Protein AF-A0A519V6N1-F1 (afdb_monomer_lite)

pLDDT: mean 76.92, std 18.93, range [25.02, 97.69]

Sequence (566 aa):
SEAVFWQQCLRSLRSLARDYATNNPNGKTATDFVAADSNPRDAQMADNLLWYLRQHPTEKVVCWGALPHFANRVETLGSDELRAYRPMGRAVKAALGPNQVYIMGTLAGGGTHGLVGTGWPGVPTPAPGTLEANLLALNAPYAFVSLKHDAPGLQLTTYAFDYQPLAGPWSEVVDGFLFLRSVEPPHLLAADSAAAVAAVAKGDSAAPAALAGLRPGSLNPAPGRGTATMRRSVAVADVSGVRTVRGVVLDQRRRQPVPYASVQLAGQGRGTVADAQGRFSLALPGPTDLQISSLGYEVATVQSPRGSEELTVLLTPASYALEEVRVASTRPLSAAEVLQRVVKRIPQNYEQQDYAAEVYTYRRLSSFDTLRLETETVGRLRVPAGYRHFTQGFMGLEDGVSFQPEQRHVLTEQGGVVSWLSVPALYTGTQGSALSAADPVRTSPLFGRRAGRRFVLKLDSVRRQGADTLYVLSFAARHGDHRSTGTYLMSGYQGRLLVRARDYAVLRYEALWQADTAATNATARKNSGRSNAVAHIYPHVFTADLTTHVVDYTKAANGRYYVRRS

Radius of gyration: 29.93 Å; chains: 1; bounding box: 66×64×79 Å

Structure (mmCIF, N/CA/C/O backbone):
data_AF-A0A519V6N1-F1
#
_entry.id   AF-A0A519V6N1-F1
#
loop_
_atom_site.group_PDB
_atom_site.id
_atom_site.type_symbol
_atom_site.label_atom_id
_atom_site.label_alt_id
_atom_site.label_comp_id
_atom_site.label_asym_id
_atom_site.label_entity_id
_atom_site.label_seq_id
_atom_site.pdbx_PDB_ins_code
_atom_site.Cartn_x
_atom_site.Cartn_y
_atom_site.Cartn_z
_atom_site.occupancy
_atom_site.B_iso_or_equiv
_atom_site.auth_seq_id
_atom_site.auth_comp_id
_atom_site.auth_asym_id
_atom_site.auth_atom_id
_atom_site.pdbx_PDB_model_num
ATOM 1 N N . SER A 1 1 ? 6.645 -24.021 -15.129 1.00 74.81 1 SER A N 1
ATOM 2 C CA . SER A 1 1 ? 7.442 -24.789 -14.146 1.00 74.81 1 SER A CA 1
ATOM 3 C C . SER A 1 1 ? 8.753 -24.063 -13.891 1.00 74.81 1 SER A C 1
ATOM 5 O O . SER A 1 1 ? 9.180 -23.291 -14.743 1.00 74.81 1 SER A O 1
ATOM 7 N N . GLU A 1 2 ? 9.402 -24.308 -12.753 1.00 80.69 2 GLU A N 1
ATOM 8 C CA . GLU A 1 2 ? 10.694 -23.695 -12.398 1.00 80.69 2 GLU A CA 1
ATOM 9 C C . GLU A 1 2 ? 11.781 -23.928 -13.469 1.00 80.69 2 GLU A C 1
ATOM 11 O O . GLU A 1 2 ? 12.545 -23.027 -13.803 1.00 80.69 2 GLU A O 1
ATOM 16 N N . ALA A 1 3 ? 11.778 -25.100 -14.110 1.00 85.44 3 ALA A N 1
ATOM 17 C CA . ALA A 1 3 ? 12.698 -25.418 -15.201 1.00 85.44 3 ALA A CA 1
ATOM 18 C C . ALA A 1 3 ? 12.587 -24.454 -16.401 1.00 85.44 3 ALA A C 1
ATOM 20 O O . ALA A 1 3 ? 13.602 -24.075 -16.981 1.00 85.44 3 ALA A O 1
ATOM 21 N N . VAL A 1 4 ? 11.373 -24.027 -16.771 1.00 85.88 4 VAL A N 1
ATOM 22 C CA . VAL A 1 4 ? 11.153 -23.118 -17.915 1.00 85.88 4 VAL A CA 1
ATOM 23 C C . VAL A 1 4 ? 11.649 -21.703 -17.602 1.00 85.88 4 VAL A C 1
ATOM 25 O O . VAL A 1 4 ? 12.178 -21.034 -18.489 1.00 85.88 4 VAL A O 1
ATOM 28 N N . PHE A 1 5 ? 11.543 -21.271 -16.342 1.00 89.50 5 PHE A N 1
ATOM 29 C CA . PHE A 1 5 ? 12.127 -20.012 -15.874 1.00 89.50 5 PHE A CA 1
ATOM 30 C C . PHE A 1 5 ? 13.656 -20.036 -15.995 1.00 89.50 5 PHE A C 1
ATOM 32 O O . PHE A 1 5 ? 14.234 -19.181 -16.667 1.00 89.50 5 PHE A O 1
ATOM 39 N N . TRP A 1 6 ? 14.312 -21.072 -15.461 1.00 93.44 6 TRP A N 1
ATOM 40 C CA . TRP A 1 6 ? 15.770 -21.200 -15.556 1.00 93.44 6 TRP A CA 1
ATOM 41 C C . TRP A 1 6 ? 16.272 -21.328 -16.999 1.00 93.44 6 TRP A C 1
ATOM 43 O O . TRP A 1 6 ? 17.315 -20.770 -17.342 1.00 93.44 6 TRP A O 1
ATOM 53 N N . GLN A 1 7 ? 15.517 -21.990 -17.880 1.00 93.12 7 GLN A N 1
ATOM 54 C CA . GLN A 1 7 ? 15.829 -22.016 -19.311 1.00 93.12 7 GLN A CA 1
ATOM 55 C C . GLN A 1 7 ? 15.815 -20.615 -19.934 1.00 93.12 7 GLN A C 1
ATOM 57 O O . GLN A 1 7 ? 16.701 -20.303 -20.733 1.00 93.12 7 GLN A O 1
ATOM 62 N N . GLN A 1 8 ? 14.854 -19.760 -19.571 1.00 94.19 8 GLN A N 1
ATOM 63 C CA . GLN A 1 8 ? 14.824 -18.378 -20.050 1.00 94.19 8 GLN A CA 1
ATOM 64 C C . GLN A 1 8 ? 15.993 -17.556 -19.489 1.00 94.19 8 GLN A C 1
ATOM 66 O O . GLN A 1 8 ? 16.627 -16.815 -20.242 1.00 94.19 8 GLN A O 1
ATOM 71 N N . CYS A 1 9 ? 16.358 -17.744 -18.217 1.00 92.88 9 CYS A N 1
ATOM 72 C CA . CYS A 1 9 ? 17.545 -17.109 -17.636 1.00 92.88 9 CYS A CA 1
ATOM 73 C C . CYS A 1 9 ? 18.825 -17.490 -18.396 1.00 92.88 9 CYS A C 1
ATOM 75 O O . CYS A 1 9 ? 19.610 -16.616 -18.762 1.00 92.88 9 CYS A O 1
ATOM 77 N N . LEU A 1 10 ? 19.017 -18.776 -18.709 1.00 95.75 10 LEU A N 1
ATOM 78 C CA . LEU A 1 10 ? 20.173 -19.242 -19.482 1.00 95.75 10 LEU A CA 1
ATOM 79 C C . LEU A 1 10 ? 20.182 -18.687 -20.914 1.00 95.75 10 LEU A C 1
ATOM 81 O O . LEU A 1 10 ? 21.242 -18.335 -21.433 1.00 95.75 10 LEU A O 1
ATOM 85 N N . ARG A 1 11 ? 19.013 -18.561 -21.558 1.00 94.12 11 ARG A N 1
ATOM 86 C CA . ARG A 1 11 ? 18.893 -17.911 -22.876 1.00 94.12 11 ARG A CA 1
ATOM 87 C C . ARG A 1 11 ? 19.285 -16.438 -22.817 1.00 94.12 11 ARG A C 1
ATOM 89 O O . ARG A 1 11 ? 20.044 -15.999 -23.681 1.00 94.12 11 ARG A O 1
ATOM 96 N N . SER A 1 12 ? 18.829 -15.721 -21.791 1.00 93.00 12 SER A N 1
ATOM 97 C CA . SER A 1 12 ? 19.227 -14.336 -21.535 1.00 93.00 12 SER A CA 1
ATOM 98 C C . SER A 1 12 ? 20.738 -14.226 -21.354 1.00 93.00 12 SER A C 1
ATOM 100 O O . SER A 1 12 ? 21.385 -13.527 -22.130 1.00 93.00 12 SER A O 1
ATOM 102 N N . LEU A 1 13 ? 21.332 -14.982 -20.427 1.00 94.12 13 LEU A N 1
ATOM 103 C CA . LEU A 1 13 ? 22.782 -14.962 -20.191 1.00 94.12 13 LEU A CA 1
ATOM 104 C C . LEU A 1 13 ? 23.584 -15.258 -21.464 1.00 94.12 13 LEU A C 1
ATOM 106 O O . LEU A 1 13 ? 24.566 -14.578 -21.752 1.00 94.12 13 LEU A O 1
ATOM 110 N N . ARG A 1 14 ? 23.129 -16.215 -22.279 1.00 94.38 14 ARG A N 1
ATOM 111 C CA . ARG A 1 14 ? 23.746 -16.509 -23.578 1.00 94.38 14 ARG A CA 1
ATOM 112 C C . ARG A 1 14 ? 23.656 -15.332 -24.553 1.00 94.38 14 ARG A C 1
ATOM 114 O O . ARG A 1 14 ? 24.607 -15.103 -25.293 1.00 94.38 14 ARG A O 1
ATOM 121 N N . SER A 1 15 ? 22.533 -14.613 -24.593 1.00 91.88 15 SER A N 1
ATOM 122 C CA . SER A 1 15 ? 22.380 -13.415 -25.432 1.00 91.88 15 SER A CA 1
ATOM 123 C C . SER A 1 15 ? 23.364 -12.322 -25.021 1.00 91.88 15 SER A C 1
ATOM 125 O O . SER A 1 15 ? 24.039 -11.763 -25.878 1.00 91.88 15 SER A O 1
ATOM 127 N N . LEU A 1 16 ? 23.504 -12.086 -23.713 1.00 91.31 16 LEU A N 1
ATOM 128 C CA . LEU A 1 16 ? 24.460 -11.122 -23.172 1.00 91.31 16 LEU A CA 1
ATOM 129 C C . LEU A 1 16 ? 25.906 -11.516 -23.509 1.00 91.31 16 LEU A C 1
ATOM 131 O O . LEU A 1 16 ? 26.671 -10.700 -24.004 1.00 91.31 16 LEU A O 1
ATOM 135 N N . ALA A 1 17 ? 26.270 -12.786 -23.317 1.00 93.25 17 ALA A N 1
ATOM 136 C CA . ALA A 1 17 ? 27.608 -13.272 -23.650 1.00 93.25 17 ALA A CA 1
ATOM 137 C C . ALA A 1 17 ? 27.938 -13.116 -25.146 1.00 93.25 17 ALA A C 1
ATOM 139 O O . ALA A 1 17 ? 29.059 -12.759 -25.498 1.00 93.25 17 ALA A O 1
ATOM 140 N N . ARG A 1 18 ? 26.963 -13.356 -26.036 1.00 93.81 18 ARG A N 1
ATOM 141 C CA . ARG A 1 18 ? 27.130 -13.155 -27.486 1.00 93.81 18 ARG A CA 1
ATOM 142 C C . ARG A 1 18 ? 27.333 -11.692 -27.848 1.00 93.81 18 ARG A C 1
ATOM 144 O O . ARG A 1 18 ? 28.171 -11.409 -28.698 1.00 93.81 18 ARG A O 1
ATOM 151 N N . ASP A 1 19 ? 26.584 -10.797 -27.216 1.00 92.69 19 ASP A N 1
ATOM 152 C CA . ASP A 1 19 ? 26.745 -9.358 -27.402 1.00 92.69 19 ASP A CA 1
ATOM 153 C C . ASP A 1 19 ? 28.154 -8.908 -26.998 1.00 92.69 19 ASP A C 1
ATOM 155 O O . ASP A 1 19 ? 28.871 -8.304 -27.791 1.00 92.69 19 ASP A O 1
ATOM 159 N N . TYR A 1 20 ? 28.623 -9.341 -25.826 1.00 91.62 20 TYR A N 1
ATOM 160 C CA . TYR A 1 20 ? 29.985 -9.065 -25.369 1.00 91.62 20 TYR A CA 1
ATOM 161 C C . TYR A 1 20 ? 31.064 -9.635 -26.292 1.00 91.62 20 TYR A C 1
ATOM 163 O O . TYR A 1 20 ? 32.064 -8.969 -26.544 1.00 91.62 20 TYR A O 1
ATOM 171 N N . ALA A 1 21 ? 30.856 -10.837 -26.829 1.00 92.31 21 ALA A N 1
ATOM 172 C CA . ALA A 1 21 ? 31.798 -11.460 -27.753 1.00 92.31 21 ALA A CA 1
ATOM 173 C C . ALA A 1 21 ? 31.825 -10.795 -29.141 1.00 92.31 21 ALA A C 1
ATOM 175 O O . ALA A 1 21 ? 32.868 -10.787 -29.785 1.00 92.31 21 ALA A O 1
ATOM 176 N N . THR A 1 22 ? 30.689 -10.273 -29.614 1.00 90.69 22 THR A N 1
ATOM 177 C CA . THR A 1 22 ? 30.544 -9.779 -30.996 1.00 90.69 22 THR A CA 1
ATOM 178 C C . THR A 1 22 ? 30.730 -8.269 -31.088 1.00 90.69 22 THR A C 1
ATOM 180 O O . THR A 1 22 ? 31.428 -7.786 -31.972 1.00 90.69 22 THR A O 1
ATOM 183 N N . ASN A 1 23 ? 30.107 -7.528 -30.172 1.00 88.19 23 ASN A N 1
ATOM 184 C CA . ASN A 1 23 ? 30.013 -6.070 -30.222 1.00 88.19 23 ASN A CA 1
ATOM 185 C C . ASN A 1 23 ? 30.902 -5.382 -29.180 1.00 88.19 23 ASN A C 1
ATOM 187 O O . ASN A 1 23 ? 31.115 -4.176 -29.282 1.00 88.19 23 ASN A O 1
ATOM 191 N N . ASN A 1 24 ? 31.407 -6.136 -28.193 1.00 88.31 24 ASN A N 1
ATOM 192 C CA . ASN A 1 24 ? 32.269 -5.664 -27.106 1.00 88.31 24 ASN A CA 1
ATOM 193 C C . ASN A 1 24 ? 31.859 -4.273 -26.568 1.00 88.31 24 ASN A C 1
ATOM 195 O O . ASN A 1 24 ? 32.640 -3.321 -26.652 1.00 88.31 24 ASN A O 1
ATOM 199 N N . PRO A 1 25 ? 30.640 -4.124 -26.016 1.00 82.56 25 PRO A N 1
ATOM 200 C CA . PRO A 1 25 ? 30.122 -2.819 -25.610 1.00 82.56 25 PRO A CA 1
ATOM 201 C C . PRO A 1 25 ? 30.977 -2.166 -24.512 1.00 82.56 25 PRO A C 1
ATOM 203 O O . PRO A 1 25 ? 31.091 -0.947 -24.472 1.00 82.56 25 PRO A O 1
ATOM 206 N N . ASN A 1 26 ? 31.656 -2.959 -23.673 1.00 82.88 26 ASN A N 1
ATOM 207 C CA . ASN A 1 26 ? 32.587 -2.455 -22.655 1.00 82.88 26 ASN A CA 1
ATOM 208 C C . ASN A 1 26 ? 33.858 -1.813 -23.236 1.00 82.88 26 ASN A C 1
ATOM 210 O O . ASN A 1 26 ? 34.564 -1.114 -22.514 1.00 82.88 26 ASN A O 1
ATOM 214 N N . GLY A 1 27 ? 34.180 -2.078 -24.503 1.00 86.50 27 GLY A N 1
ATOM 215 C CA . GLY A 1 27 ? 35.296 -1.441 -25.195 1.00 86.50 27 GLY A CA 1
ATOM 216 C C . GLY A 1 27 ? 34.967 -0.053 -25.745 1.00 86.50 27 GLY A C 1
ATOM 217 O O . GLY A 1 27 ? 35.866 0.606 -26.257 1.00 86.50 27 GLY A O 1
ATOM 218 N N . LYS A 1 28 ? 33.703 0.384 -25.670 1.00 89.06 28 LYS A N 1
ATOM 219 C CA . LYS A 1 28 ? 33.242 1.657 -26.231 1.00 89.06 28 LYS A CA 1
ATOM 220 C C . LYS A 1 28 ? 33.236 2.754 -25.177 1.00 89.06 28 LYS A C 1
ATOM 222 O O . LYS A 1 28 ? 32.829 2.541 -24.036 1.00 89.06 28 LYS A O 1
ATOM 227 N N . THR A 1 29 ? 33.666 3.944 -25.575 1.00 86.44 29 THR A N 1
ATOM 228 C CA . THR A 1 29 ? 33.546 5.146 -24.745 1.00 86.44 29 THR A CA 1
ATOM 229 C C . THR A 1 29 ? 32.171 5.793 -24.928 1.00 86.44 29 THR A C 1
ATOM 231 O O . THR A 1 29 ? 31.422 5.438 -25.838 1.00 86.44 29 THR A O 1
ATOM 234 N N . ALA A 1 30 ? 31.841 6.788 -24.099 1.00 77.56 30 ALA A N 1
ATOM 235 C CA . ALA A 1 30 ? 30.612 7.566 -24.263 1.00 77.56 30 ALA A CA 1
ATOM 236 C C . ALA A 1 30 ? 30.520 8.283 -25.626 1.00 77.56 30 ALA A C 1
ATOM 238 O O . ALA A 1 30 ? 29.416 8.558 -26.077 1.00 77.56 30 ALA A O 1
ATOM 239 N N . THR A 1 31 ? 31.651 8.579 -26.278 1.00 82.06 31 THR A N 1
ATOM 240 C CA . THR A 1 31 ? 31.679 9.213 -27.607 1.00 82.06 31 THR A CA 1
ATOM 241 C C . THR A 1 31 ? 31.523 8.217 -28.752 1.00 82.06 31 THR A C 1
ATOM 243 O O . THR A 1 31 ? 31.041 8.596 -29.813 1.00 82.06 31 THR A O 1
ATOM 246 N N . ASP A 1 32 ? 31.919 6.958 -28.546 1.00 86.62 32 ASP A N 1
ATOM 247 C CA . ASP A 1 32 ? 31.851 5.909 -29.576 1.00 86.62 32 ASP A CA 1
ATOM 248 C C . ASP A 1 32 ? 30.549 5.103 -29.512 1.00 86.62 32 ASP A C 1
ATOM 250 O O . ASP A 1 32 ? 30.224 4.350 -30.433 1.00 86.62 32 ASP A O 1
ATOM 254 N N . PHE A 1 33 ? 29.834 5.205 -28.391 1.00 86.31 33 PHE A N 1
ATOM 255 C CA . PHE A 1 33 ? 28.577 4.511 -28.172 1.00 86.31 33 PHE A CA 1
ATOM 256 C C . PHE A 1 33 ? 27.465 5.156 -28.999 1.00 86.31 33 PHE A C 1
ATOM 258 O O . PHE A 1 33 ? 27.206 6.351 -28.877 1.00 86.31 33 PHE A O 1
ATOM 265 N N . VAL A 1 34 ? 26.771 4.350 -29.800 1.00 89.75 34 VAL A N 1
ATOM 266 C CA . VAL A 1 34 ? 25.618 4.792 -30.599 1.00 89.75 34 VAL A CA 1
ATOM 267 C C . VAL A 1 34 ? 24.358 4.044 -30.184 1.00 89.75 34 VAL A C 1
ATOM 269 O O . VAL A 1 34 ? 24.432 2.908 -29.713 1.00 89.75 34 VAL A O 1
ATOM 272 N N . ALA A 1 35 ? 23.175 4.619 -30.418 1.00 89.00 35 ALA A N 1
ATOM 273 C CA . ALA A 1 35 ? 21.903 3.979 -30.059 1.00 89.00 35 ALA A CA 1
ATOM 274 C C . ALA A 1 35 ? 21.783 2.504 -30.514 1.00 89.00 35 ALA A C 1
ATOM 276 O O . ALA A 1 35 ? 21.301 1.657 -29.760 1.00 89.00 35 ALA A O 1
ATOM 277 N N . ALA A 1 36 ? 22.276 2.157 -31.710 1.00 91.81 36 ALA A N 1
ATOM 278 C CA . ALA A 1 36 ? 22.230 0.791 -32.245 1.00 91.81 36 ALA A CA 1
ATOM 279 C C . ALA A 1 36 ? 23.011 -0.248 -31.414 1.00 91.81 36 ALA A C 1
ATOM 281 O O . ALA A 1 36 ? 22.672 -1.433 -31.457 1.00 91.81 36 ALA A O 1
ATOM 282 N N . ASP A 1 37 ? 23.985 0.176 -30.605 1.00 91.12 37 ASP A N 1
ATOM 283 C CA . ASP A 1 37 ? 24.706 -0.704 -29.677 1.00 91.12 37 ASP A CA 1
ATOM 284 C C . ASP A 1 37 ? 23.797 -1.255 -28.575 1.00 91.12 37 ASP A C 1
ATOM 286 O O . ASP A 1 37 ? 24.079 -2.290 -27.977 1.00 91.12 37 ASP A O 1
ATOM 290 N N . SER A 1 38 ? 22.653 -0.608 -28.344 1.00 91.69 38 SER A N 1
ATOM 291 C CA . SER A 1 38 ? 21.633 -1.075 -27.406 1.00 91.69 38 SER A CA 1
ATOM 292 C C . SER A 1 38 ? 20.735 -2.179 -27.974 1.00 91.69 38 SER A C 1
ATOM 294 O O . SER A 1 38 ? 20.004 -2.809 -27.209 1.00 91.69 38 SER A O 1
ATOM 296 N N . ASN A 1 39 ? 20.774 -2.450 -29.285 1.00 95.12 39 ASN A N 1
ATOM 297 C CA . ASN A 1 39 ? 19.867 -3.403 -29.940 1.00 95.12 39 ASN A CA 1
ATOM 298 C C . ASN A 1 39 ? 19.877 -4.808 -29.305 1.00 95.12 39 ASN A C 1
ATOM 300 O O . ASN A 1 39 ? 18.796 -5.366 -29.107 1.00 95.1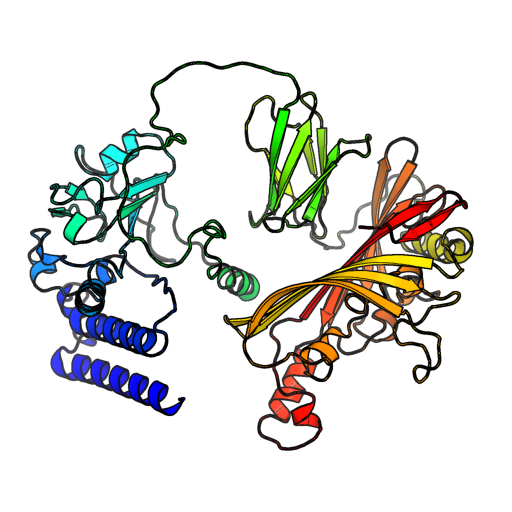2 39 ASN A O 1
ATOM 304 N N . PRO A 1 40 ? 21.034 -5.411 -28.958 1.00 93.62 40 PRO A N 1
ATOM 305 C CA . PRO A 1 40 ? 21.059 -6.745 -28.354 1.00 93.62 40 PRO A CA 1
ATOM 306 C C . PRO A 1 40 ? 20.407 -6.777 -26.967 1.00 93.62 40 PRO A C 1
ATOM 308 O O . PRO A 1 40 ? 19.672 -7.718 -26.655 1.00 93.62 40 PRO A O 1
ATOM 311 N N . ARG A 1 41 ? 20.614 -5.727 -26.161 1.00 93.75 41 ARG A N 1
ATOM 312 C CA . ARG A 1 41 ? 19.949 -5.548 -24.862 1.00 93.75 41 ARG A CA 1
ATOM 313 C C . ARG A 1 41 ? 18.441 -5.411 -25.043 1.00 93.75 41 ARG A C 1
ATOM 315 O O . ARG A 1 41 ? 17.681 -6.123 -24.395 1.00 93.75 41 ARG A O 1
ATOM 322 N N . ASP A 1 42 ? 18.003 -4.532 -25.932 1.00 96.62 42 ASP A N 1
ATOM 323 C CA . ASP A 1 42 ? 16.585 -4.268 -26.169 1.00 96.62 42 ASP A CA 1
ATOM 324 C C . ASP A 1 42 ? 15.850 -5.494 -26.736 1.00 96.62 42 ASP A C 1
ATOM 326 O O . ASP A 1 42 ? 14.743 -5.820 -26.300 1.00 96.62 42 ASP A O 1
ATOM 330 N N . ALA A 1 43 ? 16.498 -6.261 -27.615 1.00 96.19 43 ALA A N 1
ATOM 331 C CA . ALA A 1 43 ? 15.983 -7.545 -28.082 1.00 96.19 43 ALA A CA 1
ATOM 332 C C . ALA A 1 43 ? 15.835 -8.564 -26.938 1.00 96.19 43 ALA A C 1
ATOM 334 O O . ALA A 1 43 ? 14.826 -9.267 -26.863 1.00 96.19 43 ALA A O 1
ATOM 335 N N . GLN A 1 44 ? 16.806 -8.628 -26.022 1.00 96.06 44 GLN A N 1
ATOM 336 C CA . GLN A 1 44 ? 16.739 -9.499 -24.847 1.00 96.06 44 GLN A CA 1
ATOM 337 C C . GLN A 1 44 ? 15.614 -9.078 -23.883 1.00 96.06 44 GLN A C 1
ATOM 339 O O . GLN A 1 44 ? 14.883 -9.939 -23.389 1.00 96.06 44 GLN A O 1
ATOM 344 N N . MET A 1 45 ? 15.428 -7.774 -23.640 1.00 96.62 45 MET A N 1
ATOM 345 C CA . MET A 1 45 ? 14.311 -7.263 -22.831 1.00 96.62 45 MET A CA 1
ATOM 346 C C . MET A 1 45 ? 12.955 -7.623 -23.450 1.00 96.62 45 MET A C 1
ATOM 348 O O . MET A 1 45 ? 12.060 -8.089 -22.742 1.00 96.62 45 MET A O 1
ATOM 352 N N . ALA A 1 46 ? 12.814 -7.465 -24.772 1.00 97.25 46 ALA A N 1
ATOM 353 C CA . ALA A 1 46 ? 11.613 -7.870 -25.498 1.00 97.25 46 ALA A CA 1
ATOM 354 C C . ALA A 1 46 ? 11.352 -9.379 -25.383 1.00 97.25 46 ALA A C 1
ATOM 356 O O . ALA A 1 46 ? 10.226 -9.777 -25.091 1.00 97.25 46 ALA A O 1
ATOM 357 N N . ASP A 1 47 ? 12.372 -10.225 -25.571 1.00 97.00 47 ASP A N 1
ATOM 358 C CA . ASP A 1 47 ? 12.211 -11.680 -25.466 1.00 97.00 47 ASP A CA 1
ATOM 359 C C . ASP A 1 47 ? 11.789 -12.110 -24.056 1.00 97.00 47 ASP A C 1
ATOM 361 O O . ASP A 1 47 ? 10.899 -12.947 -23.912 1.00 97.00 47 ASP A O 1
ATOM 365 N N . ASN A 1 48 ? 12.350 -11.490 -23.015 1.00 96.44 48 ASN A N 1
ATOM 366 C CA . ASN A 1 48 ? 11.966 -11.760 -21.629 1.00 96.44 48 ASN A CA 1
ATOM 367 C C . ASN A 1 48 ? 10.514 -11.366 -21.338 1.00 96.44 48 ASN A C 1
ATOM 369 O O . ASN A 1 48 ? 9.776 -12.156 -20.746 1.00 96.44 48 ASN A O 1
ATOM 373 N N . LEU A 1 49 ? 10.077 -10.190 -21.800 1.00 95.81 49 LEU A N 1
ATOM 374 C CA . LEU A 1 49 ? 8.686 -9.760 -21.656 1.00 95.81 49 LEU A CA 1
ATOM 375 C C . LEU A 1 49 ? 7.731 -10.688 -22.416 1.00 95.81 49 LEU A C 1
ATOM 377 O O . LEU A 1 49 ? 6.727 -11.138 -21.869 1.00 95.81 49 LEU A O 1
ATOM 381 N N . LEU A 1 50 ? 8.044 -11.017 -23.669 1.00 95.69 50 LEU A N 1
ATOM 382 C CA . LEU A 1 50 ? 7.212 -11.905 -24.479 1.00 95.69 50 LEU A CA 1
ATOM 383 C C . LEU A 1 50 ? 7.192 -13.331 -23.920 1.00 95.69 50 LEU A C 1
ATOM 385 O O . LEU A 1 50 ? 6.165 -14.002 -23.991 1.00 95.69 50 LEU A O 1
ATOM 389 N N . TRP A 1 51 ? 8.301 -13.807 -23.348 1.00 95.06 51 TRP A N 1
ATOM 390 C CA . TRP A 1 51 ? 8.341 -15.079 -22.633 1.00 95.06 51 TRP A CA 1
ATOM 391 C C . TRP A 1 51 ? 7.381 -15.075 -21.450 1.00 95.06 51 TRP A C 1
ATOM 393 O O . TRP A 1 51 ? 6.589 -16.011 -21.338 1.00 95.06 51 TRP A O 1
ATOM 403 N N . TYR A 1 52 ? 7.399 -14.017 -20.638 1.00 93.81 52 TYR A N 1
ATOM 404 C CA . TYR A 1 52 ? 6.476 -13.861 -19.519 1.00 93.81 52 TYR A CA 1
ATOM 405 C C . TYR A 1 52 ? 5.021 -13.861 -20.004 1.00 93.81 52 TYR A C 1
ATOM 407 O O . TYR A 1 52 ? 4.228 -14.698 -19.584 1.00 93.81 52 TYR A O 1
ATOM 415 N N . LEU A 1 53 ? 4.684 -13.023 -20.985 1.00 91.94 53 LEU A N 1
ATOM 416 C CA . LEU A 1 53 ? 3.320 -12.922 -21.518 1.00 91.94 53 LEU A CA 1
ATOM 417 C C . LEU A 1 53 ? 2.804 -14.240 -22.118 1.00 91.94 53 LEU A C 1
ATOM 419 O O . LEU A 1 53 ? 1.621 -14.546 -21.996 1.00 91.94 53 LEU A O 1
ATOM 423 N N . ARG A 1 54 ? 3.676 -15.070 -22.710 1.00 92.06 54 ARG A N 1
ATOM 424 C CA . ARG A 1 54 ? 3.299 -16.420 -23.176 1.00 92.06 54 ARG A CA 1
ATOM 425 C C . ARG A 1 54 ? 2.889 -17.355 -22.035 1.00 92.06 54 ARG A C 1
ATOM 427 O O . ARG A 1 54 ? 2.083 -18.250 -22.263 1.00 92.06 54 ARG A O 1
ATOM 434 N N . GLN A 1 55 ? 3.458 -17.186 -20.841 1.00 86.88 55 GLN A N 1
ATOM 435 C CA . GLN A 1 55 ? 3.068 -17.949 -19.648 1.00 86.88 55 GLN A CA 1
ATOM 436 C C . GLN A 1 55 ? 1.831 -17.349 -18.957 1.00 86.88 55 GLN A C 1
ATOM 438 O O . GLN A 1 55 ? 1.129 -18.064 -18.247 1.00 86.88 55 GLN A O 1
ATOM 443 N N . HIS A 1 56 ? 1.555 -16.064 -19.200 1.00 86.56 56 HIS A N 1
ATOM 444 C CA . HIS A 1 56 ? 0.528 -15.266 -18.529 1.00 86.56 56 HIS A CA 1
ATOM 445 C C . HIS A 1 56 ? -0.437 -14.589 -19.534 1.00 86.56 56 HIS A C 1
ATOM 447 O O . HIS A 1 56 ? -0.566 -13.364 -19.546 1.00 86.56 56 HIS A O 1
ATOM 453 N N . PRO A 1 57 ? -1.145 -15.351 -20.397 1.00 83.69 57 PRO A N 1
ATOM 454 C CA . PRO A 1 57 ? -1.857 -14.802 -21.561 1.00 83.69 57 PRO A CA 1
ATOM 455 C C . PRO A 1 57 ? -3.071 -13.921 -21.226 1.00 83.69 57 PRO A C 1
ATOM 457 O O . PRO A 1 57 ? -3.583 -13.226 -22.100 1.00 83.69 57 PRO A O 1
ATOM 460 N N . THR A 1 58 ? -3.563 -13.963 -19.987 1.00 84.00 58 THR A N 1
ATOM 461 C CA . THR A 1 58 ? -4.714 -13.168 -19.527 1.00 84.00 58 THR A CA 1
ATOM 462 C C . THR A 1 58 ? -4.313 -11.930 -18.730 1.00 84.00 58 THR A C 1
ATOM 464 O O . THR A 1 58 ? -5.179 -11.140 -18.355 1.00 84.00 58 THR A O 1
ATOM 467 N N . GLU A 1 59 ? -3.027 -11.772 -18.416 1.00 86.88 59 GLU A N 1
ATOM 468 C CA . GLU A 1 59 ? -2.551 -10.679 -17.574 1.00 86.88 59 GLU A CA 1
ATOM 469 C C . GLU A 1 59 ? -2.347 -9.396 -18.381 1.00 86.88 59 GLU A C 1
ATOM 471 O O . GLU A 1 59 ? -1.941 -9.407 -19.543 1.00 86.88 59 GLU A O 1
ATOM 476 N N . LYS A 1 60 ? -2.620 -8.258 -17.736 1.00 89.00 60 LYS A N 1
ATOM 477 C CA . LYS A 1 60 ? -2.254 -6.938 -18.249 1.00 89.00 60 LYS A CA 1
ATOM 478 C C . LYS A 1 60 ? -0.974 -6.502 -17.557 1.00 89.00 60 LYS A C 1
ATOM 480 O O . LYS A 1 60 ? -0.943 -6.419 -16.334 1.00 89.00 60 LYS A O 1
ATOM 485 N N . VAL A 1 61 ? 0.054 -6.201 -18.342 1.00 90.12 61 VAL A N 1
ATOM 486 C CA . VAL A 1 61 ? 1.387 -5.863 -17.832 1.00 90.12 61 VAL A CA 1
ATOM 487 C C . VAL A 1 61 ? 1.702 -4.403 -18.129 1.00 90.12 61 VAL A C 1
ATOM 489 O O . VAL A 1 61 ? 1.578 -3.958 -19.270 1.00 90.12 61 VAL A O 1
ATOM 492 N N . VAL A 1 62 ? 2.144 -3.670 -17.107 1.00 94.50 62 VAL A N 1
ATOM 493 C CA . VAL A 1 62 ? 2.718 -2.327 -17.254 1.00 94.50 62 VAL A CA 1
ATOM 494 C C . VAL A 1 62 ? 4.234 -2.457 -17.208 1.00 94.50 62 VAL A C 1
ATOM 496 O O . VAL A 1 62 ? 4.792 -2.930 -16.222 1.00 94.50 62 VAL A O 1
ATOM 499 N N . CYS A 1 63 ? 4.903 -2.046 -18.284 1.00 92.19 63 CYS A N 1
ATOM 500 C CA . CYS A 1 63 ? 6.360 -2.008 -18.338 1.00 92.19 63 CYS A CA 1
ATOM 501 C C . CYS A 1 63 ? 6.836 -0.582 -18.061 1.00 92.19 63 CYS A C 1
ATOM 503 O O . CYS A 1 63 ? 6.399 0.352 -18.731 1.00 92.19 63 CYS A O 1
ATOM 505 N N . TRP A 1 64 ? 7.727 -0.423 -17.083 1.00 93.50 64 TRP A N 1
ATOM 506 C CA . TRP A 1 64 ? 8.258 0.875 -16.672 1.00 93.50 64 TRP A CA 1
ATOM 507 C C . TRP A 1 64 ? 9.735 1.005 -17.038 1.00 93.50 64 TRP A C 1
ATOM 509 O O . TRP A 1 64 ? 10.533 0.116 -16.747 1.00 93.50 64 TRP A O 1
ATOM 519 N N . GLY A 1 65 ? 10.119 2.138 -17.623 1.00 90.50 65 GLY A N 1
ATOM 520 C CA . GLY A 1 65 ? 11.509 2.445 -17.958 1.00 90.50 65 GLY A CA 1
ATOM 521 C C . GLY A 1 65 ? 11.618 3.599 -18.949 1.00 90.50 65 GLY A C 1
ATOM 522 O O . GLY A 1 65 ? 10.632 4.275 -19.239 1.00 90.50 65 GLY A O 1
ATOM 523 N N . ALA A 1 66 ? 12.830 3.843 -19.450 1.00 90.81 66 ALA A N 1
ATOM 524 C CA . ALA A 1 66 ? 13.087 4.976 -20.330 1.00 90.81 66 ALA A CA 1
ATOM 525 C C . ALA A 1 66 ? 12.373 4.817 -21.681 1.00 90.81 66 ALA A C 1
ATOM 527 O O . ALA A 1 66 ? 12.386 3.743 -22.291 1.00 90.81 66 ALA A O 1
ATOM 528 N N . LEU A 1 67 ? 11.779 5.913 -22.161 1.00 94.62 67 LEU A N 1
ATOM 529 C CA . LEU A 1 67 ? 11.003 5.937 -23.398 1.00 94.62 67 LEU A CA 1
ATOM 530 C C . LEU A 1 67 ? 11.762 5.371 -24.618 1.00 94.62 67 LEU A C 1
ATOM 532 O O . LEU A 1 67 ? 11.144 4.604 -25.361 1.00 94.62 67 LEU A O 1
ATOM 536 N N . PRO A 1 68 ? 13.066 5.656 -24.833 1.00 93.75 68 PRO A N 1
ATOM 537 C CA . PRO A 1 68 ? 13.783 5.128 -25.990 1.00 93.75 68 PRO A CA 1
ATOM 538 C C . PRO A 1 68 ? 13.765 3.603 -26.112 1.00 93.75 68 PRO A C 1
ATOM 540 O O . PRO A 1 68 ? 13.903 3.115 -27.225 1.00 93.75 68 PRO A O 1
ATOM 543 N N . HIS A 1 69 ? 13.568 2.844 -25.029 1.00 96.50 69 HIS A N 1
ATOM 544 C CA . HIS A 1 69 ? 13.418 1.385 -25.089 1.00 96.50 69 HIS A CA 1
ATOM 545 C C . HIS A 1 69 ? 12.026 0.953 -25.553 1.00 96.50 69 HIS A C 1
ATOM 547 O O . HIS A 1 69 ? 11.863 0.030 -26.350 1.00 96.50 69 HIS A O 1
ATOM 553 N N . PHE A 1 70 ? 10.988 1.617 -25.048 1.00 97.25 70 PHE A N 1
ATOM 554 C CA . PHE A 1 70 ? 9.601 1.258 -25.340 1.00 97.25 70 PHE A CA 1
ATOM 555 C C . PHE A 1 70 ? 9.085 1.836 -26.649 1.00 97.25 70 PHE A C 1
ATOM 557 O O . PHE A 1 70 ? 8.004 1.451 -27.085 1.00 97.25 70 PHE A O 1
ATOM 564 N N . ALA A 1 71 ? 9.833 2.735 -27.281 1.00 96.94 71 ALA A N 1
ATOM 565 C CA . ALA A 1 71 ? 9.484 3.300 -28.570 1.00 96.94 71 ALA A CA 1
ATOM 566 C C . ALA A 1 71 ? 9.309 2.223 -29.659 1.00 96.94 71 ALA A C 1
ATOM 568 O O . ALA A 1 71 ? 9.884 1.136 -29.612 1.00 96.94 71 ALA A O 1
ATOM 569 N N . ASN A 1 72 ? 8.490 2.527 -30.662 1.00 96.88 72 ASN A N 1
ATOM 570 C CA . ASN A 1 72 ? 8.225 1.626 -31.779 1.00 96.88 72 ASN A CA 1
ATOM 571 C C . ASN A 1 72 ? 9.126 1.937 -32.985 1.00 96.88 72 ASN A C 1
ATOM 573 O O . ASN A 1 72 ? 10.260 1.459 -33.058 1.00 96.88 72 ASN A O 1
ATOM 577 N N . ARG A 1 73 ? 8.648 2.724 -33.955 1.00 96.25 73 ARG A N 1
ATOM 578 C CA . ARG A 1 73 ? 9.378 2.984 -35.204 1.00 96.25 73 ARG A CA 1
ATOM 579 C C . ARG A 1 73 ? 10.221 4.252 -35.127 1.00 96.25 73 ARG A C 1
ATOM 581 O O . ARG A 1 73 ? 9.918 5.240 -35.774 1.00 96.25 73 ARG A O 1
ATOM 588 N N . VAL A 1 74 ? 11.288 4.231 -34.335 1.00 96.50 74 VAL A N 1
ATOM 589 C CA . VAL A 1 74 ? 12.192 5.391 -34.178 1.00 96.50 74 VAL A CA 1
ATOM 590 C C . VAL A 1 74 ? 12.898 5.801 -35.475 1.00 96.50 74 VAL A C 1
ATOM 592 O O . VAL A 1 74 ? 13.287 6.956 -35.619 1.00 96.50 74 VAL A O 1
ATOM 595 N N . GLU A 1 75 ? 13.011 4.898 -36.455 1.00 94.88 75 GLU A N 1
ATOM 596 C CA . GLU A 1 75 ? 13.623 5.194 -37.752 1.00 94.88 75 GLU A CA 1
ATOM 597 C C . GLU A 1 75 ? 12.843 6.229 -38.583 1.00 94.88 75 GLU A C 1
ATOM 599 O O . GLU A 1 75 ? 13.370 6.743 -39.568 1.00 94.88 75 GLU A O 1
ATOM 604 N N . THR A 1 76 ? 11.600 6.547 -38.202 1.00 93.31 76 THR A N 1
ATOM 605 C CA . THR A 1 76 ? 10.771 7.551 -38.885 1.00 93.31 76 THR A CA 1
ATOM 606 C C . THR A 1 76 ? 11.090 8.985 -38.462 1.00 93.31 76 THR A C 1
ATOM 608 O O . THR A 1 76 ? 10.559 9.914 -39.061 1.00 93.31 76 THR A O 1
ATOM 611 N N . LEU A 1 77 ? 11.939 9.188 -37.448 1.00 91.44 77 LEU A N 1
ATOM 612 C CA . LEU A 1 77 ? 12.271 10.507 -36.888 1.00 91.44 77 LEU A CA 1
ATOM 613 C C . LEU A 1 77 ? 13.423 11.227 -37.613 1.00 91.44 77 LEU A C 1
ATOM 615 O O . LEU A 1 77 ? 13.977 12.191 -37.094 1.00 91.44 77 LEU A O 1
ATOM 619 N N . GLY A 1 78 ? 13.848 10.734 -38.780 1.00 81.31 78 GLY A N 1
ATOM 620 C CA . GLY A 1 78 ? 14.839 11.408 -39.630 1.00 81.31 78 GLY A CA 1
ATOM 621 C C . GLY A 1 78 ? 16.270 11.496 -39.074 1.00 81.31 78 GLY A C 1
ATOM 622 O O . GLY A 1 78 ? 17.136 12.018 -39.765 1.00 81.31 78 GLY A O 1
ATOM 623 N N . SER A 1 79 ? 16.543 10.968 -37.876 1.00 88.00 79 SER A N 1
ATOM 624 C CA . SER A 1 79 ? 17.884 10.914 -37.278 1.00 88.00 79 SER A CA 1
ATOM 625 C C . SER A 1 79 ? 18.704 9.745 -37.836 1.00 88.00 79 SER A C 1
ATOM 627 O O . SER A 1 79 ? 18.236 8.601 -37.864 1.00 88.00 79 SER A O 1
ATOM 629 N N . ASP A 1 80 ? 19.946 10.020 -38.250 1.00 87.12 80 ASP A N 1
ATOM 630 C CA . ASP A 1 80 ? 20.883 8.991 -38.718 1.00 87.12 80 ASP A CA 1
ATOM 631 C C . ASP A 1 80 ? 21.222 7.983 -37.612 1.00 87.12 80 ASP A C 1
ATOM 633 O O . ASP A 1 80 ? 21.276 6.780 -37.874 1.00 87.12 80 ASP A O 1
ATOM 637 N N . GLU A 1 81 ? 21.356 8.447 -36.367 1.00 87.88 81 GLU A N 1
ATOM 638 C CA . GLU A 1 81 ? 21.621 7.586 -35.212 1.00 87.88 81 GLU A CA 1
ATOM 639 C C . GLU A 1 81 ? 20.461 6.607 -34.958 1.00 87.88 81 GLU A C 1
ATOM 641 O O . GLU A 1 81 ? 20.663 5.407 -34.748 1.00 87.88 81 GLU A O 1
ATOM 646 N N . LEU A 1 82 ? 19.218 7.093 -35.047 1.00 92.81 82 LEU A N 1
ATOM 647 C CA . LEU A 1 82 ? 18.029 6.279 -34.782 1.00 92.81 82 LEU A CA 1
ATOM 648 C C . LEU A 1 82 ? 17.688 5.318 -35.928 1.00 92.81 82 LEU A C 1
ATOM 650 O O . LEU A 1 82 ? 16.965 4.342 -35.719 1.00 92.81 82 LEU A O 1
ATOM 654 N N . ARG A 1 83 ? 18.229 5.530 -37.135 1.00 93.81 83 ARG A N 1
ATOM 655 C CA . ARG A 1 83 ? 17.934 4.701 -38.317 1.00 93.81 83 ARG A CA 1
ATOM 656 C C . ARG A 1 83 ? 18.283 3.225 -38.103 1.00 93.81 83 ARG A C 1
ATOM 658 O O . ARG A 1 83 ? 17.554 2.343 -38.575 1.00 93.81 83 ARG A O 1
ATOM 665 N N . ALA A 1 84 ? 19.370 2.944 -37.386 1.00 94.00 84 ALA A N 1
ATOM 666 C CA . ALA A 1 84 ? 19.827 1.588 -37.073 1.00 94.00 84 ALA A CA 1
ATOM 667 C C . ALA A 1 84 ? 19.346 1.073 -35.701 1.00 94.00 84 ALA A C 1
ATOM 669 O O . ALA A 1 84 ? 19.487 -0.117 -35.409 1.00 94.00 84 ALA A O 1
ATOM 670 N N . TYR A 1 85 ? 18.743 1.931 -34.876 1.00 96.00 85 TYR A N 1
ATOM 671 C CA . TYR A 1 85 ? 18.258 1.557 -33.551 1.00 96.00 85 TYR A CA 1
ATOM 672 C C . TYR A 1 85 ? 16.937 0.772 -33.628 1.00 96.00 85 TYR A C 1
ATOM 674 O O . TYR A 1 85 ? 16.052 1.049 -34.443 1.00 96.00 85 TYR A O 1
ATOM 682 N N . ARG A 1 86 ? 16.817 -0.276 -32.814 1.00 97.00 86 ARG A N 1
ATOM 683 C CA . ARG A 1 86 ? 15.691 -1.215 -32.762 1.00 97.00 86 ARG A CA 1
ATOM 684 C C . ARG A 1 86 ? 15.278 -1.406 -31.297 1.00 97.00 86 ARG 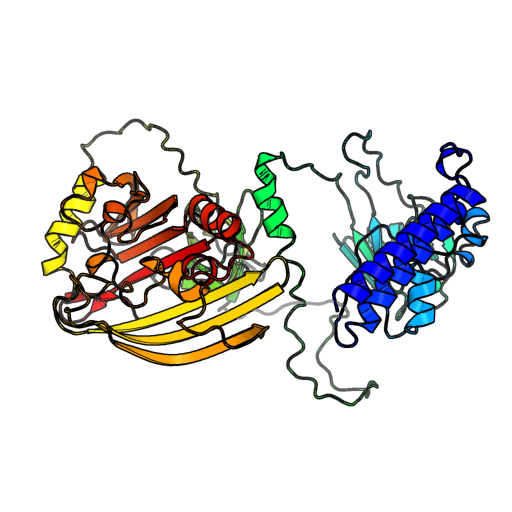A C 1
ATOM 686 O O . ARG A 1 86 ? 15.733 -2.358 -30.664 1.00 97.00 86 ARG A O 1
ATOM 693 N N . PRO A 1 87 ? 14.416 -0.524 -30.766 1.00 97.44 87 PRO A N 1
ATOM 694 C CA . PRO A 1 87 ? 13.969 -0.612 -29.382 1.00 97.44 87 PRO A CA 1
ATOM 695 C C . PRO A 1 87 ? 13.143 -1.866 -29.086 1.00 97.44 87 PRO A C 1
ATOM 697 O O . PRO A 1 87 ? 12.503 -2.431 -29.984 1.00 97.44 87 PRO A O 1
ATOM 700 N N . MET A 1 88 ? 13.053 -2.248 -27.808 1.00 97.69 88 MET A N 1
ATOM 701 C CA . MET A 1 88 ? 12.231 -3.387 -27.382 1.00 97.69 88 MET A CA 1
ATOM 702 C C . MET A 1 88 ? 10.749 -3.221 -27.755 1.00 97.69 88 MET A C 1
ATOM 704 O O . MET A 1 88 ? 10.100 -4.188 -28.164 1.00 97.69 88 MET A O 1
ATOM 708 N N . GLY A 1 89 ? 10.213 -1.997 -27.678 1.00 96.88 89 GLY A N 1
ATOM 709 C CA . GLY A 1 89 ? 8.810 -1.700 -27.971 1.00 96.88 89 GLY A CA 1
ATOM 710 C C . GLY A 1 89 ? 8.395 -2.088 -29.387 1.00 96.88 89 GLY A C 1
ATOM 711 O O . GLY A 1 89 ? 7.296 -2.611 -29.589 1.00 96.88 89 GLY A O 1
ATOM 712 N N . ARG A 1 90 ? 9.310 -1.940 -30.352 1.00 97.06 90 ARG A N 1
ATOM 713 C CA . ARG A 1 90 ? 9.135 -2.400 -31.734 1.00 97.06 90 ARG A CA 1
ATOM 714 C C . ARG A 1 90 ? 8.898 -3.905 -31.811 1.00 97.06 90 ARG A C 1
ATOM 716 O O . ARG A 1 90 ? 7.940 -4.348 -32.441 1.00 97.06 90 ARG A O 1
ATOM 723 N N . ALA A 1 91 ? 9.775 -4.693 -31.189 1.00 97.12 91 ALA A N 1
ATOM 724 C CA . ALA A 1 91 ? 9.696 -6.152 -31.221 1.00 97.12 91 ALA A CA 1
ATOM 725 C C . ALA A 1 91 ? 8.429 -6.657 -30.514 1.00 97.12 91 ALA A C 1
ATOM 727 O O . ALA A 1 91 ? 7.752 -7.555 -31.012 1.00 97.12 91 ALA A O 1
ATOM 728 N N . VAL A 1 92 ? 8.065 -6.026 -29.395 1.00 97.62 92 VAL A N 1
ATOM 729 C CA . VAL A 1 92 ? 6.858 -6.357 -28.628 1.00 97.62 92 VAL A CA 1
ATOM 730 C C . VAL A 1 92 ? 5.589 -6.031 -29.422 1.00 97.62 92 VAL A C 1
ATOM 732 O O . VAL A 1 92 ? 4.709 -6.885 -29.538 1.00 97.62 92 VAL A O 1
ATOM 735 N N . LYS A 1 93 ? 5.501 -4.844 -30.043 1.00 95.56 93 LYS A N 1
ATOM 736 C CA . LYS A 1 93 ? 4.370 -4.480 -30.917 1.00 95.56 93 LYS A CA 1
ATOM 737 C C . LYS A 1 93 ? 4.260 -5.376 -32.143 1.00 95.56 93 LYS A C 1
ATOM 739 O O . LYS A 1 93 ? 3.147 -5.736 -32.518 1.00 95.56 93 LYS A O 1
ATOM 744 N N . ALA A 1 94 ? 5.383 -5.754 -32.749 1.00 96.81 94 ALA A N 1
ATOM 745 C CA . ALA A 1 94 ? 5.388 -6.685 -33.873 1.00 96.81 94 ALA A CA 1
ATOM 746 C C . ALA A 1 94 ? 4.873 -8.077 -33.467 1.00 96.81 94 ALA A C 1
ATOM 748 O O . ALA A 1 94 ? 4.121 -8.688 -34.219 1.00 96.81 94 ALA A O 1
ATOM 749 N N . ALA A 1 95 ? 5.238 -8.559 -32.275 1.00 96.12 95 ALA A N 1
ATOM 750 C CA . ALA A 1 95 ? 4.844 -9.880 -31.791 1.00 96.12 95 ALA A CA 1
ATOM 751 C C . ALA A 1 95 ? 3.383 -9.958 -31.310 1.00 96.12 95 ALA A C 1
ATOM 753 O O . ALA A 1 95 ? 2.734 -10.981 -31.514 1.00 96.12 95 ALA A O 1
ATOM 754 N N . LEU A 1 96 ? 2.868 -8.909 -30.659 1.00 92.75 96 LEU A N 1
ATOM 755 C CA . LEU A 1 96 ? 1.530 -8.909 -30.041 1.00 92.75 96 LEU A CA 1
ATOM 756 C C . LEU A 1 96 ? 0.461 -8.199 -30.885 1.00 92.75 96 LEU A C 1
ATOM 758 O O . LEU A 1 96 ? -0.735 -8.396 -30.678 1.00 92.75 96 LEU A O 1
ATOM 762 N N . GLY A 1 97 ? 0.881 -7.370 -31.838 1.00 88.75 97 GLY A N 1
ATOM 763 C CA . GLY A 1 97 ? 0.011 -6.543 -32.663 1.00 88.75 97 GLY A CA 1
ATOM 764 C C . GLY A 1 97 ? -0.290 -5.161 -32.056 1.00 88.75 97 GLY A C 1
ATOM 765 O O . GLY A 1 97 ? -0.260 -4.964 -30.837 1.00 88.75 97 GLY A O 1
ATOM 766 N N . PRO A 1 98 ? -0.646 -4.172 -32.899 1.00 78.56 98 PRO A N 1
ATOM 767 C CA . PRO A 1 98 ? -0.741 -2.755 -32.519 1.00 78.56 98 PRO A CA 1
ATOM 768 C C . PRO A 1 98 ? -1.901 -2.414 -31.568 1.00 78.56 98 PRO A C 1
ATOM 770 O O . PRO A 1 98 ? -1.977 -1.293 -31.062 1.00 78.56 98 PRO A O 1
ATOM 773 N N . ASN A 1 99 ? -2.821 -3.354 -31.336 1.00 83.38 99 ASN A N 1
ATOM 774 C CA . ASN A 1 99 ? -3.981 -3.173 -30.459 1.00 83.38 99 ASN A CA 1
ATOM 775 C C . ASN A 1 99 ? -3.823 -3.846 -29.091 1.00 83.38 99 ASN A C 1
ATOM 777 O O . ASN A 1 99 ? -4.640 -3.596 -28.212 1.00 83.38 99 ASN A O 1
ATOM 781 N N . GLN A 1 100 ? -2.781 -4.661 -28.905 1.00 88.38 100 GLN A N 1
ATOM 782 C CA . GLN A 1 100 ? -2.478 -5.320 -27.629 1.00 88.38 100 GLN A CA 1
ATOM 783 C C . GLN A 1 100 ? -1.439 -4.553 -26.802 1.00 88.38 100 GLN A C 1
ATOM 785 O O . GLN A 1 100 ? -1.231 -4.855 -25.632 1.00 88.38 100 GLN A O 1
ATOM 790 N N . VAL A 1 101 ? -0.784 -3.555 -27.402 1.00 93.44 101 VAL A N 1
ATOM 791 C CA . VAL A 1 101 ? 0.315 -2.807 -26.787 1.00 93.44 101 VAL A CA 1
ATOM 792 C C . VAL A 1 101 ? 0.051 -1.315 -26.930 1.00 93.44 101 VAL A C 1
ATOM 794 O O . VAL A 1 101 ? -0.176 -0.834 -28.041 1.00 93.44 101 VAL A O 1
ATOM 797 N N . TYR A 1 102 ? 0.121 -0.597 -25.809 1.00 93.88 102 TYR A N 1
ATOM 798 C CA . TYR A 1 102 ? 0.051 0.860 -25.754 1.00 93.88 102 TYR A CA 1
ATOM 799 C C . TYR A 1 102 ? 1.373 1.417 -25.209 1.00 93.88 102 TYR A C 1
ATOM 801 O O . TYR A 1 102 ? 1.779 1.068 -24.103 1.00 93.88 102 TYR A O 1
ATOM 809 N N . ILE A 1 103 ? 2.040 2.274 -25.977 1.00 96.88 103 ILE A N 1
ATOM 810 C CA . ILE A 1 103 ? 3.298 2.940 -25.626 1.00 96.88 103 ILE A CA 1
ATOM 811 C C . ILE A 1 103 ? 2.978 4.372 -25.211 1.00 96.88 103 ILE A C 1
ATOM 813 O O . ILE A 1 103 ? 2.493 5.168 -26.018 1.00 96.88 103 ILE A O 1
ATOM 817 N N . MET A 1 104 ? 3.285 4.703 -23.961 1.00 95.75 104 MET A N 1
ATOM 818 C CA . MET A 1 104 ? 3.118 6.044 -23.412 1.00 95.75 104 MET A CA 1
ATOM 819 C C . MET A 1 104 ? 4.486 6.651 -23.114 1.00 95.75 104 MET A C 1
ATOM 821 O O . MET A 1 104 ? 5.267 6.067 -22.366 1.00 95.75 104 MET A O 1
ATOM 825 N N . GLY A 1 105 ? 4.772 7.809 -23.704 1.00 94.81 105 GLY A N 1
ATOM 826 C CA . GLY A 1 105 ? 5.949 8.609 -23.375 1.00 94.81 105 GLY A CA 1
ATOM 827 C C . GLY A 1 105 ? 5.639 9.702 -22.361 1.00 94.81 105 GLY A C 1
ATOM 828 O O . GLY A 1 105 ? 4.476 10.026 -22.112 1.00 94.81 105 GLY A O 1
ATOM 829 N N . THR A 1 106 ? 6.682 10.319 -21.821 1.00 95.19 106 THR A N 1
ATOM 830 C CA . THR A 1 106 ? 6.575 11.511 -20.977 1.00 95.19 106 THR A CA 1
ATOM 831 C C . THR A 1 106 ? 7.266 12.694 -21.640 1.00 95.19 106 THR A C 1
ATOM 833 O O . THR A 1 106 ? 8.279 12.526 -22.313 1.00 95.19 106 THR A O 1
ATOM 836 N N . LEU A 1 107 ? 6.705 13.887 -21.451 1.00 95.56 107 LEU A N 1
ATOM 837 C CA . LEU A 1 107 ? 7.270 15.158 -21.905 1.00 95.56 107 LEU A CA 1
ATOM 838 C C . LEU A 1 107 ? 7.376 16.113 -20.717 1.00 95.56 107 LEU A C 1
ATOM 840 O O . LEU A 1 107 ? 6.513 16.092 -19.836 1.00 95.56 107 LEU A O 1
ATOM 844 N N . ALA A 1 108 ? 8.384 16.980 -20.719 1.00 95.19 108 ALA A N 1
ATOM 845 C CA . ALA A 1 108 ? 8.540 18.022 -19.711 1.00 95.19 108 ALA A CA 1
ATOM 846 C C . ALA A 1 108 ? 8.599 19.405 -20.366 1.00 95.19 108 ALA A C 1
ATOM 848 O O . ALA A 1 108 ? 9.293 19.598 -21.359 1.00 95.19 108 ALA A O 1
ATOM 849 N N . GLY A 1 109 ? 7.868 20.367 -19.803 1.00 92.50 109 GLY A N 1
ATOM 850 C CA . GLY A 1 109 ? 7.863 21.756 -20.270 1.00 92.50 109 GLY A CA 1
ATOM 851 C C . GLY A 1 109 ? 8.902 22.661 -19.600 1.00 92.50 109 GLY A C 1
ATOM 852 O O . GLY A 1 109 ? 9.141 23.767 -20.075 1.00 92.50 109 GLY A O 1
ATOM 853 N N . GLY A 1 110 ? 9.507 22.224 -18.495 1.00 94.00 110 GLY A N 1
ATOM 854 C CA . GLY A 1 110 ? 10.440 23.024 -17.705 1.00 94.00 110 GLY A CA 1
ATOM 855 C C . GLY A 1 110 ? 10.896 22.302 -16.436 1.00 94.00 110 GLY A C 1
ATOM 856 O O . GLY A 1 110 ? 10.547 21.142 -16.211 1.00 94.00 110 GLY A O 1
ATOM 857 N N . GLY A 1 111 ? 11.661 22.998 -15.595 1.00 94.06 111 GLY A N 1
ATOM 858 C CA . GLY A 1 111 ? 12.225 22.449 -14.359 1.00 94.06 111 GLY A CA 1
ATOM 859 C C . GLY A 1 111 ? 13.637 21.898 -14.552 1.00 94.06 111 GLY A C 1
ATOM 860 O O . GLY A 1 111 ? 14.371 22.379 -15.415 1.00 94.06 111 GLY A O 1
ATOM 861 N N . THR A 1 112 ? 14.036 20.913 -13.750 1.00 92.12 112 THR A N 1
ATOM 862 C CA . THR A 1 112 ? 15.382 20.314 -13.788 1.00 92.12 112 THR A CA 1
ATOM 863 C C . THR A 1 112 ? 15.312 18.793 -13.841 1.00 92.12 112 THR A C 1
ATOM 865 O O . THR A 1 112 ? 14.431 18.168 -13.251 1.00 92.12 112 THR A O 1
ATOM 868 N N . HIS A 1 113 ? 16.244 18.186 -14.574 1.00 88.00 113 HIS A N 1
ATOM 869 C CA . HIS A 1 113 ? 16.294 16.745 -14.803 1.00 88.00 113 HIS A CA 1
ATOM 870 C C . HIS A 1 113 ? 17.686 16.187 -14.504 1.00 88.00 113 HIS A C 1
ATOM 872 O O . HIS A 1 113 ? 18.678 16.910 -14.490 1.00 88.00 113 HIS A O 1
ATOM 878 N N . GLY A 1 114 ? 17.784 14.878 -14.287 1.00 82.25 114 GLY A N 1
ATOM 879 C CA . GLY A 1 114 ? 19.067 14.211 -14.095 1.00 82.25 114 GLY A CA 1
ATOM 880 C C . GLY A 1 114 ? 18.983 13.023 -13.153 1.00 82.25 114 GLY A C 1
ATOM 881 O O . GLY A 1 114 ? 17.966 12.788 -12.502 1.00 82.25 114 GLY A O 1
ATOM 882 N N . LEU A 1 115 ? 20.075 12.267 -13.094 1.00 77.88 115 LEU A N 1
ATOM 883 C CA . LEU A 1 115 ? 20.252 11.224 -12.095 1.00 77.88 115 LEU A CA 1
ATOM 884 C C . LEU A 1 115 ? 20.668 11.847 -10.763 1.00 77.88 115 LEU A C 1
ATOM 886 O O . LEU A 1 115 ? 21.106 12.998 -10.674 1.00 77.88 115 LEU A O 1
ATOM 890 N N . VAL A 1 116 ? 20.547 11.071 -9.695 1.00 74.75 116 VAL A N 1
ATOM 891 C CA . VAL A 1 116 ? 20.996 11.543 -8.391 1.00 74.75 116 VAL A CA 1
ATOM 892 C C . VAL A 1 116 ? 22.514 11.701 -8.410 1.00 74.75 116 VAL A C 1
ATOM 894 O O . VAL A 1 116 ? 23.227 10.795 -8.833 1.00 74.75 116 VAL A O 1
ATOM 897 N N . GLY A 1 117 ? 22.999 12.854 -7.950 1.00 69.56 117 GLY A N 1
ATOM 898 C CA . GLY A 1 117 ? 24.424 13.179 -7.948 1.00 69.56 117 GLY A CA 1
ATOM 899 C C . GLY A 1 117 ? 24.940 13.791 -9.252 1.00 69.56 117 GLY A C 1
ATOM 900 O O . GLY A 1 117 ? 26.139 14.034 -9.353 1.00 69.56 117 GLY A O 1
ATOM 901 N N . THR A 1 118 ? 24.077 14.073 -10.236 1.00 73.50 118 THR A N 1
ATOM 902 C CA . THR A 1 118 ? 24.449 14.896 -11.400 1.00 73.50 118 THR A CA 1
ATOM 903 C C . THR A 1 118 ? 24.164 16.376 -11.135 1.00 73.50 118 THR A C 1
ATOM 905 O O . THR A 1 118 ? 23.435 16.720 -10.210 1.00 73.50 118 THR A O 1
ATOM 908 N N . GLY A 1 119 ? 24.712 17.275 -11.957 1.00 75.69 119 GLY A N 1
ATOM 909 C CA . GLY A 1 119 ? 24.514 18.729 -11.833 1.00 75.69 119 GLY A CA 1
ATOM 910 C C . GLY A 1 119 ? 23.107 19.247 -12.170 1.00 75.69 119 GLY A C 1
ATOM 911 O O . GLY A 1 119 ? 22.966 20.439 -12.411 1.00 75.69 119 GLY A O 1
ATOM 912 N N . TRP A 1 120 ? 22.104 18.364 -12.231 1.00 84.31 120 TRP A N 1
ATOM 913 C CA . TRP A 1 120 ? 20.684 18.647 -12.490 1.00 84.31 120 TRP A CA 1
ATOM 914 C C . TRP A 1 120 ? 20.431 19.740 -13.541 1.00 84.31 120 TRP A C 1
ATOM 916 O O . TRP A 1 120 ? 19.904 20.805 -13.207 1.00 84.31 120 TRP A O 1
ATOM 926 N N . PRO A 1 121 ? 20.824 19.503 -14.808 1.00 88.56 121 PRO A N 1
ATOM 927 C CA . PRO A 1 121 ? 20.566 20.450 -15.885 1.00 88.56 121 PRO A CA 1
ATOM 928 C C . PRO A 1 121 ? 19.082 20.828 -15.977 1.00 88.56 121 PRO A C 1
ATOM 930 O O . PRO A 1 121 ? 18.180 20.033 -15.694 1.00 88.56 121 PRO A O 1
ATOM 933 N N . GLY A 1 122 ? 18.836 22.075 -16.377 1.00 93.00 122 GLY A N 1
ATOM 934 C CA . GLY A 1 122 ? 17.491 22.556 -16.668 1.00 93.00 122 GLY A CA 1
ATOM 935 C C . GLY A 1 122 ? 16.910 21.857 -17.891 1.00 93.00 122 GLY A C 1
ATOM 936 O O . GLY A 1 122 ? 17.624 21.604 -18.860 1.00 93.00 122 GLY A O 1
ATOM 937 N N . VAL A 1 123 ? 15.607 21.581 -17.858 1.00 94.25 123 VAL A N 1
ATOM 938 C CA . VAL A 1 123 ? 14.866 21.186 -19.059 1.00 94.25 123 VAL A CA 1
ATOM 939 C C . VAL A 1 123 ? 14.964 22.336 -20.069 1.00 94.25 123 VAL A C 1
ATOM 941 O O . VAL A 1 123 ? 14.616 23.467 -19.712 1.00 94.25 123 VAL A O 1
ATOM 944 N N . PRO A 1 124 ? 15.444 22.092 -21.302 1.00 92.62 124 PRO A N 1
ATOM 945 C CA . PRO A 1 124 ? 15.575 23.141 -22.304 1.00 92.62 124 PRO A CA 1
ATOM 946 C C . PRO A 1 124 ? 14.236 23.812 -22.603 1.00 92.62 124 PRO A C 1
ATOM 948 O O . PRO A 1 124 ? 13.209 23.143 -22.709 1.00 92.62 124 PRO A O 1
ATOM 951 N N . THR A 1 125 ? 14.251 25.133 -22.786 1.00 93.38 125 THR A N 1
ATOM 952 C CA . THR A 1 125 ? 13.063 25.877 -23.218 1.00 93.38 125 THR A CA 1
ATOM 953 C C . THR A 1 125 ? 12.617 25.372 -24.595 1.00 93.38 125 THR A C 1
ATOM 955 O O . THR A 1 125 ? 13.393 25.493 -25.549 1.00 93.38 125 THR A O 1
ATOM 958 N N . PRO A 1 126 ? 11.389 24.840 -24.743 1.00 91.06 126 PRO A N 1
ATOM 959 C CA . PRO A 1 126 ? 10.931 24.321 -26.026 1.00 91.06 126 PRO A CA 1
ATOM 960 C C . PRO A 1 126 ? 10.829 25.426 -27.080 1.00 91.06 126 PRO A C 1
ATOM 962 O O . PRO A 1 126 ? 10.264 26.492 -26.824 1.00 91.06 126 PRO A O 1
ATOM 965 N N . ALA A 1 127 ? 11.348 25.172 -28.284 1.00 88.12 127 ALA A N 1
ATOM 966 C CA . ALA A 1 127 ? 11.243 26.125 -29.385 1.00 88.12 127 ALA A CA 1
ATOM 967 C C . ALA A 1 127 ? 9.770 26.340 -29.808 1.00 88.12 127 ALA A C 1
ATOM 969 O O . ALA A 1 127 ? 8.971 25.397 -29.747 1.00 88.12 127 ALA A O 1
ATOM 970 N N . PRO A 1 128 ? 9.379 27.543 -30.273 1.00 90.06 128 PRO A N 1
ATOM 971 C CA . PRO A 1 128 ? 8.036 27.786 -30.796 1.00 90.06 128 PRO A CA 1
ATOM 972 C C . PRO A 1 128 ? 7.640 26.781 -31.887 1.00 90.06 128 PRO A C 1
ATOM 974 O O . PRO A 1 128 ? 8.455 26.412 -32.729 1.00 90.06 128 PRO A O 1
ATOM 977 N N . GLY A 1 129 ? 6.380 26.341 -31.875 1.00 80.81 129 GLY A N 1
ATOM 978 C CA . GLY A 1 129 ? 5.856 25.360 -32.834 1.00 80.81 129 GLY A CA 1
ATOM 979 C C . GLY A 1 129 ? 6.128 23.893 -32.479 1.00 80.81 129 GLY A C 1
ATOM 980 O O . GLY A 1 129 ? 5.590 23.007 -33.139 1.00 80.81 129 GLY A O 1
ATOM 981 N N . THR A 1 130 ? 6.901 23.618 -31.425 1.00 90.94 130 THR A N 1
ATOM 982 C CA . THR A 1 130 ? 7.068 22.258 -30.883 1.00 90.94 130 THR A CA 1
ATOM 983 C C . THR A 1 130 ? 5.877 21.847 -30.017 1.00 90.94 130 THR A C 1
ATOM 985 O O . THR A 1 130 ? 5.105 22.690 -29.546 1.00 90.94 130 THR A O 1
ATOM 988 N N . LEU A 1 131 ? 5.698 20.539 -29.814 1.00 91.31 131 LEU A N 1
ATOM 989 C CA . LEU A 1 131 ? 4.567 20.014 -29.048 1.00 91.31 131 LEU A CA 1
ATOM 990 C C . LEU A 1 131 ? 4.565 20.554 -27.609 1.00 91.31 131 LEU A C 1
ATOM 992 O O . LEU A 1 131 ? 3.536 21.019 -27.127 1.00 91.31 131 LEU A O 1
ATOM 996 N N . GLU A 1 132 ? 5.713 20.560 -26.943 1.00 94.00 132 GLU A N 1
ATOM 997 C CA . GLU A 1 132 ? 5.878 21.045 -25.575 1.00 94.00 132 GLU A CA 1
ATOM 998 C C . GLU A 1 132 ? 5.605 22.549 -25.463 1.00 94.00 132 GLU A C 1
ATOM 1000 O O . GLU A 1 132 ? 4.943 22.968 -24.513 1.00 94.00 132 GLU A O 1
ATOM 1005 N N . ALA A 1 133 ? 6.018 23.359 -26.448 1.00 90.38 133 ALA A N 1
ATOM 1006 C CA . ALA A 1 133 ? 5.688 24.787 -26.489 1.00 90.38 133 ALA A CA 1
ATOM 1007 C C . ALA A 1 133 ? 4.168 25.017 -26.576 1.00 90.38 133 ALA A C 1
ATOM 1009 O O . ALA A 1 133 ? 3.615 25.849 -25.851 1.00 90.38 133 ALA A O 1
ATOM 1010 N N . ASN A 1 134 ? 3.477 24.238 -27.412 1.00 89.69 134 ASN A N 1
ATOM 1011 C CA . ASN A 1 134 ? 2.021 24.313 -27.544 1.00 89.69 134 ASN A CA 1
ATOM 1012 C C . ASN A 1 134 ? 1.309 23.868 -26.257 1.00 89.69 134 ASN A C 1
ATOM 1014 O O . ASN A 1 134 ? 0.333 24.489 -25.837 1.00 89.69 134 ASN A O 1
ATOM 1018 N N . LEU A 1 135 ? 1.807 22.818 -25.600 1.00 91.38 135 LEU A N 1
ATOM 1019 C CA . LEU A 1 135 ? 1.240 22.312 -24.348 1.00 91.38 135 LEU A CA 1
ATOM 1020 C C . LEU A 1 135 ? 1.472 23.273 -23.176 1.00 91.38 135 LEU A C 1
ATOM 1022 O O . LEU A 1 135 ? 0.578 23.456 -22.347 1.00 91.38 135 LEU A O 1
ATOM 1026 N N . LEU A 1 136 ? 2.623 23.949 -23.126 1.00 91.38 136 LEU A N 1
ATOM 1027 C CA . LEU A 1 136 ? 2.893 24.997 -22.141 1.00 91.38 136 LEU A CA 1
ATOM 1028 C C . LEU A 1 136 ? 1.876 26.140 -22.228 1.00 91.38 136 LEU A C 1
ATOM 1030 O O . LEU A 1 136 ? 1.435 26.631 -21.185 1.00 91.38 136 LEU A O 1
ATOM 1034 N N . ALA A 1 137 ? 1.450 26.519 -23.435 1.00 90.12 137 ALA A N 1
ATOM 1035 C CA . ALA A 1 137 ? 0.479 27.592 -23.648 1.00 90.12 137 ALA A CA 1
ATOM 1036 C C . ALA A 1 137 ? -0.918 27.291 -23.063 1.00 90.12 137 ALA A C 1
ATOM 1038 O O . ALA A 1 137 ? -1.665 28.218 -22.760 1.00 90.12 137 ALA A O 1
ATOM 1039 N N . LEU A 1 138 ? -1.262 26.016 -22.831 1.00 83.69 138 LEU A N 1
ATOM 1040 C CA . LEU A 1 138 ? -2.565 25.612 -22.277 1.00 83.69 138 LEU A CA 1
ATOM 1041 C C . LEU A 1 138 ? -2.745 25.951 -20.788 1.00 83.69 138 LEU A C 1
ATOM 1043 O O . LEU A 1 138 ? -3.844 25.820 -20.254 1.00 83.69 138 LEU A O 1
ATOM 1047 N N . ASN A 1 139 ? -1.676 26.360 -20.100 1.00 84.00 139 ASN A N 1
ATOM 1048 C CA . ASN A 1 139 ? -1.671 26.678 -18.668 1.00 84.00 139 ASN A CA 1
ATOM 1049 C C . ASN A 1 139 ? -2.208 25.579 -17.736 1.00 84.00 139 ASN A C 1
ATOM 1051 O O . ASN A 1 139 ? -2.663 25.858 -16.628 1.00 84.00 139 ASN A O 1
ATOM 1055 N N . ALA A 1 140 ? -2.107 24.321 -18.166 1.00 82.62 140 ALA A N 1
ATOM 1056 C CA . ALA A 1 140 ? -2.395 23.157 -17.341 1.00 82.62 140 ALA A CA 1
ATOM 1057 C C . ALA A 1 140 ? -1.109 22.646 -16.655 1.00 82.62 140 ALA A C 1
ATOM 1059 O O . ALA A 1 140 ? -0.034 22.698 -17.262 1.00 82.62 140 ALA A O 1
ATOM 1060 N N . PRO A 1 141 ? -1.187 22.140 -15.408 1.00 82.75 141 PRO A N 1
ATOM 1061 C CA . PRO A 1 141 ? -0.036 21.538 -14.726 1.00 82.75 141 PRO A CA 1
ATOM 1062 C C . PRO A 1 141 ? 0.421 20.227 -15.387 1.00 82.75 141 PRO A C 1
ATOM 1064 O O . PRO A 1 141 ? 1.601 19.885 -15.344 1.00 82.75 141 PRO A O 1
ATOM 1067 N N . TYR A 1 142 ? -0.506 19.515 -16.024 1.00 91.19 142 TYR A N 1
ATOM 1068 C CA . TYR A 1 142 ? -0.261 18.302 -16.791 1.00 91.19 142 TYR A CA 1
ATOM 1069 C C . TYR A 1 142 ? -1.266 18.201 -17.940 1.00 91.19 142 TYR A C 1
ATOM 1071 O O . TYR A 1 142 ? -2.359 18.767 -17.872 1.00 91.19 142 TYR A O 1
ATOM 1079 N N . ALA A 1 143 ? -0.905 17.464 -18.986 1.00 85.69 143 ALA A N 1
ATOM 1080 C CA . ALA A 1 143 ? -1.790 17.173 -20.107 1.00 85.69 143 ALA A CA 1
ATOM 1081 C C . ALA A 1 143 ? -1.550 15.755 -20.629 1.00 85.69 143 ALA A C 1
ATOM 1083 O O . ALA A 1 143 ? -0.425 15.263 -20.617 1.00 85.69 143 ALA A O 1
ATOM 1084 N N . PHE A 1 144 ? -2.607 15.107 -21.110 1.00 89.69 144 PHE A N 1
ATOM 1085 C CA . PHE A 1 144 ? -2.497 13.853 -21.846 1.00 89.69 144 PHE A CA 1
ATOM 1086 C C . PHE A 1 144 ? -2.749 14.115 -23.329 1.00 89.69 144 PHE A C 1
ATOM 1088 O O . PHE A 1 144 ? -3.727 14.774 -23.681 1.00 89.69 144 PHE A O 1
ATOM 1095 N N . VAL A 1 145 ? -1.874 13.594 -24.186 1.00 85.25 145 VAL A N 1
ATOM 1096 C CA . VAL A 1 145 ? -1.944 13.748 -25.642 1.00 85.25 145 VAL A CA 1
ATOM 1097 C C . VAL A 1 145 ? -2.088 12.369 -26.271 1.00 85.25 145 VAL A C 1
ATOM 1099 O O . VAL A 1 145 ? -1.173 11.551 -26.175 1.00 85.25 145 VAL A O 1
ATOM 1102 N N . SER A 1 146 ? -3.220 12.095 -26.922 1.00 86.44 146 SER A N 1
ATOM 1103 C CA . SER A 1 146 ? -3.438 10.825 -27.622 1.00 86.44 146 SER A CA 1
ATOM 1104 C C . SER A 1 146 ? -3.019 10.940 -29.086 1.00 86.44 146 SER A C 1
ATOM 1106 O O . SER A 1 146 ? -3.775 11.422 -29.921 1.00 86.44 146 SER A O 1
ATOM 1108 N N . LEU A 1 147 ? -1.817 10.480 -29.435 1.00 83.62 147 LEU A N 1
ATOM 1109 C CA . LEU A 1 147 ? -1.348 10.550 -30.825 1.00 83.62 147 LEU A CA 1
ATOM 1110 C C . LEU A 1 147 ? -2.006 9.489 -31.703 1.00 83.62 147 LEU A C 1
ATOM 1112 O O . LEU A 1 147 ? -2.347 9.764 -32.850 1.00 83.62 147 LEU A O 1
ATOM 1116 N N . LYS A 1 148 ? -2.214 8.285 -31.153 1.00 80.62 148 LYS A N 1
ATOM 1117 C CA . LYS A 1 148 ? -2.841 7.164 -31.864 1.00 80.62 148 LYS A CA 1
ATOM 1118 C C . LYS A 1 148 ? -4.249 7.509 -32.361 1.00 80.62 148 LYS A C 1
ATOM 1120 O O . LYS A 1 148 ? -4.645 7.018 -33.413 1.00 80.62 148 LYS A O 1
ATOM 1125 N N . HIS A 1 149 ? -4.999 8.311 -31.603 1.00 77.25 149 HIS A N 1
ATOM 1126 C CA . HIS A 1 149 ? -6.367 8.698 -31.947 1.00 77.25 149 HIS A CA 1
ATOM 1127 C C . HIS A 1 149 ? -6.439 10.083 -32.604 1.00 77.25 149 HIS A C 1
ATOM 1129 O O . HIS A 1 149 ? -7.090 10.227 -33.635 1.00 77.25 149 HIS A O 1
ATOM 1135 N N . ASP A 1 150 ? -5.765 11.088 -32.035 1.00 69.44 150 ASP A N 1
ATOM 1136 C CA . ASP A 1 150 ? -5.993 12.492 -32.401 1.00 69.44 150 ASP A CA 1
ATOM 1137 C C . ASP A 1 150 ? -4.968 13.054 -33.398 1.00 69.44 150 ASP A C 1
ATOM 1139 O O . ASP A 1 150 ? -5.208 14.109 -33.981 1.00 69.44 150 ASP A O 1
ATOM 1143 N N . ALA A 1 151 ? -3.829 12.382 -33.608 1.00 76.50 151 ALA A N 1
ATOM 1144 C CA . ALA A 1 151 ? -2.750 12.883 -34.467 1.00 76.50 151 ALA A CA 1
ATOM 1145 C C . ALA A 1 151 ? -2.032 11.807 -35.322 1.00 76.50 151 ALA A C 1
ATOM 1147 O O . ALA A 1 151 ? -0.803 11.864 -35.448 1.00 76.50 151 ALA A O 1
ATOM 1148 N N . PRO A 1 152 ? -2.735 10.825 -35.927 1.00 81.81 152 PRO A N 1
ATOM 1149 C CA . PRO A 1 152 ? -2.087 9.807 -36.751 1.00 81.81 152 PRO A CA 1
ATOM 1150 C C . PRO A 1 152 ? -1.400 10.433 -37.976 1.00 81.81 152 PRO A C 1
ATOM 1152 O O . PRO A 1 152 ? -2.017 11.171 -38.741 1.00 81.81 152 PRO A O 1
ATOM 1155 N N . GLY A 1 153 ? -0.112 10.136 -38.161 1.00 80.69 153 GLY A N 1
ATOM 1156 C CA . GLY A 1 153 ? 0.698 10.608 -39.292 1.00 80.69 153 GLY A CA 1
ATOM 1157 C C . GLY A 1 153 ? 1.074 12.096 -39.255 1.00 80.69 153 GLY A C 1
ATOM 1158 O O . GLY A 1 153 ? 1.798 12.560 -40.140 1.00 80.69 153 GLY A O 1
ATOM 1159 N N . LEU A 1 154 ? 0.624 12.845 -38.243 1.00 81.31 154 LEU A N 1
ATOM 1160 C CA . LEU A 1 154 ? 0.948 14.261 -38.100 1.00 81.31 154 LEU A CA 1
ATOM 1161 C C . LEU A 1 154 ? 2.444 14.436 -37.812 1.00 81.31 154 LEU A C 1
ATOM 1163 O O . LEU A 1 154 ? 2.995 13.791 -36.919 1.00 81.31 154 LEU A O 1
ATOM 1167 N N . GLN A 1 155 ? 3.089 15.336 -38.554 1.00 89.94 155 GLN A N 1
ATOM 1168 C CA . GLN A 1 155 ? 4.485 15.698 -38.325 1.00 89.94 155 GLN A CA 1
ATOM 1169 C C . GLN A 1 155 ? 4.577 16.602 -37.100 1.00 89.94 155 GLN A C 1
ATOM 1171 O O . GLN A 1 155 ? 4.049 17.714 -37.094 1.00 89.94 155 GLN A O 1
ATOM 1176 N N . LEU A 1 156 ? 5.234 16.106 -36.058 1.00 90.31 156 LEU A N 1
ATOM 1177 C CA . LEU A 1 156 ? 5.423 16.811 -34.799 1.00 90.31 156 LEU A CA 1
ATOM 1178 C C . LEU A 1 156 ? 6.915 16.906 -34.501 1.00 90.31 156 LEU A C 1
ATOM 1180 O O . LEU A 1 156 ? 7.663 15.966 -34.762 1.00 90.31 156 LEU A O 1
ATOM 1184 N N . THR A 1 157 ? 7.328 18.018 -33.905 1.00 92.50 157 THR A N 1
ATOM 1185 C CA . THR A 1 157 ? 8.658 18.155 -33.308 1.00 92.50 157 THR A CA 1
ATOM 1186 C C . THR A 1 157 ? 8.508 18.100 -31.798 1.00 92.50 157 THR A C 1
ATOM 1188 O O . THR A 1 157 ? 7.738 18.884 -31.235 1.00 92.50 157 THR A O 1
ATOM 1191 N N . THR A 1 158 ? 9.217 17.170 -31.157 1.00 93.44 158 THR A N 1
ATOM 1192 C CA . THR A 1 158 ? 9.205 16.996 -29.695 1.00 93.44 158 THR A CA 1
ATOM 1193 C C . THR A 1 158 ? 10.616 16.752 -29.166 1.00 93.44 158 THR A C 1
ATOM 1195 O O . THR A 1 158 ? 11.505 16.363 -29.924 1.00 93.44 158 THR A O 1
ATOM 1198 N N . TYR A 1 159 ? 10.802 16.956 -27.867 1.00 92.94 159 TYR A N 1
ATOM 1199 C CA . TYR A 1 159 ? 12.050 16.782 -27.122 1.00 92.94 159 TYR A CA 1
ATOM 1200 C C . TYR A 1 159 ? 12.065 15.470 -26.321 1.00 92.94 159 TYR A C 1
ATOM 1202 O O . TYR A 1 159 ? 12.822 15.320 -25.362 1.00 92.94 159 TYR A O 1
ATOM 1210 N N . ALA A 1 160 ? 11.217 14.505 -26.689 1.00 93.38 160 ALA A N 1
ATOM 1211 C CA . ALA A 1 160 ? 10.974 13.304 -25.893 1.00 93.38 160 ALA A CA 1
ATOM 1212 C C . ALA A 1 160 ? 12.209 12.402 -25.701 1.00 93.38 160 ALA A C 1
ATOM 1214 O O . ALA A 1 160 ? 12.224 11.578 -24.786 1.00 93.38 160 ALA A O 1
ATOM 1215 N N . PHE A 1 161 ? 13.217 12.500 -26.576 1.00 91.44 161 PHE A N 1
ATOM 1216 C CA . PHE A 1 161 ? 14.461 11.730 -26.489 1.00 91.44 161 PHE A CA 1
ATOM 1217 C C . PHE A 1 161 ? 15.598 12.672 -26.100 1.00 91.44 161 PHE A C 1
ATOM 1219 O O . PHE A 1 161 ? 15.956 13.558 -26.874 1.00 91.44 161 PHE A O 1
ATOM 1226 N N . ASP A 1 162 ? 16.130 12.487 -24.891 1.00 84.69 162 ASP A N 1
ATOM 1227 C CA . ASP A 1 162 ? 17.297 13.197 -24.349 1.00 84.69 162 ASP A CA 1
ATOM 1228 C C . ASP A 1 162 ? 17.254 14.728 -24.482 1.00 84.69 162 ASP A C 1
ATOM 1230 O O . ASP A 1 162 ? 18.286 15.394 -24.553 1.00 84.69 162 ASP A O 1
ATOM 1234 N N . TYR A 1 163 ? 16.047 15.298 -24.510 1.00 90.19 163 TYR A N 1
ATOM 1235 C CA . TYR A 1 163 ? 15.817 16.718 -24.751 1.00 90.19 163 TYR A CA 1
ATOM 1236 C C . TYR A 1 163 ? 16.477 17.248 -26.035 1.00 90.19 163 TYR A C 1
ATOM 1238 O O . TYR A 1 163 ? 16.870 18.414 -26.107 1.00 90.19 163 TYR A O 1
ATOM 1246 N N . GLN A 1 164 ? 16.561 16.408 -27.068 1.00 87.88 164 GLN A N 1
ATOM 1247 C CA . GLN A 1 164 ? 16.933 16.807 -28.421 1.00 87.88 164 GLN A CA 1
ATOM 1248 C C . GLN A 1 164 ? 15.675 16.941 -29.290 1.00 87.88 164 GLN A C 1
ATOM 1250 O O . GLN A 1 164 ? 14.821 16.050 -29.267 1.00 87.88 164 GLN A O 1
ATOM 1255 N N . PRO A 1 165 ? 15.528 18.035 -30.061 1.00 90.06 165 PRO A N 1
ATOM 1256 C CA . PRO A 1 165 ? 14.362 18.226 -30.910 1.00 90.06 165 PRO A CA 1
ATOM 1257 C C . PRO A 1 165 ? 14.389 17.232 -32.074 1.00 90.06 165 PRO A C 1
ATOM 1259 O O . PRO A 1 165 ? 15.253 17.297 -32.947 1.00 90.06 165 PRO A O 1
ATOM 1262 N N . LEU A 1 166 ? 13.405 16.338 -32.113 1.00 92.00 166 LEU A N 1
ATOM 1263 C CA . LEU A 1 166 ? 13.237 15.353 -33.177 1.00 92.00 166 LEU A CA 1
ATOM 1264 C C . LEU A 1 166 ? 11.882 15.540 -33.856 1.00 92.00 166 LEU A C 1
ATOM 1266 O O . LEU A 1 166 ? 10.828 15.515 -33.209 1.00 92.00 166 LEU A O 1
ATOM 1270 N N . ALA A 1 167 ? 11.927 15.717 -35.175 1.00 91.50 167 ALA A N 1
ATOM 1271 C CA . ALA A 1 167 ? 10.758 15.886 -36.024 1.00 91.50 167 ALA A CA 1
ATOM 1272 C C . ALA A 1 167 ? 10.371 14.560 -36.687 1.00 91.50 167 ALA A C 1
ATOM 1274 O O . ALA A 1 167 ? 11.225 13.822 -37.175 1.00 91.50 167 ALA A O 1
ATOM 1275 N N . GLY A 1 168 ? 9.077 14.263 -36.733 1.00 91.94 168 GLY A N 1
ATOM 1276 C CA . GLY A 1 168 ? 8.575 13.099 -37.452 1.00 91.94 168 GLY A CA 1
ATOM 1277 C C . GLY A 1 168 ? 7.131 12.745 -37.102 1.00 91.94 168 GLY A C 1
ATOM 1278 O O . GLY A 1 168 ? 6.492 13.434 -36.297 1.00 91.94 168 GLY A O 1
ATOM 1279 N N . PRO A 1 169 ? 6.603 11.644 -37.665 1.00 92.38 169 PRO A N 1
ATOM 1280 C CA . PRO A 1 169 ? 5.276 11.139 -37.345 1.00 92.38 169 PRO A CA 1
ATOM 1281 C C . PRO A 1 169 ? 5.297 10.427 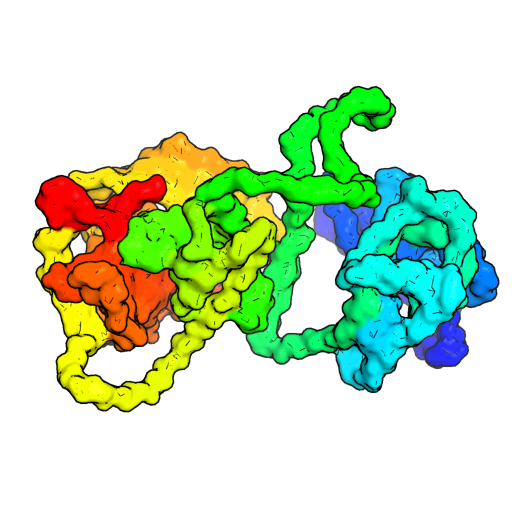-35.986 1.00 92.38 169 PRO A C 1
ATOM 1283 O O . PRO A 1 169 ? 5.319 9.200 -35.904 1.00 92.38 169 PRO A O 1
ATOM 1286 N N . TRP A 1 170 ? 5.288 11.188 -34.889 1.00 94.56 170 TRP A N 1
ATOM 1287 C CA . TRP A 1 170 ? 5.444 10.641 -33.532 1.00 94.56 170 TRP A CA 1
ATOM 1288 C C . TRP A 1 170 ? 4.389 9.596 -33.141 1.00 94.56 170 TRP A C 1
ATOM 1290 O O . TRP A 1 170 ? 4.679 8.732 -32.316 1.00 94.56 170 TRP A O 1
ATOM 1300 N N . SER A 1 171 ? 3.220 9.590 -33.790 1.00 92.19 171 SER A N 1
ATOM 1301 C CA . SER A 1 171 ? 2.210 8.527 -33.662 1.00 92.19 171 SER A CA 1
ATOM 1302 C C . SER A 1 171 ? 2.701 7.125 -34.077 1.00 92.19 171 SER A C 1
ATOM 1304 O O . SER A 1 171 ? 2.108 6.123 -33.689 1.00 92.19 171 SER A O 1
ATOM 1306 N N . GLU A 1 172 ? 3.776 7.026 -34.872 1.00 94.69 172 GLU A N 1
ATOM 1307 C CA . GLU A 1 172 ? 4.412 5.746 -35.231 1.00 94.69 172 GLU A CA 1
ATOM 1308 C C . GLU A 1 172 ? 5.435 5.275 -34.186 1.00 94.69 172 GLU A C 1
ATOM 1310 O O . GLU A 1 172 ? 5.802 4.093 -34.148 1.00 94.69 172 GLU A O 1
ATOM 1315 N N . VAL A 1 173 ? 5.875 6.190 -33.322 1.00 96.38 173 VAL A N 1
ATOM 1316 C CA . VAL A 1 173 ? 6.895 5.970 -32.293 1.00 96.38 173 VAL A CA 1
ATOM 1317 C C . VAL A 1 173 ? 6.240 5.664 -30.948 1.00 96.38 173 VAL A C 1
ATOM 1319 O O . VAL A 1 173 ? 6.627 4.694 -30.296 1.00 96.38 173 VAL A O 1
ATOM 1322 N N . VAL A 1 174 ? 5.222 6.441 -30.563 1.00 96.69 174 VAL A N 1
ATOM 1323 C CA . VAL A 1 174 ? 4.448 6.293 -29.320 1.00 96.69 174 VAL A CA 1
ATOM 1324 C C . VAL A 1 174 ? 2.952 6.473 -29.585 1.00 96.69 174 VAL A C 1
ATOM 1326 O O . VAL A 1 174 ? 2.559 7.165 -30.520 1.00 96.69 174 VAL A O 1
ATOM 1329 N N . ASP A 1 175 ? 2.099 5.880 -28.749 1.00 94.81 175 ASP A N 1
ATOM 1330 C CA . ASP A 1 175 ? 0.642 6.014 -28.889 1.00 94.81 175 ASP A CA 1
ATOM 1331 C C . ASP A 1 175 ? 0.099 7.272 -28.193 1.00 94.81 175 ASP A C 1
ATOM 1333 O O . ASP A 1 175 ? -0.947 7.799 -28.577 1.00 94.81 175 ASP A O 1
ATOM 1337 N N . GLY A 1 176 ? 0.812 7.786 -27.189 1.00 92.31 176 GLY A N 1
ATOM 1338 C CA . GLY A 1 176 ? 0.485 9.047 -26.537 1.00 92.31 176 GLY A CA 1
ATOM 1339 C C . GLY A 1 176 ? 1.573 9.553 -25.598 1.00 92.31 176 GLY A C 1
ATOM 1340 O O . GLY A 1 176 ? 2.520 8.834 -25.274 1.00 92.31 176 GLY A O 1
ATOM 1341 N N . PHE A 1 177 ? 1.401 10.789 -25.142 1.00 96.88 177 PHE A N 1
ATOM 1342 C CA . PHE A 1 177 ? 2.292 11.451 -24.197 1.00 96.88 177 PHE A CA 1
ATOM 1343 C C . PHE A 1 177 ? 1.553 11.885 -22.931 1.00 96.88 177 PHE A C 1
ATOM 1345 O O . PHE A 1 177 ? 0.438 12.405 -22.998 1.00 96.88 177 PHE A O 1
ATOM 1352 N N . LEU A 1 178 ? 2.214 11.730 -21.785 1.00 96.62 178 LEU A N 1
ATOM 1353 C CA . LEU A 1 178 ? 1.905 12.453 -20.557 1.00 96.62 178 LEU A CA 1
ATOM 1354 C C . LEU A 1 178 ? 2.861 13.644 -20.439 1.00 96.62 178 LEU A C 1
ATOM 1356 O O . LEU A 1 178 ? 4.059 13.479 -20.221 1.00 96.62 178 LEU A O 1
ATOM 1360 N N . PHE A 1 179 ? 2.329 14.848 -20.589 1.00 95.50 179 PHE A N 1
ATOM 1361 C CA . PHE A 1 179 ? 3.074 16.088 -20.434 1.00 95.50 179 PHE A CA 1
ATOM 1362 C C . PHE A 1 179 ? 3.007 16.591 -18.996 1.00 95.50 179 PHE A C 1
ATOM 1364 O O . PHE A 1 179 ? 1.926 16.696 -18.413 1.00 95.50 179 PHE A O 1
ATOM 1371 N N . LEU A 1 180 ? 4.170 16.952 -18.463 1.00 96.12 180 LEU A N 1
ATOM 1372 C CA . LEU A 1 180 ? 4.363 17.578 -17.165 1.00 96.12 180 LEU A CA 1
ATOM 1373 C C . LEU A 1 180 ? 4.882 18.996 -17.398 1.00 96.12 180 LEU A C 1
ATOM 1375 O O . LEU A 1 180 ? 5.931 19.189 -18.010 1.00 96.12 180 LEU A O 1
ATOM 1379 N N . ARG A 1 181 ? 4.167 20.009 -16.902 1.00 94.88 181 ARG A N 1
ATOM 1380 C CA . ARG A 1 181 ? 4.575 21.408 -17.099 1.00 94.88 181 ARG A CA 1
ATOM 1381 C C . ARG A 1 181 ? 5.959 21.702 -16.518 1.00 94.88 181 ARG A C 1
ATOM 1383 O O . ARG A 1 181 ? 6.711 22.458 -17.119 1.00 94.88 181 ARG A O 1
ATOM 1390 N N . SER A 1 182 ? 6.267 21.123 -15.361 1.00 94.25 182 SER A N 1
ATOM 1391 C CA . SER A 1 182 ? 7.564 21.232 -14.699 1.00 94.25 182 SER A CA 1
ATOM 1392 C C . SER A 1 182 ? 7.924 19.895 -14.063 1.00 94.25 182 SER A C 1
ATOM 1394 O O . SER A 1 182 ? 7.039 19.207 -13.553 1.00 94.25 182 SER A O 1
ATOM 1396 N N . VAL A 1 183 ? 9.208 19.550 -14.078 1.00 93.06 183 VAL A N 1
ATOM 1397 C CA . VAL A 1 183 ? 9.761 18.378 -13.387 1.00 93.06 183 VAL A CA 1
ATOM 1398 C C . VAL A 1 183 ? 10.819 18.796 -12.374 1.00 93.06 183 VAL A C 1
ATOM 1400 O O . VAL A 1 183 ? 11.442 19.850 -12.506 1.00 93.06 183 VAL A O 1
ATOM 1403 N N . GLU A 1 184 ? 11.008 17.966 -11.356 1.00 88.75 184 GLU A N 1
ATOM 14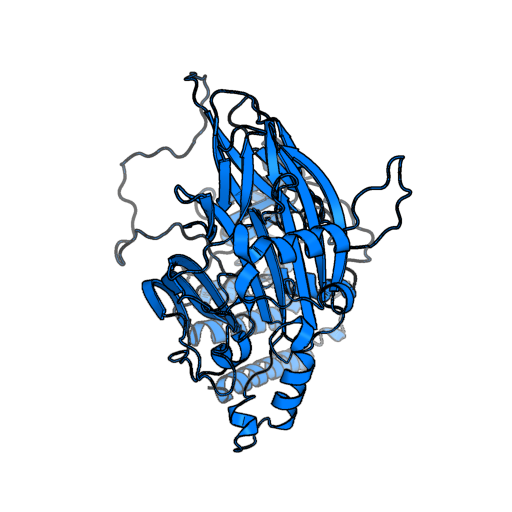04 C CA . GLU A 1 184 ? 12.039 18.141 -10.337 1.00 88.75 184 GLU A CA 1
ATOM 1405 C C . GLU A 1 184 ? 12.928 16.888 -10.281 1.00 88.75 184 GLU A C 1
ATOM 1407 O O . GLU A 1 184 ? 12.469 15.794 -10.638 1.00 88.75 184 GLU A O 1
ATOM 1412 N N . PRO A 1 185 ? 14.197 17.010 -9.851 1.00 83.00 185 PRO A N 1
ATOM 1413 C CA . PRO A 1 185 ? 15.129 15.896 -9.825 1.00 83.00 185 PRO A CA 1
ATOM 1414 C C . PRO A 1 185 ? 14.689 14.820 -8.828 1.00 83.00 185 PRO A C 1
ATOM 1416 O O . PRO A 1 185 ? 14.092 15.129 -7.795 1.00 83.00 185 PRO A O 1
ATOM 1419 N N . PRO A 1 186 ? 15.010 13.543 -9.090 1.00 82.38 186 PRO A N 1
ATOM 1420 C CA . PRO A 1 186 ? 14.657 12.464 -8.182 1.00 82.38 186 PRO A CA 1
ATOM 1421 C C . PRO A 1 186 ? 15.336 12.655 -6.819 1.00 82.38 186 PRO A C 1
ATOM 1423 O O . PRO A 1 186 ? 16.547 12.867 -6.728 1.00 82.38 186 PRO A O 1
ATOM 1426 N N . HIS A 1 187 ? 14.563 12.525 -5.742 1.00 75.56 187 HIS A N 1
ATOM 1427 C CA . HIS A 1 187 ? 15.079 12.584 -4.376 1.00 75.56 187 HIS A CA 1
ATOM 1428 C C . HIS A 1 187 ? 15.409 11.177 -3.870 1.00 75.56 187 HIS A C 1
ATOM 1430 O O . HIS A 1 187 ? 14.521 10.327 -3.771 1.00 75.56 187 HIS A O 1
ATOM 1436 N N . LEU A 1 188 ? 16.674 10.925 -3.504 1.00 65.94 188 LEU A N 1
ATOM 1437 C CA . LEU A 1 188 ? 17.004 9.709 -2.758 1.00 65.94 188 LEU A CA 1
ATOM 1438 C C . LEU A 1 188 ? 16.395 9.788 -1.367 1.00 65.94 188 LEU A C 1
ATOM 1440 O O . LEU A 1 188 ? 16.636 10.723 -0.605 1.00 65.94 188 LEU A O 1
ATOM 1444 N N . LEU A 1 189 ? 15.648 8.752 -1.023 1.00 61.25 189 LEU A N 1
ATOM 1445 C CA . LEU A 1 189 ? 15.237 8.504 0.343 1.00 61.25 189 LEU A CA 1
ATOM 1446 C C . LEU A 1 189 ? 16.414 7.852 1.088 1.00 61.25 189 LEU A C 1
ATOM 1448 O O . LEU A 1 189 ? 17.035 6.924 0.568 1.00 61.25 189 LEU A O 1
ATOM 1452 N N . ALA A 1 190 ? 16.739 8.331 2.294 1.00 52.31 190 ALA A N 1
ATOM 1453 C CA . ALA A 1 190 ? 17.801 7.747 3.125 1.00 52.31 190 ALA A CA 1
ATOM 1454 C C . ALA A 1 190 ? 17.537 6.250 3.380 1.00 52.31 190 ALA A C 1
ATOM 1456 O O . ALA A 1 190 ? 16.379 5.857 3.469 1.00 52.31 190 ALA A O 1
ATOM 1457 N N . ALA A 1 191 ? 18.574 5.416 3.531 1.00 43.09 191 ALA A N 1
ATOM 1458 C CA . ALA A 1 191 ? 18.451 3.950 3.602 1.00 43.09 191 ALA A CA 1
ATOM 1459 C C . ALA A 1 191 ? 17.500 3.421 4.707 1.00 43.09 191 ALA A C 1
ATOM 1461 O O . ALA A 1 191 ? 16.830 2.411 4.497 1.00 43.09 191 ALA A O 1
ATOM 1462 N N . ASP A 1 192 ? 17.316 4.147 5.816 1.00 39.53 192 ASP A N 1
ATOM 1463 C CA . ASP A 1 192 ? 16.313 3.827 6.857 1.00 39.53 192 ASP A CA 1
ATOM 1464 C C . ASP A 1 192 ? 14.853 4.038 6.395 1.00 39.53 192 ASP A C 1
ATOM 1466 O O . ASP A 1 192 ? 13.891 3.651 7.058 1.00 39.53 192 ASP A O 1
ATOM 1470 N N . SER A 1 193 ? 14.682 4.604 5.202 1.00 44.12 193 SER A N 1
ATOM 1471 C CA . SER A 1 193 ? 13.423 4.764 4.473 1.00 44.12 193 SER A CA 1
ATOM 1472 C C . SER A 1 193 ? 13.153 3.603 3.508 1.00 44.12 193 SER A C 1
ATOM 1474 O O . SER A 1 193 ? 12.168 3.652 2.771 1.00 44.12 193 SER A O 1
ATOM 1476 N N . ALA A 1 194 ? 13.962 2.535 3.498 1.00 34.84 194 ALA A N 1
ATOM 1477 C CA . ALA A 1 194 ? 13.689 1.333 2.699 1.00 34.84 194 ALA A CA 1
ATOM 1478 C C . ALA A 1 194 ? 12.317 0.703 3.034 1.00 34.84 194 ALA A C 1
ATOM 1480 O O . ALA A 1 194 ? 11.652 0.145 2.160 1.00 34.84 194 ALA A O 1
ATOM 1481 N N . ALA A 1 195 ? 11.829 0.892 4.268 1.00 39.38 195 ALA A N 1
ATOM 1482 C CA . ALA A 1 195 ? 10.465 0.538 4.669 1.00 39.38 195 ALA A CA 1
ATOM 1483 C C . ALA A 1 195 ? 9.375 1.375 3.956 1.00 39.38 195 ALA A C 1
ATOM 1485 O O . ALA A 1 195 ? 8.262 0.890 3.765 1.00 39.38 195 ALA A O 1
ATOM 1486 N N . ALA A 1 196 ? 9.689 2.604 3.529 1.00 37.97 196 ALA A N 1
ATOM 1487 C CA . ALA A 1 196 ? 8.790 3.482 2.778 1.00 37.97 196 ALA A CA 1
ATOM 1488 C C . ALA A 1 196 ? 8.782 3.165 1.271 1.00 37.97 196 ALA A C 1
ATOM 1490 O O . ALA A 1 196 ? 7.726 3.223 0.648 1.00 37.97 196 ALA A O 1
ATOM 1491 N N . VAL A 1 197 ? 9.913 2.747 0.688 1.00 36.78 197 VAL A N 1
ATOM 1492 C CA . VAL A 1 197 ? 9.991 2.347 -0.736 1.00 36.78 197 VAL A CA 1
ATOM 1493 C C . VAL A 1 197 ? 9.262 1.019 -0.988 1.00 36.78 197 VAL A C 1
ATOM 1495 O O . VAL A 1 197 ? 8.549 0.877 -1.980 1.00 36.78 197 VAL A O 1
ATOM 1498 N N . ALA A 1 198 ? 9.322 0.079 -0.037 1.00 36.25 198 ALA A N 1
ATOM 1499 C CA . ALA A 1 198 ? 8.537 -1.160 -0.082 1.00 36.25 198 ALA A CA 1
ATOM 1500 C C . ALA A 1 198 ? 7.012 -0.936 0.052 1.00 36.25 198 ALA A C 1
ATOM 1502 O O . ALA A 1 198 ? 6.229 -1.813 -0.316 1.00 36.25 198 ALA A O 1
ATOM 1503 N N . ALA A 1 199 ? 6.577 0.223 0.564 1.00 37.44 199 ALA A N 1
ATOM 1504 C CA . ALA A 1 199 ? 5.166 0.609 0.615 1.00 37.44 199 ALA A CA 1
ATOM 1505 C C . ALA A 1 199 ? 4.671 1.209 -0.715 1.00 37.44 199 ALA A C 1
ATOM 1507 O O . ALA A 1 199 ? 3.509 1.015 -1.061 1.00 37.44 199 ALA A O 1
ATOM 1508 N N . VAL A 1 200 ? 5.550 1.869 -1.483 1.00 35.38 200 VAL A N 1
ATOM 1509 C CA . VAL A 1 200 ? 5.232 2.445 -2.805 1.00 35.38 200 VAL A CA 1
ATOM 1510 C C . VAL A 1 200 ? 5.149 1.358 -3.884 1.00 35.38 200 VAL A C 1
ATOM 1512 O O . VAL A 1 200 ? 4.198 1.342 -4.654 1.00 35.38 200 VAL A O 1
ATOM 1515 N N . ALA A 1 201 ? 6.046 0.363 -3.874 1.00 29.88 201 ALA A N 1
ATOM 1516 C CA . ALA A 1 201 ? 5.990 -0.762 -4.821 1.00 29.88 201 ALA A CA 1
ATOM 1517 C C . ALA A 1 201 ? 4.766 -1.690 -4.629 1.00 29.88 201 ALA A C 1
ATOM 1519 O O . ALA A 1 201 ? 4.423 -2.459 -5.521 1.00 29.88 201 ALA A O 1
ATOM 1520 N N . LYS A 1 202 ? 4.074 -1.611 -3.480 1.00 33.78 202 LYS A N 1
ATOM 1521 C CA . LYS A 1 202 ? 2.808 -2.326 -3.217 1.00 33.78 202 LYS A CA 1
ATOM 1522 C C . LYS A 1 202 ? 1.560 -1.603 -3.755 1.00 33.78 202 LYS A C 1
ATOM 1524 O O . LYS A 1 202 ? 0.461 -2.137 -3.598 1.00 33.78 202 LYS A O 1
ATOM 1529 N N . GLY A 1 203 ? 1.712 -0.404 -4.325 1.00 32.97 203 GLY A N 1
ATOM 1530 C CA . GLY A 1 203 ? 0.608 0.462 -4.756 1.00 32.97 203 GLY A CA 1
ATOM 1531 C C . GLY A 1 203 ? 0.129 0.283 -6.201 1.00 32.97 203 GLY A C 1
ATOM 1532 O O . GLY A 1 203 ? -1.019 0.614 -6.481 1.00 32.97 203 GLY A O 1
ATOM 1533 N N . ASP A 1 204 ? 0.940 -0.285 -7.098 1.00 28.58 204 ASP A N 1
ATOM 1534 C CA . ASP A 1 204 ? 0.711 -0.141 -8.551 1.00 28.58 204 ASP A CA 1
ATOM 1535 C C . ASP A 1 204 ? 0.039 -1.331 -9.261 1.00 28.58 204 ASP A C 1
ATOM 1537 O O . ASP A 1 204 ? -0.038 -1.358 -10.487 1.00 28.58 204 ASP A O 1
ATOM 1541 N N . SER A 1 205 ? -0.540 -2.294 -8.536 1.00 31.31 205 SER A N 1
ATOM 1542 C CA . SER A 1 205 ? -1.398 -3.325 -9.155 1.00 31.31 205 SER A CA 1
ATOM 1543 C C . SER A 1 205 ? -2.897 -2.994 -9.145 1.00 31.31 205 SER A C 1
ATOM 1545 O O . SER A 1 205 ? -3.696 -3.743 -9.710 1.00 31.31 205 SER A O 1
ATOM 1547 N N . ALA A 1 206 ? -3.309 -1.854 -8.585 1.00 31.89 206 ALA A N 1
ATOM 1548 C CA . ALA A 1 206 ? -4.696 -1.404 -8.649 1.00 31.89 206 ALA A CA 1
ATOM 1549 C C . ALA A 1 206 ? -4.925 -0.502 -9.873 1.00 31.89 206 ALA A C 1
ATOM 1551 O O . ALA A 1 206 ? -4.935 0.725 -9.780 1.00 31.89 206 ALA A O 1
ATOM 1552 N N . ALA A 1 207 ? -5.180 -1.117 -11.032 1.00 27.28 207 ALA A N 1
ATOM 1553 C CA . ALA A 1 207 ? -5.954 -0.441 -12.068 1.00 27.28 207 ALA A CA 1
ATOM 1554 C C . ALA A 1 207 ? -7.288 0.035 -11.444 1.00 27.28 207 ALA A C 1
ATOM 1556 O O . ALA A 1 207 ? -7.918 -0.734 -10.713 1.00 27.28 207 ALA A O 1
ATOM 1557 N N . PRO A 1 208 ? -7.737 1.279 -11.687 1.00 30.42 208 PRO A N 1
ATOM 1558 C CA . PRO A 1 208 ? -8.950 1.798 -11.073 1.00 30.42 208 PRO A CA 1
ATOM 1559 C C . PRO A 1 208 ? -10.156 0.929 -11.446 1.00 30.42 208 PRO A C 1
ATOM 1561 O O . PRO A 1 208 ? -10.421 0.664 -12.622 1.00 30.42 208 PRO A O 1
ATOM 1564 N N . ALA A 1 209 ? -10.904 0.505 -10.428 1.00 32.59 209 ALA A N 1
ATOM 1565 C CA . ALA A 1 209 ? -12.193 -0.154 -10.565 1.00 32.59 209 ALA A CA 1
ATOM 1566 C C . ALA A 1 209 ? -13.228 0.836 -11.128 1.00 32.59 209 ALA A C 1
ATOM 1568 O O . ALA A 1 209 ? -14.016 1.433 -10.405 1.00 32.59 209 ALA A O 1
ATOM 1569 N N . ALA A 1 210 ? -13.205 1.024 -12.444 1.00 33.44 210 ALA A N 1
ATOM 1570 C CA . ALA A 1 210 ? -14.239 1.723 -13.199 1.00 33.44 210 ALA A CA 1
ATOM 1571 C C . ALA A 1 210 ? -14.531 0.988 -14.517 1.00 33.44 210 ALA A C 1
ATOM 1573 O O . ALA A 1 210 ? -14.563 1.597 -15.577 1.00 33.44 210 ALA A O 1
ATOM 1574 N N . LEU A 1 211 ? -14.709 -0.339 -14.471 1.00 31.52 211 LEU A N 1
ATOM 1575 C CA . LEU A 1 211 ? -15.144 -1.143 -15.629 1.00 31.52 211 LEU A CA 1
ATOM 1576 C C . LEU A 1 211 ? -16.142 -2.266 -15.277 1.00 31.52 211 LEU A C 1
ATOM 1578 O O . LEU A 1 211 ? -16.408 -3.141 -16.102 1.00 31.52 211 LEU A O 1
ATOM 1582 N N . ALA A 1 212 ? -16.750 -2.238 -14.087 1.00 32.38 212 ALA A N 1
ATOM 1583 C CA . ALA A 1 212 ? -17.813 -3.175 -13.723 1.00 32.38 212 ALA A CA 1
ATOM 1584 C C . ALA A 1 212 ? -19.118 -2.819 -14.464 1.00 32.38 212 ALA A C 1
ATOM 1586 O O . ALA A 1 212 ? -19.990 -2.133 -13.941 1.00 32.38 212 ALA A O 1
ATOM 1587 N N . GLY A 1 213 ? -19.215 -3.253 -15.721 1.00 35.78 213 GLY A N 1
ATOM 1588 C CA . GLY A 1 213 ? -20.409 -3.097 -16.554 1.00 35.78 213 GLY A CA 1
ATOM 1589 C C . GLY A 1 213 ? -20.310 -3.653 -17.979 1.00 35.78 213 GLY A C 1
ATOM 1590 O O . GLY A 1 213 ? -21.340 -3.822 -18.625 1.00 35.78 213 GLY A O 1
ATOM 1591 N N . LEU A 1 214 ? -19.120 -3.983 -18.492 1.00 28.64 214 LEU A N 1
ATOM 1592 C CA . LEU A 1 214 ? -18.984 -4.480 -19.866 1.00 28.64 214 LEU A CA 1
ATOM 1593 C C . LEU A 1 214 ? -18.971 -6.012 -19.910 1.00 28.64 214 LEU A C 1
ATOM 1595 O O . LEU A 1 214 ? -18.035 -6.661 -19.447 1.00 28.64 214 LEU A O 1
ATOM 1599 N N . ARG A 1 215 ? -20.034 -6.585 -20.486 1.00 32.16 215 ARG A N 1
ATOM 1600 C CA . ARG A 1 215 ? -20.092 -8.004 -20.858 1.00 32.16 215 ARG A CA 1
ATOM 1601 C C . ARG A 1 215 ? -19.060 -8.306 -21.959 1.00 32.16 215 ARG A C 1
ATOM 1603 O O . ARG A 1 215 ? -18.762 -7.418 -22.762 1.00 32.16 215 ARG A O 1
ATOM 1610 N N . PRO A 1 216 ? -18.538 -9.541 -22.046 1.00 33.34 216 PRO A N 1
ATOM 1611 C CA . PRO A 1 216 ? -17.576 -9.905 -23.075 1.00 33.34 216 PRO A CA 1
ATOM 1612 C C . PRO A 1 216 ? -18.291 -10.020 -24.425 1.00 33.34 216 PRO A C 1
ATOM 1614 O O . PRO A 1 216 ? -19.171 -10.862 -24.590 1.00 33.34 216 PRO A O 1
ATOM 1617 N N . GLY A 1 217 ? -17.898 -9.180 -25.383 1.00 33.81 217 GLY A N 1
ATOM 1618 C CA . GLY A 1 217 ? -18.314 -9.279 -26.783 1.00 33.81 217 GLY A CA 1
ATOM 1619 C C . GLY A 1 217 ? -19.085 -8.064 -27.292 1.00 33.81 217 GLY A C 1
ATOM 1620 O O . GLY A 1 217 ? -20.308 -8.054 -27.254 1.00 33.81 217 GLY A O 1
ATOM 1621 N N . SER A 1 218 ? -18.359 -7.056 -27.787 1.00 27.88 218 SER A N 1
ATOM 1622 C CA . SER A 1 218 ? -18.761 -6.159 -28.889 1.00 27.88 218 SER A CA 1
ATOM 1623 C C . SER A 1 218 ? -17.727 -5.032 -29.015 1.00 27.88 218 SER A C 1
ATOM 1625 O O . SER A 1 218 ? -17.814 -4.007 -28.341 1.00 27.88 218 SER A O 1
ATOM 1627 N N . LEU A 1 219 ? -16.724 -5.232 -29.872 1.00 41.62 219 LEU A N 1
ATOM 1628 C CA . LEU A 1 219 ? -15.787 -4.197 -30.310 1.00 41.62 219 LEU A CA 1
ATOM 1629 C C . LEU A 1 219 ? -16.356 -3.517 -31.564 1.00 41.62 219 LEU A C 1
ATOM 1631 O O . LEU A 1 219 ? -16.254 -4.078 -32.649 1.00 41.62 219 LEU A O 1
ATOM 1635 N N . ASN A 1 220 ? -16.996 -2.355 -31.394 1.00 28.78 220 ASN A N 1
ATOM 1636 C CA . ASN A 1 220 ? -16.960 -1.174 -32.278 1.00 28.78 220 ASN A CA 1
ATOM 1637 C C . ASN A 1 220 ? -17.978 -0.115 -31.800 1.00 28.78 220 ASN A C 1
ATOM 1639 O O . ASN A 1 220 ? -18.994 -0.472 -31.199 1.00 28.78 220 ASN A O 1
ATOM 1643 N N . PRO A 1 221 ? -17.718 1.188 -32.026 1.00 33.84 221 PRO A N 1
ATOM 1644 C CA . PRO A 1 221 ? -18.530 2.267 -31.478 1.00 33.84 221 PRO A CA 1
ATOM 1645 C C . PRO A 1 221 ? -19.817 2.445 -32.295 1.00 33.84 221 PRO A C 1
ATOM 1647 O O . PRO A 1 221 ? -19.765 2.746 -33.486 1.00 33.84 221 PRO A O 1
ATOM 1650 N N . ALA A 1 222 ? -20.979 2.301 -31.657 1.00 26.27 222 ALA A N 1
ATOM 1651 C CA . ALA A 1 222 ? -22.228 2.810 -32.218 1.00 26.27 222 ALA A CA 1
ATOM 1652 C C . ALA A 1 222 ? -22.353 4.315 -31.890 1.00 26.27 222 ALA A C 1
ATOM 1654 O O . ALA A 1 222 ? -22.150 4.702 -30.733 1.00 26.27 222 ALA A O 1
ATOM 1655 N N . PRO A 1 223 ? -22.664 5.176 -32.876 1.00 41.97 223 PRO A N 1
ATOM 1656 C CA . PRO A 1 223 ? -22.771 6.614 -32.685 1.00 41.97 223 PRO A CA 1
ATOM 1657 C C . PRO A 1 223 ? -24.057 6.964 -31.932 1.00 41.97 223 PRO A C 1
ATOM 1659 O O . PRO A 1 223 ? -25.139 6.486 -32.261 1.00 41.97 223 PRO A O 1
ATOM 1662 N N . GLY A 1 224 ? -23.933 7.856 -30.949 1.00 40.41 224 GLY A N 1
ATOM 1663 C CA . GLY A 1 224 ? -25.067 8.535 -30.331 1.00 40.41 224 GLY A CA 1
ATOM 1664 C C . GLY A 1 224 ? -25.723 7.785 -29.172 1.00 40.41 224 GLY A C 1
ATOM 1665 O O . GLY A 1 224 ? -26.665 7.023 -29.356 1.00 40.41 224 GLY A O 1
ATOM 1666 N N . ARG A 1 225 ? -25.305 8.125 -27.950 1.00 30.45 225 ARG A N 1
ATOM 1667 C CA . ARG A 1 225 ? -26.202 8.409 -26.817 1.00 30.45 225 ARG A CA 1
ATOM 1668 C C . ARG A 1 225 ? -25.403 9.158 -25.754 1.00 30.45 225 ARG A C 1
ATOM 1670 O O . ARG A 1 225 ? -24.390 8.675 -25.263 1.00 30.45 225 ARG A O 1
ATOM 1677 N N . GLY A 1 226 ? -25.811 10.403 -25.532 1.00 40.81 226 GLY A N 1
ATOM 1678 C CA . GLY A 1 226 ? -25.039 11.413 -24.827 1.00 40.81 226 GLY A CA 1
ATOM 1679 C C . GLY A 1 226 ? -24.940 11.184 -23.324 1.00 40.81 226 GLY A C 1
ATOM 1680 O O . GLY A 1 226 ? -25.948 11.029 -22.647 1.00 40.81 226 GLY A O 1
ATOM 1681 N N . THR A 1 227 ? -23.712 11.292 -22.826 1.00 29.89 227 THR A N 1
ATOM 1682 C CA . THR A 1 227 ? -23.371 11.840 -21.510 1.00 29.89 227 THR A CA 1
ATOM 1683 C C . THR A 1 227 ? -22.046 12.585 -21.677 1.00 29.89 227 THR A C 1
ATOM 1685 O O . THR A 1 227 ? -21.086 12.032 -22.212 1.00 29.89 227 THR A O 1
ATOM 1688 N N . ALA A 1 228 ? -22.040 13.868 -21.324 1.00 32.78 228 ALA A N 1
ATOM 1689 C CA . ALA A 1 228 ? -21.079 14.874 -21.764 1.00 32.78 228 ALA A CA 1
ATOM 1690 C C . ALA A 1 228 ? -19.610 14.569 -21.411 1.00 32.78 228 ALA A C 1
ATOM 1692 O O . ALA A 1 228 ? -19.198 14.626 -20.255 1.00 32.78 228 ALA A O 1
ATOM 1693 N N . THR A 1 229 ? -18.790 14.363 -22.441 1.00 30.69 229 THR A N 1
ATOM 1694 C CA . THR A 1 229 ? -17.381 14.770 -22.445 1.00 30.69 229 THR A CA 1
ATOM 1695 C C . THR A 1 229 ? -17.364 16.296 -22.352 1.00 30.69 229 THR A C 1
ATOM 1697 O O . THR A 1 229 ? -17.971 16.962 -23.192 1.00 30.69 229 THR A O 1
ATOM 1700 N N . MET A 1 230 ? -16.695 16.881 -21.354 1.00 31.11 230 MET A N 1
ATOM 1701 C CA . MET A 1 230 ? -16.463 18.329 -21.341 1.00 31.11 230 MET A CA 1
ATOM 1702 C C . MET A 1 230 ? -15.503 18.709 -22.480 1.00 31.11 230 MET A C 1
ATOM 1704 O O . MET A 1 230 ? -14.299 18.833 -22.287 1.00 31.11 230 MET A O 1
ATOM 1708 N N . ARG A 1 231 ? -16.052 18.929 -23.679 1.00 33.44 231 ARG A N 1
ATOM 1709 C CA . ARG A 1 231 ? -15.558 19.964 -24.591 1.00 33.44 231 ARG A CA 1
ATOM 1710 C C . ARG A 1 231 ? -15.993 21.295 -23.988 1.00 33.44 231 ARG A C 1
ATOM 1712 O O . ARG A 1 231 ? -17.186 21.514 -23.796 1.00 33.44 231 ARG A O 1
ATOM 1719 N N . ARG A 1 232 ? -15.053 22.173 -23.640 1.00 33.06 232 ARG A N 1
ATOM 1720 C CA . ARG A 1 232 ? -15.403 23.480 -23.076 1.00 33.06 232 ARG A CA 1
ATOM 1721 C C . ARG A 1 232 ? -15.694 24.481 -24.198 1.00 33.06 232 ARG A C 1
ATOM 1723 O O . ARG A 1 232 ? -14.774 24.956 -24.851 1.00 33.06 232 ARG A O 1
ATOM 1730 N N . SER A 1 233 ? -16.970 24.830 -24.351 1.00 30.00 233 SER A N 1
ATOM 1731 C CA . SER A 1 233 ? -17.443 26.185 -24.676 1.00 30.00 233 SER A CA 1
ATOM 1732 C C . SER A 1 233 ? -18.011 26.824 -23.392 1.00 30.00 233 SER A C 1
ATOM 1734 O O . SER A 1 233 ? -18.445 26.115 -22.486 1.00 30.00 233 SER A O 1
ATOM 1736 N N . VAL A 1 234 ? -17.923 28.149 -23.257 1.00 29.67 234 VAL A N 1
ATOM 1737 C CA . VAL A 1 234 ? -18.116 28.912 -22.000 1.00 29.67 234 VAL A CA 1
ATOM 1738 C C . VAL A 1 234 ? -19.583 29.321 -21.767 1.00 29.67 234 VAL A C 1
ATOM 1740 O O . VAL A 1 234 ? -20.174 29.856 -22.697 1.00 29.67 234 VAL A O 1
ATOM 1743 N N . ALA A 1 235 ? -20.124 29.151 -20.540 1.00 26.80 235 ALA A N 1
ATOM 1744 C CA . ALA A 1 235 ? -20.736 30.206 -19.682 1.00 26.80 235 ALA A CA 1
ATOM 1745 C C . ALA A 1 235 ? -21.682 29.703 -18.543 1.00 26.80 235 ALA A C 1
ATOM 1747 O O . ALA A 1 235 ? -22.620 28.963 -18.803 1.00 26.80 235 ALA A O 1
ATOM 1748 N N . VAL A 1 236 ? -21.405 30.229 -17.329 1.00 25.02 236 VAL A N 1
ATOM 1749 C CA . VAL A 1 236 ? -22.213 30.672 -16.144 1.00 25.02 236 VAL A CA 1
ATOM 1750 C C . VAL A 1 236 ? -23.186 29.728 -15.382 1.00 25.02 236 VAL A C 1
ATOM 1752 O O . VAL A 1 236 ? -23.794 28.819 -15.924 1.00 25.02 236 VAL A O 1
ATOM 1755 N N . ALA A 1 237 ? -23.243 29.974 -14.061 1.00 35.41 237 ALA A N 1
ATOM 1756 C CA . ALA A 1 237 ? -23.658 29.151 -12.917 1.00 35.41 237 ALA A CA 1
ATOM 1757 C C . ALA A 1 237 ? -25.135 29.262 -12.468 1.00 35.41 237 ALA A C 1
ATOM 1759 O O . ALA A 1 237 ? -25.812 30.218 -12.831 1.00 35.41 237 ALA A O 1
ATOM 1760 N N . ASP A 1 238 ? -25.560 28.360 -11.563 1.00 27.34 238 ASP A N 1
ATOM 1761 C CA . ASP A 1 238 ? -26.685 28.577 -10.632 1.00 27.34 238 ASP A CA 1
ATOM 1762 C C . ASP A 1 238 ? -26.507 27.837 -9.277 1.00 27.34 238 ASP A C 1
ATOM 1764 O O . ASP A 1 238 ? -25.804 26.826 -9.182 1.00 27.34 238 ASP A O 1
ATOM 1768 N N . VAL A 1 239 ? -27.121 28.395 -8.226 1.00 37.66 239 VAL A N 1
ATOM 1769 C CA . VAL A 1 239 ? -26.975 28.175 -6.779 1.00 37.66 239 VAL A CA 1
ATOM 1770 C C . VAL A 1 239 ? -28.221 27.483 -6.199 1.00 37.66 239 VAL A C 1
ATOM 1772 O O . VAL A 1 239 ? -29.328 27.992 -6.318 1.00 37.66 239 VAL A O 1
ATOM 1775 N N . SER A 1 240 ? -28.049 26.395 -5.433 1.00 30.52 240 SER A N 1
ATOM 1776 C CA . SER A 1 240 ? -29.040 25.957 -4.429 1.00 30.52 240 SER A CA 1
ATOM 1777 C C . SER A 1 240 ? -28.355 25.402 -3.164 1.00 30.52 240 SER A C 1
ATOM 1779 O O . SER A 1 240 ? -27.390 24.643 -3.220 1.00 30.52 240 SER A O 1
ATOM 1781 N N . GLY A 1 241 ? -28.810 25.887 -2.002 1.00 50.69 241 GLY A N 1
ATOM 1782 C CA . GLY A 1 241 ? -28.075 26.011 -0.731 1.00 50.69 241 GLY A CA 1
ATOM 1783 C C . GLY A 1 241 ? -27.874 24.772 0.155 1.00 50.69 241 GLY A C 1
ATOM 1784 O O . GLY A 1 241 ? -27.875 24.903 1.375 1.00 50.69 241 GLY A O 1
ATOM 1785 N N . VAL A 1 242 ? -27.636 23.589 -0.409 1.00 54.31 242 VAL A N 1
ATOM 1786 C CA . VAL A 1 242 ? -26.955 22.497 0.311 1.00 54.31 242 VAL A CA 1
ATOM 1787 C C . VAL A 1 242 ? -25.817 22.035 -0.573 1.00 54.31 242 VAL A C 1
ATOM 1789 O O . VAL A 1 242 ? -26.030 21.450 -1.632 1.00 54.31 242 VAL A O 1
ATOM 1792 N N . ARG A 1 243 ? -24.590 22.321 -0.147 1.00 66.88 243 ARG A N 1
ATOM 1793 C CA . ARG A 1 243 ? -23.409 22.024 -0.949 1.00 66.88 243 ARG A CA 1
ATOM 1794 C C . ARG A 1 243 ? -22.740 20.761 -0.439 1.00 66.88 243 ARG A C 1
ATOM 1796 O O . ARG A 1 243 ? -22.522 20.587 0.758 1.00 66.88 243 ARG A O 1
ATOM 1803 N N . THR A 1 244 ? -22.392 19.880 -1.362 1.00 70.44 244 THR A N 1
ATOM 1804 C CA . THR A 1 244 ? -21.580 18.710 -1.038 1.00 70.44 244 THR A CA 1
ATOM 1805 C C . THR A 1 244 ? -20.119 19.125 -1.067 1.00 70.44 244 THR A C 1
ATOM 1807 O O . THR A 1 244 ? -19.584 19.418 -2.133 1.00 70.44 244 THR A O 1
ATOM 1810 N N . VAL A 1 245 ? -19.477 19.164 0.097 1.00 78.00 245 VAL A N 1
ATOM 1811 C CA . VAL A 1 245 ? -18.033 19.371 0.200 1.00 78.00 245 VAL A CA 1
ATOM 1812 C C . VAL A 1 245 ? -17.360 18.019 0.052 1.00 78.00 245 VAL A C 1
ATOM 1814 O O . VAL A 1 245 ? -17.598 17.106 0.844 1.00 78.00 245 VAL A O 1
ATOM 1817 N N . ARG A 1 246 ? -16.539 17.897 -0.987 1.00 85.31 246 ARG A N 1
ATOM 1818 C CA . ARG A 1 246 ? -15.667 16.747 -1.211 1.00 85.31 246 ARG A CA 1
ATOM 1819 C C . ARG A 1 246 ? -14.258 17.132 -0.814 1.00 85.31 246 ARG A C 1
ATOM 1821 O O . ARG A 1 246 ? -13.878 18.294 -0.943 1.00 85.31 246 ARG A O 1
ATOM 1828 N N . GLY A 1 247 ? -13.503 16.176 -0.315 1.00 86.44 247 GLY A N 1
ATOM 1829 C CA . GLY A 1 247 ? -12.141 16.437 0.093 1.00 86.44 247 GLY A CA 1
ATOM 1830 C C . GLY A 1 247 ? -11.335 15.172 0.241 1.00 86.44 247 GLY A C 1
ATOM 1831 O O . GLY A 1 247 ? -11.873 14.068 0.193 1.00 86.44 247 GLY A O 1
ATOM 1832 N N . VAL A 1 248 ? -10.041 15.355 0.449 1.00 89.06 248 VAL A N 1
ATOM 1833 C CA . VAL A 1 248 ? -9.097 14.277 0.705 1.00 89.06 248 VAL A CA 1
ATOM 1834 C C . VAL A 1 248 ? -8.267 14.615 1.934 1.00 89.06 248 VAL A C 1
ATOM 1836 O O . VAL A 1 248 ? -7.785 15.737 2.096 1.00 89.06 248 VAL A O 1
ATOM 1839 N N . VAL A 1 249 ? -8.122 13.647 2.827 1.00 85.19 249 VAL A N 1
ATOM 1840 C CA . VAL A 1 249 ? -7.265 13.730 4.002 1.00 85.19 249 VAL A CA 1
ATOM 1841 C C . VAL A 1 249 ? -5.936 13.078 3.657 1.00 85.19 249 VAL A C 1
ATOM 1843 O O . VAL A 1 249 ? -5.897 11.902 3.303 1.00 85.19 249 VAL A O 1
ATOM 1846 N N . LEU A 1 250 ? -4.850 13.837 3.750 1.00 79.00 250 LEU A N 1
ATOM 1847 C CA . LEU A 1 250 ? -3.499 13.394 3.426 1.00 79.00 250 LEU A CA 1
ATOM 1848 C C . LEU A 1 250 ? -2.564 13.587 4.622 1.00 79.00 250 LEU A C 1
ATOM 1850 O O . LEU A 1 250 ? -2.731 14.495 5.428 1.00 79.00 250 LEU A O 1
ATOM 1854 N N . ASP A 1 251 ? -1.536 12.759 4.710 1.00 74.19 251 ASP A N 1
ATOM 1855 C CA . ASP A 1 251 ? -0.413 12.928 5.623 1.00 74.19 251 ASP A CA 1
ATOM 1856 C C . ASP A 1 251 ? 0.371 14.187 5.212 1.00 74.19 251 ASP A C 1
ATOM 1858 O O . ASP A 1 251 ? 0.765 14.329 4.056 1.00 74.19 251 ASP A O 1
ATOM 1862 N N . GLN A 1 252 ? 0.626 15.115 6.134 1.00 72.50 252 GLN A N 1
ATOM 1863 C CA . GLN A 1 252 ? 1.334 16.362 5.831 1.00 72.50 252 GLN A CA 1
ATOM 1864 C C . GLN A 1 252 ? 2.777 16.131 5.356 1.00 72.50 252 GLN A C 1
ATOM 1866 O O . GLN A 1 252 ? 3.252 16.865 4.486 1.00 72.50 252 GLN A O 1
ATOM 1871 N N . ARG A 1 253 ? 3.472 15.128 5.913 1.00 61.12 253 ARG A N 1
ATOM 1872 C CA . ARG A 1 253 ? 4.869 14.798 5.586 1.00 61.12 253 ARG A CA 1
ATOM 1873 C C . ARG A 1 253 ? 4.971 13.962 4.318 1.00 61.12 253 ARG A C 1
ATOM 1875 O O . ARG A 1 253 ? 5.835 14.225 3.494 1.00 61.12 253 ARG A O 1
ATOM 1882 N N . ARG A 1 254 ? 4.117 12.948 4.170 1.00 58.09 254 ARG A N 1
ATOM 1883 C CA . ARG A 1 254 ? 4.210 11.961 3.078 1.00 58.09 254 ARG A CA 1
ATOM 1884 C C . ARG A 1 254 ? 3.278 12.244 1.906 1.00 58.09 254 ARG A C 1
ATOM 1886 O O . ARG A 1 254 ? 3.414 11.602 0.873 1.00 58.09 254 ARG A O 1
ATOM 1893 N N . ARG A 1 255 ? 2.304 13.144 2.080 1.00 72.94 255 ARG A N 1
ATOM 1894 C CA . ARG A 1 255 ? 1.225 13.446 1.120 1.00 72.94 255 ARG A CA 1
ATOM 1895 C C . ARG A 1 255 ? 0.420 12.222 0.673 1.00 72.94 255 ARG A C 1
ATOM 1897 O O . ARG A 1 255 ? -0.276 12.274 -0.333 1.00 72.94 255 ARG A O 1
ATOM 1904 N N . GLN A 1 256 ? 0.477 11.142 1.449 1.00 62.41 256 GLN A N 1
ATOM 1905 C CA . GLN A 1 256 ? -0.290 9.923 1.215 1.00 62.41 256 GLN A CA 1
ATOM 1906 C C . GLN A 1 256 ? -1.685 10.046 1.820 1.00 62.41 256 GLN A C 1
ATOM 1908 O O . GLN A 1 256 ? -1.821 10.695 2.859 1.00 62.41 256 GLN A O 1
ATOM 1913 N N . PRO A 1 257 ? -2.706 9.404 1.231 1.00 63.50 257 PRO A N 1
ATOM 1914 C CA . PRO A 1 257 ? -4.021 9.361 1.833 1.00 63.50 257 PRO A CA 1
ATOM 1915 C C . PRO A 1 257 ? -4.011 8.804 3.245 1.00 63.50 257 PRO A C 1
ATOM 1917 O O . PRO A 1 257 ? -3.363 7.798 3.524 1.00 63.50 257 PRO A O 1
ATOM 1920 N N . VAL A 1 258 ? -4.754 9.462 4.128 1.00 67.19 258 VAL A N 1
ATOM 1921 C CA . VAL A 1 258 ? -5.001 8.986 5.482 1.00 67.19 258 VAL A CA 1
ATOM 1922 C C . VAL A 1 258 ? -6.358 8.289 5.474 1.00 67.19 258 VAL A C 1
ATOM 1924 O O . VAL A 1 258 ? -7.390 8.967 5.535 1.00 67.19 258 VAL A O 1
ATOM 1927 N N . PRO A 1 259 ? -6.380 6.951 5.357 1.00 62.19 259 PRO A N 1
ATOM 1928 C CA . PRO A 1 259 ? -7.621 6.214 5.227 1.00 62.19 259 PRO A CA 1
ATOM 1929 C C . PRO A 1 259 ? -8.431 6.299 6.516 1.00 62.19 259 PRO A C 1
ATOM 1931 O O . PRO A 1 259 ? -7.869 6.386 7.613 1.00 62.19 259 PRO A O 1
ATOM 1934 N N . TYR A 1 260 ? -9.756 6.258 6.379 1.00 72.12 260 TYR A N 1
ATOM 1935 C CA . TYR A 1 260 ? -10.681 6.170 7.515 1.00 72.12 260 TYR A CA 1
ATOM 1936 C C . TYR A 1 260 ? -10.570 7.329 8.514 1.00 72.12 260 TYR A C 1
ATOM 1938 O O . TYR A 1 260 ? -10.993 7.222 9.667 1.00 72.12 260 TYR A O 1
ATOM 1946 N N . ALA A 1 261 ? -10.018 8.463 8.071 1.00 66.75 261 ALA A N 1
ATOM 1947 C CA . ALA A 1 261 ? -9.998 9.686 8.850 1.00 66.75 261 ALA A CA 1
ATOM 1948 C C . ALA A 1 261 ? -11.435 10.146 9.129 1.00 66.75 261 ALA A C 1
ATOM 1950 O O . ALA A 1 261 ? -12.262 10.273 8.227 1.00 66.75 261 ALA A O 1
ATOM 1951 N N . SER A 1 262 ? -11.736 10.417 10.393 1.00 72.56 262 SER A N 1
ATOM 1952 C CA . SER A 1 262 ? -13.033 10.943 10.803 1.00 72.56 262 SER A CA 1
ATOM 1953 C C . SER A 1 262 ? -13.097 12.434 10.488 1.00 72.56 262 SER A C 1
ATOM 1955 O O . SER A 1 262 ? -12.268 13.188 10.997 1.00 72.56 262 SER A O 1
ATOM 1957 N N . VAL A 1 263 ? -14.111 12.861 9.732 1.00 85.44 263 VAL A N 1
ATOM 1958 C CA . VAL A 1 263 ? -14.375 14.258 9.352 1.00 85.44 263 VAL A CA 1
ATOM 1959 C C . VAL A 1 263 ? -15.691 14.702 9.984 1.00 85.44 263 VAL A C 1
ATOM 1961 O O . VAL A 1 263 ? -16.764 14.271 9.570 1.00 85.44 263 VAL A O 1
ATOM 1964 N N . GLN A 1 264 ? -15.636 15.555 11.004 1.00 82.94 264 GLN A N 1
ATOM 1965 C CA . GLN A 1 264 ? -16.811 15.950 11.790 1.00 82.94 264 GLN A CA 1
ATOM 1966 C C . GLN A 1 264 ? -17.023 17.461 11.781 1.00 82.94 264 GLN A C 1
ATOM 1968 O O . GLN A 1 264 ? -16.064 18.222 11.741 1.00 82.94 264 GLN A O 1
ATOM 1973 N N . LEU A 1 265 ? -18.275 17.908 11.883 1.00 77.94 265 LEU A N 1
ATOM 1974 C CA . LEU A 1 265 ? -18.590 19.300 12.192 1.00 77.94 265 LEU A CA 1
ATOM 1975 C C . LEU A 1 265 ? -18.224 19.559 13.655 1.00 77.94 265 LEU A C 1
ATOM 1977 O O . LEU A 1 265 ? -18.677 18.835 14.552 1.00 77.94 265 LEU A O 1
ATOM 1981 N N . ALA A 1 266 ? -17.430 20.598 13.906 1.00 63.03 266 ALA A N 1
ATOM 1982 C CA . ALA A 1 266 ? -17.005 20.937 15.257 1.00 63.03 266 ALA A CA 1
ATOM 1983 C C . ALA A 1 266 ? -18.226 21.180 16.173 1.00 63.03 266 ALA A C 1
ATOM 1985 O O . ALA A 1 266 ? -19.025 22.086 15.955 1.00 63.03 266 ALA A O 1
ATOM 1986 N N . GLY A 1 267 ? -18.395 20.337 17.199 1.00 52.19 267 GLY A N 1
ATOM 1987 C CA . GLY A 1 267 ? -19.425 20.497 18.234 1.00 52.19 267 GLY A CA 1
ATOM 1988 C C . GLY A 1 267 ? -20.842 20.005 17.900 1.00 52.19 267 GLY A C 1
ATOM 1989 O O . GLY A 1 267 ? -21.697 20.091 18.776 1.00 52.19 267 GLY A O 1
ATOM 1990 N N . GLN A 1 268 ? -21.107 19.459 16.702 1.00 57.28 268 GLN A N 1
ATOM 1991 C CA . GLN A 1 268 ? -22.478 19.104 16.274 1.00 57.28 268 GLN A CA 1
ATOM 1992 C C . GLN A 1 268 ? -22.747 17.605 16.046 1.00 57.28 268 GLN A C 1
ATOM 1994 O O . GLN A 1 268 ? -23.871 17.236 15.715 1.00 57.28 268 GLN A O 1
ATOM 1999 N N . GLY A 1 269 ? -21.757 16.718 16.210 1.00 51.28 269 GLY A N 1
ATOM 2000 C CA . GLY A 1 269 ? -21.948 15.256 16.121 1.00 51.28 269 GLY A CA 1
ATOM 2001 C C . GLY A 1 269 ? -22.368 14.721 14.740 1.00 51.28 269 GLY A C 1
ATOM 2002 O O . GLY A 1 269 ? -22.611 13.526 14.593 1.00 51.28 269 GLY A O 1
ATOM 2003 N N . ARG A 1 270 ? -22.441 15.589 13.726 1.00 59.44 270 ARG A N 1
ATOM 2004 C CA . ARG A 1 270 ? -22.616 15.251 12.309 1.00 59.44 270 ARG A CA 1
ATOM 2005 C C . ARG A 1 270 ? -21.244 15.167 11.642 1.00 59.44 270 ARG A C 1
ATOM 2007 O O . ARG A 1 270 ? -20.387 16.008 11.903 1.00 59.44 270 ARG A O 1
ATOM 2014 N N . GLY A 1 271 ? -21.029 14.170 10.794 1.00 70.44 271 GLY A N 1
ATOM 2015 C CA . GLY A 1 271 ? -19.745 13.937 10.138 1.00 70.44 271 GLY A CA 1
ATOM 2016 C C . GLY A 1 271 ? -19.787 12.742 9.196 1.00 70.44 271 GLY A C 1
ATOM 2017 O O . GLY A 1 271 ? -20.805 12.064 9.088 1.00 70.44 271 GLY A O 1
ATOM 2018 N N . THR A 1 272 ? -18.675 12.503 8.519 1.00 68.25 272 THR A N 1
ATOM 2019 C CA . THR A 1 272 ? -18.450 11.363 7.630 1.00 68.25 272 THR A CA 1
ATOM 2020 C C . THR A 1 272 ? -17.079 10.753 7.927 1.00 68.25 272 THR A C 1
ATOM 2022 O O . THR A 1 272 ? -16.275 11.331 8.664 1.00 68.25 272 THR A O 1
ATOM 2025 N N . VAL A 1 273 ? -16.808 9.578 7.375 1.00 65.06 273 VAL A N 1
ATOM 2026 C CA . VAL A 1 273 ? -15.508 8.910 7.469 1.00 65.06 273 VAL A CA 1
ATOM 2027 C C . VAL A 1 273 ? -14.911 8.864 6.071 1.00 65.06 273 VAL A C 1
ATOM 2029 O O . VAL A 1 273 ? -15.616 8.583 5.104 1.00 65.06 273 VAL A O 1
ATOM 2032 N N . ALA A 1 274 ? -13.628 9.194 5.963 1.00 65.81 274 ALA A N 1
ATOM 2033 C CA . ALA A 1 274 ? -12.906 9.113 4.707 1.00 65.81 274 ALA A CA 1
ATOM 2034 C C . ALA A 1 274 ? -12.726 7.651 4.263 1.00 65.81 274 ALA A C 1
ATOM 2036 O O . ALA A 1 274 ? -12.567 6.760 5.092 1.00 65.81 274 ALA A O 1
ATOM 2037 N N . ASP A 1 275 ? -12.733 7.393 2.963 1.00 56.22 275 ASP A N 1
ATOM 2038 C CA . ASP A 1 275 ? -12.516 6.059 2.407 1.00 56.22 275 ASP A CA 1
ATOM 2039 C C . ASP A 1 275 ? -11.045 5.603 2.521 1.00 56.22 275 ASP A C 1
ATOM 2041 O O . ASP A 1 275 ? -10.192 6.271 3.116 1.00 56.22 275 ASP A O 1
ATOM 2045 N N . ALA A 1 276 ? -10.732 4.438 1.949 1.00 53.72 276 ALA A N 1
ATOM 2046 C CA . ALA A 1 276 ? -9.380 3.876 1.923 1.00 53.72 276 ALA A CA 1
ATOM 2047 C C . ALA A 1 276 ? -8.366 4.746 1.147 1.00 53.72 276 ALA A C 1
ATOM 2049 O O . ALA A 1 276 ? -7.157 4.593 1.317 1.00 53.72 276 ALA A O 1
ATOM 2050 N N . GLN A 1 277 ? -8.842 5.670 0.311 1.00 64.31 277 GLN A N 1
ATOM 2051 C CA . GLN A 1 277 ? -8.048 6.653 -0.422 1.00 64.31 277 GLN A CA 1
ATOM 2052 C C . GLN A 1 277 ? -8.128 8.036 0.237 1.00 64.31 277 GLN A C 1
ATOM 2054 O O . GLN A 1 277 ? -7.798 9.041 -0.397 1.00 64.31 277 GLN A O 1
ATOM 2059 N N . GLY A 1 278 ? -8.539 8.101 1.509 1.00 58.72 278 GLY A N 1
ATOM 2060 C CA . GLY A 1 278 ? -8.611 9.325 2.299 1.00 58.72 278 GLY A CA 1
ATOM 2061 C C . GLY A 1 278 ? -9.663 10.315 1.804 1.00 58.72 278 GLY A C 1
ATOM 2062 O O . GLY A 1 278 ? -9.703 11.435 2.310 1.00 58.72 278 GLY A O 1
ATOM 2063 N N . ARG A 1 279 ? -10.518 9.949 0.841 1.00 78.00 279 ARG A N 1
ATOM 2064 C CA . ARG A 1 279 ? -11.532 10.849 0.290 1.00 78.00 279 ARG A CA 1
ATOM 2065 C C . ARG A 1 279 ? -12.795 10.825 1.126 1.00 78.00 279 ARG A C 1
ATOM 2067 O O . ARG A 1 279 ? -13.226 9.785 1.606 1.00 78.00 279 ARG A O 1
ATOM 2074 N N . PHE A 1 280 ? -13.426 11.978 1.270 1.00 83.00 280 PHE A N 1
ATOM 2075 C CA . PHE A 1 280 ? -14.685 12.119 1.980 1.00 83.00 280 PHE A CA 1
ATOM 2076 C C . PHE A 1 280 ? -15.643 13.025 1.211 1.00 83.00 280 PHE A C 1
ATOM 2078 O O . PHE A 1 280 ? -15.241 13.871 0.412 1.00 83.00 280 PHE A O 1
ATOM 2085 N N . SER A 1 281 ? -16.933 12.858 1.482 1.00 81.00 281 SER A N 1
ATOM 2086 C CA . SER A 1 281 ? -17.999 13.690 0.933 1.00 81.00 281 SER A CA 1
ATOM 2087 C C . SER A 1 281 ? -19.006 13.991 2.033 1.00 81.00 281 SER A C 1
ATOM 2089 O O . SER A 1 281 ? -19.498 13.075 2.693 1.00 81.00 281 SER A O 1
ATOM 2091 N N . LEU A 1 282 ? -19.297 15.272 2.251 1.00 79.75 282 LEU A N 1
ATOM 2092 C CA . LEU A 1 282 ? -20.152 15.734 3.338 1.00 79.75 282 LEU A CA 1
ATOM 2093 C C . LEU A 1 282 ? -21.043 16.887 2.872 1.00 79.75 282 LEU A C 1
ATOM 2095 O O . LEU A 1 282 ? -20.558 17.911 2.394 1.00 79.75 282 LEU A O 1
ATOM 2099 N N . ALA A 1 283 ? -22.357 16.726 3.019 1.00 74.25 283 ALA A N 1
ATOM 2100 C CA . ALA A 1 283 ? -23.323 17.773 2.707 1.00 74.25 283 ALA A CA 1
ATOM 2101 C C . ALA A 1 283 ? -23.351 18.820 3.829 1.00 74.25 283 ALA A C 1
ATOM 2103 O O . ALA A 1 283 ? -23.623 18.489 4.985 1.00 74.25 283 ALA A O 1
ATOM 2104 N N . LEU A 1 284 ? -23.071 20.079 3.487 1.00 72.38 284 LEU A N 1
ATOM 2105 C CA . LEU A 1 284 ? -23.019 21.203 4.418 1.00 72.38 284 LEU A CA 1
ATOM 2106 C C . LEU A 1 284 ? -23.980 22.323 3.977 1.00 72.38 284 LEU A C 1
ATOM 2108 O O . LEU A 1 284 ? -24.069 22.621 2.783 1.00 72.38 284 LEU A O 1
ATOM 2112 N N . PRO A 1 285 ? -24.668 22.988 4.924 1.00 58.81 285 PRO A N 1
ATOM 2113 C CA . PRO A 1 285 ? -25.567 24.109 4.635 1.00 58.81 285 PRO A CA 1
ATOM 2114 C C . PRO A 1 285 ? -24.825 25.437 4.373 1.00 58.81 285 PRO A C 1
ATOM 2116 O O . PRO A 1 285 ? -25.457 26.448 4.088 1.00 58.81 285 PRO A O 1
ATOM 2119 N N . GLY A 1 286 ? -23.489 25.461 4.474 1.00 66.25 286 GLY A N 1
ATOM 2120 C CA . GLY A 1 286 ? -22.651 26.642 4.246 1.00 66.25 286 GLY A CA 1
ATOM 2121 C C . GLY A 1 286 ? -21.198 26.429 4.700 1.00 66.25 286 GLY A C 1
ATOM 2122 O O . GLY A 1 286 ? -20.817 25.297 5.008 1.00 66.25 286 GLY A O 1
ATOM 2123 N N . PRO A 1 287 ? -20.362 27.485 4.734 1.00 71.50 287 PRO A N 1
ATOM 2124 C CA . PRO A 1 287 ? -19.037 27.447 5.353 1.00 71.50 287 PRO A CA 1
ATOM 2125 C C . PRO A 1 287 ? -19.134 27.094 6.837 1.00 71.50 287 PRO A C 1
ATOM 2127 O O . PRO A 1 287 ? -19.747 27.798 7.631 1.00 71.50 287 PRO A O 1
ATOM 2130 N N . THR A 1 288 ? -18.558 25.958 7.196 1.00 74.81 288 THR A N 1
ATOM 2131 C CA . THR A 1 288 ? -18.551 25.396 8.550 1.00 74.81 288 THR A CA 1
ATOM 2132 C C . THR A 1 288 ? -17.176 24.818 8.857 1.00 74.81 288 THR A C 1
ATOM 2134 O O . THR A 1 288 ? -16.514 24.301 7.948 1.00 74.81 288 THR A O 1
ATOM 2137 N N . ASP A 1 289 ? -16.764 24.902 10.119 1.00 81.88 289 ASP A N 1
ATOM 2138 C CA . ASP A 1 289 ? -15.500 24.349 10.594 1.00 81.88 289 ASP A CA 1
ATOM 2139 C C . ASP A 1 289 ? -15.596 22.829 10.748 1.00 81.88 289 ASP A C 1
ATOM 2141 O O . ASP A 1 289 ? -16.495 22.283 11.400 1.00 81.88 289 ASP A O 1
ATOM 2145 N N . LEU A 1 290 ? -14.640 22.147 10.128 1.00 85.12 290 LEU A N 1
ATOM 2146 C CA . LEU A 1 290 ? -14.497 20.704 10.130 1.00 85.12 290 LEU A CA 1
ATOM 2147 C C . LEU A 1 290 ? -13.320 20.313 11.020 1.00 85.12 290 LEU A C 1
ATOM 2149 O O . LEU A 1 290 ? -12.231 20.873 10.921 1.00 85.12 290 LEU A O 1
ATOM 2153 N N . GLN A 1 291 ? -13.533 19.314 11.865 1.00 85.81 291 GLN A N 1
ATOM 2154 C CA . GLN A 1 291 ? -12.508 18.660 12.658 1.00 85.81 291 GLN A CA 1
ATOM 2155 C C . GLN A 1 291 ? -12.177 17.308 12.024 1.00 85.81 291 GLN A C 1
ATOM 2157 O O . GLN A 1 291 ? -13.050 16.448 11.893 1.00 85.81 291 GLN A O 1
ATOM 2162 N N . ILE A 1 292 ? -10.913 17.124 11.643 1.00 89.75 292 ILE A N 1
ATOM 2163 C CA . ILE A 1 292 ? -10.417 15.907 11.009 1.00 89.75 292 ILE A CA 1
ATOM 2164 C C . ILE A 1 292 ? -9.439 15.219 11.952 1.00 89.75 292 ILE A C 1
ATOM 2166 O O . ILE A 1 292 ? -8.524 15.839 12.495 1.00 89.75 292 ILE A O 1
ATOM 2170 N N . SER A 1 293 ? -9.637 13.920 12.156 1.00 78.12 293 SER A N 1
ATOM 2171 C CA . SER A 1 293 ? -8.794 13.118 13.040 1.00 78.12 293 SER A CA 1
ATOM 2172 C C . SER A 1 293 ? -8.533 11.734 12.464 1.00 78.12 293 SER A C 1
ATOM 2174 O O . SER A 1 293 ? -9.429 11.117 11.891 1.00 78.12 293 SER A O 1
ATOM 2176 N N . SER A 1 294 ? -7.303 11.250 12.626 1.00 73.56 294 SER A N 1
ATOM 2177 C CA . SER A 1 294 ? -6.921 9.880 12.291 1.00 73.56 294 SER A CA 1
ATOM 2178 C C . SER A 1 294 ? -5.795 9.384 13.199 1.00 73.56 294 SER A C 1
ATOM 2180 O O . SER A 1 294 ? -4.987 10.170 13.712 1.00 73.56 294 SER A O 1
ATOM 2182 N N . LEU A 1 295 ? -5.750 8.071 13.420 1.00 62.88 295 LEU A N 1
ATOM 2183 C CA . LEU A 1 295 ? -4.741 7.429 14.251 1.00 62.88 295 LEU A CA 1
ATOM 2184 C C . LEU A 1 295 ? -3.350 7.577 13.615 1.00 62.88 295 LEU A C 1
ATOM 2186 O O . LEU A 1 295 ? -3.160 7.388 12.422 1.00 62.88 295 LEU A O 1
ATOM 2190 N N . GLY A 1 296 ? -2.362 7.907 14.437 1.00 57.12 296 GLY A N 1
ATOM 2191 C CA . GLY A 1 296 ? -1.012 8.286 14.009 1.00 57.12 296 GLY A CA 1
ATOM 2192 C C . GLY A 1 296 ? -0.837 9.774 13.690 1.00 57.12 296 GLY A C 1
ATOM 2193 O O . GLY A 1 296 ? 0.287 10.182 13.431 1.00 57.12 296 GLY A O 1
ATOM 2194 N N . TYR A 1 297 ? -1.898 10.589 13.770 1.00 71.44 297 TYR A N 1
ATOM 2195 C CA . TYR A 1 297 ? -1.864 12.007 13.396 1.00 71.44 297 TYR A CA 1
ATOM 2196 C C . TYR A 1 297 ? -2.404 12.946 14.484 1.00 71.44 297 TYR A C 1
ATOM 2198 O O . TYR A 1 297 ? -3.138 12.521 15.390 1.00 71.44 297 TYR A O 1
ATOM 2206 N N . GLU A 1 298 ? -2.020 14.220 14.403 1.00 78.38 298 GLU A N 1
ATOM 2207 C CA . GLU A 1 298 ? -2.613 15.330 15.152 1.00 78.38 298 GLU A CA 1
ATOM 2208 C C . GLU A 1 298 ? -4.002 15.679 14.597 1.00 78.38 298 GLU A C 1
ATOM 2210 O O . GLU A 1 298 ? -4.315 15.402 13.440 1.00 78.38 298 GLU A O 1
ATOM 2215 N N . VAL A 1 299 ? -4.868 16.264 15.430 1.00 80.94 299 VAL A N 1
ATOM 2216 C CA . VAL A 1 299 ? -6.213 16.662 14.987 1.00 80.94 299 VAL A CA 1
ATOM 2217 C C . VAL A 1 299 ? -6.145 18.022 14.316 1.00 80.94 299 VAL A C 1
ATOM 2219 O O . VAL A 1 299 ? -5.750 18.997 14.950 1.00 80.94 299 VAL A O 1
ATOM 2222 N N . ALA A 1 300 ? -6.581 18.085 13.062 1.00 82.62 300 ALA A N 1
ATOM 2223 C CA . ALA A 1 300 ? -6.661 19.322 12.302 1.00 82.62 300 ALA A CA 1
ATOM 2224 C C . ALA A 1 300 ? -8.075 19.908 12.383 1.00 82.62 300 ALA A C 1
ATOM 2226 O O . ALA A 1 300 ? -9.066 19.179 12.320 1.00 82.62 300 ALA A O 1
ATOM 2227 N N . THR A 1 301 ? -8.167 21.231 12.506 1.00 86.94 301 THR A N 1
ATOM 2228 C CA . THR A 1 301 ? -9.424 21.974 12.344 1.00 86.94 301 THR A CA 1
ATOM 2229 C C . THR A 1 301 ? -9.286 22.860 11.114 1.00 86.94 301 THR A C 1
ATOM 2231 O O . THR A 1 301 ? -8.344 23.645 11.038 1.00 86.94 301 THR A O 1
ATOM 2234 N N . VAL A 1 302 ? -10.179 22.703 10.140 1.00 85.38 302 VAL A N 1
ATOM 2235 C CA . VAL A 1 302 ? -10.125 23.399 8.845 1.00 85.38 302 VAL A CA 1
ATOM 2236 C C . VAL A 1 302 ? -11.502 23.935 8.473 1.00 85.38 302 VAL A C 1
ATOM 2238 O O . VAL A 1 302 ? -12.520 23.293 8.726 1.00 85.38 302 VAL A O 1
ATOM 2241 N N . GLN A 1 303 ? -11.551 25.105 7.844 1.00 84.75 303 GLN A N 1
ATOM 2242 C CA . GLN A 1 303 ? -12.804 25.682 7.366 1.00 84.75 303 GLN A CA 1
ATOM 2243 C C . GLN A 1 303 ? -13.188 25.079 6.009 1.00 84.75 303 GLN A C 1
ATOM 2245 O O . GLN A 1 303 ? -12.348 24.949 5.120 1.00 84.75 303 GLN A O 1
ATOM 2250 N N . SER A 1 304 ? -14.461 24.720 5.825 1.00 80.75 304 SER A N 1
ATOM 2251 C CA . SER A 1 304 ? -14.922 24.204 4.529 1.00 80.75 304 SER A CA 1
ATOM 2252 C C . SER A 1 304 ? -14.942 25.286 3.429 1.00 80.75 304 SER A C 1
ATOM 2254 O O . SER A 1 304 ? -15.389 26.414 3.673 1.00 80.75 304 SER A O 1
ATOM 2256 N N . PRO A 1 305 ? -14.512 24.950 2.196 1.00 74.25 305 PRO A N 1
ATOM 2257 C CA . PRO A 1 305 ? -14.286 25.907 1.107 1.00 74.25 305 PRO A CA 1
ATOM 2258 C C . PRO A 1 305 ? -15.578 26.590 0.667 1.00 74.25 305 PRO A C 1
ATOM 2260 O O . PRO A 1 305 ? -16.631 25.970 0.690 1.00 74.25 305 PRO A O 1
ATOM 2263 N N . ARG A 1 306 ? -15.540 27.870 0.267 1.00 61.47 306 ARG A N 1
ATOM 2264 C CA . ARG A 1 306 ? -16.761 28.640 -0.058 1.00 61.47 306 ARG A CA 1
ATOM 2265 C C . ARG A 1 306 ? -17.473 28.176 -1.347 1.00 61.47 306 ARG A C 1
ATOM 2267 O O . ARG A 1 306 ? -18.683 28.374 -1.435 1.00 61.47 306 ARG A O 1
ATOM 2274 N N . GLY A 1 307 ? -16.760 27.527 -2.274 1.00 62.34 307 GLY A N 1
ATOM 2275 C CA . GLY A 1 307 ? -17.263 27.012 -3.561 1.00 62.34 307 GLY A CA 1
ATOM 2276 C C . GLY A 1 307 ? -17.250 25.478 -3.688 1.00 62.34 307 GLY A C 1
ATOM 2277 O O . GLY A 1 307 ? -17.264 24.769 -2.686 1.00 62.34 307 GLY A O 1
ATOM 2278 N N . SER A 1 308 ? -17.219 24.960 -4.923 1.00 59.38 308 SER A N 1
ATOM 2279 C CA . SER A 1 308 ? -17.178 23.516 -5.250 1.00 59.38 308 SER A CA 1
ATOM 2280 C C . SER A 1 308 ? -15.763 22.916 -5.267 1.00 59.38 308 SER A C 1
ATOM 2282 O O . SER A 1 308 ? -15.525 21.899 -5.915 1.00 59.38 308 SER A O 1
ATOM 2284 N N . GLU A 1 309 ? -14.813 23.577 -4.616 1.00 62.75 309 GLU A N 1
ATOM 2285 C CA . GLU A 1 309 ? -13.411 23.167 -4.571 1.00 62.75 309 GLU A CA 1
ATOM 2286 C C . GLU A 1 309 ? -13.223 21.950 -3.660 1.00 62.75 309 GLU A C 1
ATOM 2288 O O . GLU A 1 309 ? -13.885 21.812 -2.626 1.00 62.75 309 GLU A O 1
ATOM 2293 N N . GLU A 1 310 ? -12.310 21.063 -4.049 1.00 74.75 310 GLU A N 1
ATOM 2294 C CA . GLU A 1 310 ? -11.986 19.870 -3.275 1.00 74.75 310 GLU A CA 1
ATOM 2295 C C . GLU A 1 310 ? -11.100 20.247 -2.077 1.00 74.75 310 GLU A C 1
ATOM 2297 O O . GLU A 1 310 ? -9.997 20.776 -2.223 1.00 74.75 310 GLU A O 1
ATOM 2302 N N . LEU A 1 311 ? -11.595 19.997 -0.865 1.00 85.06 311 LEU A N 1
ATOM 2303 C CA . LEU A 1 311 ? -10.905 20.339 0.373 1.00 85.06 311 LEU A CA 1
ATOM 2304 C C . LEU A 1 311 ? -9.773 19.342 0.645 1.00 85.06 311 LEU A C 1
ATOM 2306 O O . LEU A 1 311 ? -10.019 18.205 1.040 1.00 85.06 311 LEU A O 1
ATOM 2310 N N . THR A 1 312 ? -8.523 19.774 0.496 1.00 88.75 312 THR A N 1
ATOM 2311 C CA . THR A 1 312 ? -7.367 18.974 0.922 1.00 88.75 312 THR A CA 1
ATOM 2312 C C . THR A 1 312 ? -7.027 19.277 2.375 1.00 88.75 312 THR A C 1
ATOM 2314 O O . THR A 1 312 ? -6.699 20.411 2.723 1.00 88.75 312 THR A O 1
ATOM 2317 N N . VAL A 1 313 ? -7.075 18.257 3.227 1.00 86.69 313 VAL A N 1
ATOM 2318 C CA . VAL A 1 313 ? -6.741 18.361 4.649 1.00 86.69 313 VAL A CA 1
ATOM 2319 C C . VAL A 1 313 ? -5.431 17.638 4.901 1.00 86.69 313 VAL A C 1
ATOM 2321 O O . VAL A 1 313 ? -5.340 16.434 4.692 1.00 86.69 313 VAL A O 1
ATOM 2324 N N . LEU A 1 314 ? -4.419 18.365 5.366 1.00 86.00 314 LEU A N 1
ATOM 2325 C CA . LEU A 1 314 ? -3.127 17.787 5.720 1.00 86.00 314 LEU A CA 1
ATOM 2326 C C . LEU A 1 314 ? -3.088 17.508 7.216 1.00 86.00 314 LEU A C 1
ATOM 2328 O O . LEU A 1 314 ? -3.197 18.427 8.025 1.00 86.00 314 LEU A O 1
ATOM 2332 N N . LEU A 1 315 ? -2.926 16.244 7.579 1.00 75.38 315 LEU A N 1
ATOM 2333 C CA . LEU A 1 315 ? -2.754 15.822 8.955 1.00 75.38 315 LEU A CA 1
ATOM 2334 C C . LEU A 1 315 ? -1.271 15.673 9.274 1.00 75.38 315 LEU A C 1
ATOM 2336 O O . LEU A 1 315 ? -0.569 14.882 8.644 1.00 75.38 315 LEU A O 1
ATOM 2340 N N . THR A 1 316 ? -0.793 16.394 10.283 1.00 79.31 316 THR A N 1
ATOM 2341 C CA . THR A 1 316 ? 0.561 16.221 10.813 1.00 79.31 316 THR A CA 1
ATOM 2342 C C . THR A 1 316 ? 0.691 14.828 11.427 1.00 79.31 316 THR A C 1
ATOM 2344 O O . THR A 1 316 ? -0.087 14.503 12.329 1.00 79.31 316 THR A O 1
ATOM 2347 N N . PRO A 1 317 ? 1.647 13.980 10.999 1.00 56.16 317 PRO A N 1
ATOM 2348 C CA . PRO A 1 317 ? 1.959 12.753 11.719 1.00 56.16 317 PRO A CA 1
ATOM 2349 C C . PRO A 1 317 ? 2.354 13.097 13.150 1.00 56.16 317 PRO A C 1
ATOM 2351 O O . PRO A 1 317 ? 3.288 13.869 13.372 1.00 56.16 317 PRO A O 1
ATOM 2354 N N . ALA A 1 318 ? 1.654 12.516 14.115 1.00 63.00 318 ALA A N 1
ATOM 2355 C CA . ALA A 1 318 ? 2.001 12.641 15.514 1.00 63.00 318 ALA A CA 1
ATOM 2356 C C . ALA A 1 318 ? 3.278 11.826 15.746 1.00 63.00 318 ALA A C 1
ATOM 2358 O O . ALA A 1 318 ? 3.251 10.594 15.792 1.00 63.00 318 ALA A O 1
ATOM 2359 N N . SER A 1 319 ? 4.421 12.501 15.869 1.00 44.75 319 SER A N 1
ATOM 2360 C CA . SER A 1 319 ? 5.631 11.869 16.379 1.00 44.75 319 SER A CA 1
ATOM 2361 C C . SER A 1 319 ? 5.409 11.552 17.851 1.00 44.75 319 SER A C 1
ATOM 2363 O O . SER A 1 319 ? 5.371 12.454 18.686 1.00 44.75 319 SER A O 1
ATOM 2365 N N . TYR A 1 320 ? 5.304 10.270 18.192 1.00 45.69 320 TYR A N 1
ATOM 2366 C CA . TYR A 1 320 ? 5.386 9.817 19.581 1.00 45.69 320 TYR A CA 1
ATOM 2367 C C . TYR A 1 320 ? 6.841 9.867 20.073 1.00 45.69 320 TYR A C 1
ATOM 2369 O O . TYR A 1 320 ? 7.380 8.883 20.564 1.00 45.69 320 TYR A O 1
ATOM 2377 N N . ALA A 1 321 ? 7.493 11.020 19.935 1.00 37.78 321 ALA A N 1
ATOM 2378 C CA . ALA A 1 321 ? 8.588 11.374 20.816 1.00 37.78 321 ALA A CA 1
ATOM 2379 C C . ALA A 1 321 ? 7.934 11.873 22.108 1.00 37.78 321 ALA A C 1
ATOM 2381 O O . ALA A 1 321 ? 7.100 12.785 22.102 1.00 37.78 321 ALA A O 1
ATOM 2382 N N . LEU A 1 322 ? 8.240 11.230 23.231 1.00 42.38 322 LEU A N 1
ATOM 2383 C CA . LEU A 1 322 ? 7.912 11.787 24.536 1.00 42.38 322 LEU A CA 1
ATOM 2384 C C . LEU A 1 322 ? 8.860 12.963 24.791 1.00 42.38 322 LEU A C 1
ATOM 2386 O O . LEU A 1 322 ? 9.831 12.821 25.521 1.00 42.38 322 LEU A O 1
ATOM 2390 N N . GLU A 1 323 ? 8.591 14.109 24.165 1.00 32.41 323 GLU A N 1
ATOM 2391 C CA . GLU A 1 323 ? 9.185 15.368 24.602 1.00 32.41 323 GLU A CA 1
ATOM 2392 C C . GLU A 1 323 ? 8.560 15.794 25.934 1.00 32.41 323 GLU A C 1
ATOM 2394 O O . GLU A 1 323 ? 7.338 15.743 26.135 1.00 32.41 323 GLU A O 1
ATOM 2399 N N . GLU A 1 324 ? 9.444 16.164 26.855 1.00 39.12 324 GLU A N 1
ATOM 2400 C CA . GLU A 1 324 ? 9.139 16.724 28.161 1.00 39.12 324 GLU A CA 1
ATOM 2401 C C . GLU A 1 324 ? 8.591 18.144 27.976 1.00 39.12 324 GLU A C 1
ATOM 2403 O O . GLU A 1 324 ? 9.256 19.002 27.400 1.00 39.12 324 GLU A O 1
ATOM 2408 N N . VAL A 1 325 ? 7.377 18.418 28.466 1.00 35.28 325 VAL A N 1
ATOM 2409 C CA . VAL A 1 325 ? 6.835 19.783 28.472 1.00 35.28 325 VAL A CA 1
ATOM 2410 C C . VAL A 1 325 ? 6.365 20.161 29.866 1.00 35.28 325 VAL A C 1
ATOM 2412 O O . VAL A 1 325 ? 5.632 19.438 30.544 1.00 35.28 325 VAL A O 1
ATOM 2415 N N . ARG A 1 326 ? 6.844 21.340 30.262 1.00 34.94 326 ARG A N 1
ATOM 2416 C CA . ARG A 1 326 ? 6.640 22.020 31.536 1.00 34.94 326 ARG A CA 1
ATOM 2417 C C . ARG A 1 326 ? 5.154 22.239 31.817 1.00 34.94 326 ARG A C 1
ATOM 2419 O O . ARG A 1 326 ? 4.397 22.707 30.972 1.00 34.94 326 ARG A O 1
ATOM 2426 N N . VAL A 1 327 ? 4.767 21.911 33.044 1.00 34.28 327 VAL A N 1
ATOM 2427 C CA . VAL A 1 327 ? 3.398 22.001 33.557 1.00 34.28 327 VAL A CA 1
ATOM 2428 C C . VAL A 1 327 ? 3.044 23.458 33.860 1.00 34.28 327 VAL A C 1
ATOM 2430 O O . VAL A 1 327 ? 3.704 24.089 34.682 1.00 34.28 327 VAL A O 1
ATOM 2433 N N . ALA A 1 328 ? 1.957 23.965 33.274 1.00 33.38 328 ALA A N 1
ATOM 2434 C CA . ALA A 1 328 ? 1.269 25.147 33.782 1.00 33.38 328 ALA A CA 1
ATOM 2435 C C . ALA A 1 328 ? 0.181 24.728 34.793 1.00 33.38 328 ALA A C 1
ATOM 2437 O O . ALA A 1 328 ? -0.839 24.142 34.440 1.00 33.38 328 ALA A O 1
ATOM 2438 N N . SER A 1 329 ? 0.457 25.018 36.067 1.00 34.66 329 SER A N 1
ATOM 2439 C CA . SER A 1 329 ? -0.459 25.631 37.044 1.00 34.66 329 SER A CA 1
ATOM 2440 C C . SER A 1 329 ? -1.863 25.036 37.245 1.00 34.66 329 SER A C 1
ATOM 2442 O O . SER A 1 329 ? -2.857 25.715 37.017 1.00 34.66 329 SER A O 1
ATOM 2444 N N . THR A 1 330 ? -1.953 23.791 37.722 1.00 41.41 330 THR A N 1
ATOM 2445 C CA . THR A 1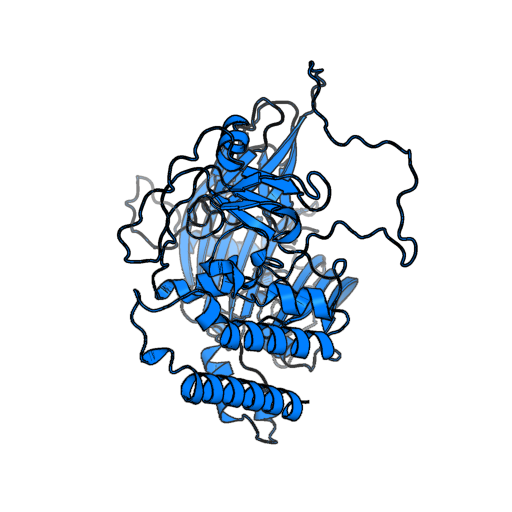 330 ? -2.928 23.232 38.707 1.00 41.41 330 THR A CA 1
ATOM 2446 C C . THR A 1 330 ? -2.869 21.716 38.565 1.00 41.41 330 THR A C 1
ATOM 2448 O O . THR A 1 330 ? -3.149 21.230 37.481 1.00 41.41 330 THR A O 1
ATOM 2451 N N . ARG A 1 331 ? -2.452 20.970 39.605 1.00 47.91 331 ARG A N 1
ATOM 2452 C CA . ARG A 1 331 ? -2.079 19.534 39.534 1.00 47.91 331 ARG A CA 1
ATOM 2453 C C . ARG A 1 331 ? -3.046 18.713 38.648 1.00 47.91 331 ARG A C 1
ATOM 2455 O O . ARG A 1 331 ? -4.092 18.290 39.147 1.00 47.91 331 ARG A O 1
ATOM 2462 N N . PRO A 1 332 ? -2.724 18.472 37.360 1.00 64.06 332 PRO A N 1
ATOM 2463 C CA . PRO A 1 332 ? -3.599 17.724 36.471 1.00 64.06 332 PRO A CA 1
ATOM 2464 C C . PRO A 1 332 ? -3.540 16.249 36.865 1.00 64.06 332 PRO A C 1
ATOM 2466 O O . PRO A 1 332 ? -2.495 15.767 37.305 1.00 64.06 332 PRO A O 1
ATOM 2469 N N . LEU A 1 333 ? -4.644 15.520 36.695 1.00 75.50 333 LEU A N 1
ATOM 2470 C CA . LEU A 1 333 ? -4.625 14.061 36.821 1.00 75.50 333 LEU A CA 1
ATOM 2471 C C . LEU A 1 333 ? -3.619 13.489 35.821 1.00 75.50 333 LEU A C 1
ATOM 2473 O O . LEU A 1 333 ? -3.701 13.764 34.625 1.00 75.50 333 LEU A O 1
ATOM 2477 N N . SER A 1 334 ? -2.689 12.672 36.299 1.00 86.94 334 SER A N 1
ATOM 2478 C CA . SER A 1 334 ? -1.776 11.921 35.444 1.00 86.94 334 SER A CA 1
ATOM 2479 C C . SER A 1 334 ? -2.541 10.912 34.581 1.00 86.94 334 SER A C 1
ATOM 2481 O O . SER A 1 334 ? -3.619 10.433 34.944 1.00 86.94 334 SER A O 1
ATOM 2483 N N . ALA A 1 335 ? -1.959 10.519 33.445 1.00 88.56 335 ALA A N 1
ATOM 2484 C CA . ALA A 1 335 ? -2.536 9.490 32.574 1.00 88.56 335 ALA A CA 1
ATOM 2485 C C . ALA A 1 335 ? -2.812 8.174 33.325 1.00 88.56 335 ALA A C 1
ATOM 2487 O O . ALA A 1 335 ? -3.837 7.527 33.111 1.00 88.56 335 ALA A O 1
ATOM 2488 N N . ALA A 1 336 ? -1.921 7.810 34.253 1.00 89.69 336 ALA A N 1
ATOM 2489 C CA . ALA A 1 336 ? -2.081 6.641 35.107 1.00 89.69 336 ALA A CA 1
ATOM 2490 C C . ALA A 1 336 ? -3.294 6.768 36.042 1.00 89.69 336 ALA A C 1
ATOM 2492 O O . ALA A 1 336 ? -4.055 5.812 36.173 1.00 89.69 336 ALA A O 1
ATOM 2493 N N . GLU A 1 337 ? -3.517 7.935 36.654 1.00 91.69 337 GLU A N 1
ATOM 2494 C CA . GLU A 1 337 ? -4.692 8.179 37.503 1.00 91.69 337 GLU A CA 1
ATOM 2495 C C . GLU A 1 337 ? -5.992 8.156 36.696 1.00 91.69 337 GLU A C 1
ATOM 2497 O O . GLU A 1 337 ? -6.981 7.577 37.149 1.00 91.69 337 GLU A O 1
ATOM 2502 N N . VAL A 1 338 ? -6.003 8.739 35.492 1.00 92.94 338 VAL A N 1
ATOM 2503 C CA . VAL A 1 338 ? -7.173 8.680 34.603 1.00 92.94 338 VAL A CA 1
ATOM 2504 C C . VAL A 1 338 ? -7.491 7.227 34.249 1.00 92.94 338 VAL A C 1
ATOM 2506 O O . VAL A 1 338 ? -8.627 6.796 34.446 1.00 92.94 338 VAL A O 1
ATOM 2509 N N . LEU A 1 339 ? -6.500 6.441 33.816 1.00 94.38 339 LEU A N 1
ATOM 2510 C CA . LEU A 1 339 ? -6.703 5.030 33.485 1.00 94.38 339 LEU A CA 1
ATOM 2511 C C . LEU A 1 339 ? -7.141 4.204 34.707 1.00 94.38 339 LEU A C 1
ATOM 2513 O O . LEU A 1 339 ? -8.036 3.373 34.596 1.00 94.38 339 LEU A O 1
ATOM 2517 N N . GLN A 1 340 ? -6.586 4.454 35.897 1.00 93.19 340 GLN A N 1
ATOM 2518 C CA . GLN A 1 340 ? -7.037 3.795 37.130 1.00 93.19 340 GLN A CA 1
ATOM 2519 C C . GLN A 1 340 ? -8.509 4.092 37.442 1.00 93.19 340 GLN A C 1
ATOM 2521 O O . GLN A 1 340 ? -9.246 3.191 37.849 1.00 93.19 340 GLN A O 1
ATOM 2526 N N . ARG A 1 341 ? -8.960 5.337 37.237 1.00 94.62 341 ARG A N 1
ATOM 2527 C CA . ARG A 1 341 ? -10.370 5.721 37.415 1.00 94.62 341 ARG A CA 1
ATOM 2528 C C . ARG A 1 341 ? -11.274 5.072 36.371 1.00 94.62 341 ARG A C 1
ATOM 2530 O O . ARG A 1 341 ? -12.352 4.616 36.748 1.00 94.62 341 ARG A O 1
ATOM 2537 N N . VAL A 1 342 ? -10.819 4.970 35.117 1.00 95.25 342 VAL A N 1
ATOM 2538 C CA . VAL A 1 342 ? -11.497 4.191 34.066 1.00 95.25 342 VAL A CA 1
ATOM 2539 C C . VAL A 1 342 ? -11.691 2.757 34.547 1.00 95.25 342 VAL A C 1
ATOM 2541 O O . VAL A 1 342 ? -12.829 2.324 34.689 1.00 95.25 342 VAL A O 1
ATOM 2544 N N . VAL A 1 343 ? -10.604 2.058 34.899 1.00 94.44 343 VAL A N 1
ATOM 2545 C CA . VAL A 1 343 ? -10.635 0.653 35.342 1.00 94.44 343 VAL A CA 1
ATOM 2546 C C . VAL A 1 343 ? -11.560 0.454 36.541 1.00 94.44 343 VAL A C 1
ATOM 2548 O O . VAL A 1 343 ? -12.357 -0.483 36.561 1.00 94.44 343 VAL A O 1
ATOM 2551 N N . LYS A 1 344 ? -11.515 1.361 37.525 1.00 94.38 344 LYS A N 1
ATOM 2552 C CA . LYS A 1 344 ? -12.390 1.311 38.705 1.00 94.38 344 LYS A CA 1
ATOM 2553 C C . LYS A 1 344 ? -13.872 1.453 38.348 1.00 94.38 344 LYS A C 1
ATOM 2555 O O . LYS A 1 344 ? -14.696 0.866 39.043 1.00 94.38 344 LYS A O 1
ATOM 2560 N N . ARG A 1 345 ? -14.203 2.225 37.307 1.00 94.88 345 ARG A N 1
ATOM 2561 C CA . ARG A 1 345 ? -15.583 2.472 36.868 1.00 94.88 345 ARG A CA 1
ATOM 2562 C C . ARG A 1 345 ? -16.099 1.504 35.810 1.00 94.88 345 ARG A C 1
ATOM 2564 O O . ARG A 1 345 ? -17.280 1.578 35.484 1.00 94.88 345 ARG A O 1
ATOM 2571 N N . ILE A 1 346 ? -15.278 0.579 35.303 1.00 93.38 346 ILE A N 1
ATOM 2572 C CA . ILE A 1 346 ? -15.725 -0.411 34.309 1.00 93.38 346 ILE A CA 1
ATOM 2573 C C . ILE A 1 346 ? -17.000 -1.153 34.759 1.00 93.38 346 ILE A C 1
ATOM 2575 O O . ILE A 1 346 ? -17.961 -1.154 33.987 1.00 93.38 346 ILE A O 1
ATOM 2579 N N . PRO A 1 347 ? -17.087 -1.692 35.998 1.00 92.19 347 PRO A N 1
ATOM 2580 C CA . PRO A 1 347 ? -18.272 -2.425 36.446 1.00 92.19 347 PRO A CA 1
ATOM 2581 C C . PRO A 1 347 ? -19.556 -1.588 36.510 1.00 92.19 347 PRO A C 1
ATOM 2583 O O . PRO A 1 347 ? -20.643 -2.160 36.513 1.00 92.19 347 PRO A O 1
ATOM 2586 N N . GLN A 1 348 ? -19.458 -0.255 36.599 1.00 92.62 348 GLN A N 1
ATOM 2587 C CA . GLN A 1 348 ? -20.598 0.671 36.643 1.00 92.62 348 GLN A CA 1
ATOM 2588 C C . GLN A 1 348 ? -20.911 1.301 35.281 1.00 92.62 348 GLN A C 1
ATOM 2590 O O . GLN A 1 348 ? -22.069 1.595 35.002 1.00 92.62 348 GLN A O 1
ATOM 2595 N N . ASN A 1 349 ? -19.901 1.516 34.439 1.00 94.12 349 ASN A N 1
ATOM 2596 C CA . ASN A 1 349 ? -20.074 2.206 33.166 1.00 94.12 349 ASN A CA 1
ATOM 2597 C C . ASN A 1 349 ? -20.486 1.252 32.049 1.00 94.12 349 ASN A C 1
ATOM 2599 O O . ASN A 1 349 ? -21.333 1.618 31.247 1.00 94.12 349 ASN A O 1
ATOM 2603 N N . TYR A 1 350 ? -19.930 0.045 31.979 1.00 92.25 350 TYR A N 1
ATOM 2604 C CA . TYR A 1 350 ? -20.153 -0.841 30.834 1.00 92.25 350 TYR A CA 1
ATOM 2605 C C . TYR A 1 350 ? -21.149 -1.933 31.170 1.00 92.25 350 TYR A C 1
ATOM 2607 O O . TYR A 1 350 ? -21.299 -2.311 32.340 1.00 92.25 350 TYR A O 1
ATOM 2615 N N . GLU A 1 351 ? -21.828 -2.427 30.138 1.00 88.56 351 GLU A N 1
ATOM 2616 C CA . GLU A 1 351 ? -22.688 -3.599 30.256 1.00 88.56 351 GLU A CA 1
ATOM 2617 C C . GLU A 1 351 ? -21.880 -4.759 30.835 1.00 88.56 351 GLU A C 1
ATOM 2619 O O . GLU A 1 351 ? -20.700 -4.903 30.514 1.00 88.56 351 GLU A O 1
ATOM 2624 N N . GLN A 1 352 ? -22.489 -5.548 31.715 1.00 86.38 352 GLN A N 1
ATOM 2625 C CA . GLN A 1 352 ? -21.872 -6.720 32.348 1.00 86.38 352 GLN A CA 1
ATOM 2626 C C . GLN A 1 352 ? -22.611 -8.013 31.990 1.00 86.38 352 GLN A C 1
ATOM 2628 O O . GLN A 1 352 ? -22.031 -9.092 32.117 1.00 86.38 352 GLN A O 1
ATOM 2633 N N . GLN A 1 353 ? -23.856 -7.892 31.524 1.00 86.25 353 GLN A N 1
ATOM 2634 C CA . GLN A 1 353 ? -24.678 -8.997 31.052 1.00 86.25 353 GLN A CA 1
ATOM 2635 C C . GLN A 1 353 ? -24.343 -9.368 29.603 1.00 86.25 353 GLN A C 1
ATOM 2637 O O . GLN A 1 353 ? -23.471 -8.756 28.969 1.00 86.25 353 GLN A O 1
ATOM 2642 N N . ASP A 1 354 ? -25.049 -10.383 29.107 1.00 85.94 354 ASP A N 1
ATOM 2643 C CA . ASP A 1 354 ? -25.061 -10.779 27.704 1.00 85.94 354 ASP A CA 1
ATOM 2644 C C . ASP A 1 354 ? -25.453 -9.596 26.819 1.00 85.94 354 ASP A C 1
ATOM 2646 O O . ASP A 1 354 ? -26.467 -8.932 27.050 1.00 85.94 354 ASP A O 1
ATOM 2650 N N . TYR A 1 355 ? -24.676 -9.353 25.767 1.00 85.00 355 TYR A N 1
ATOM 2651 C CA . TYR A 1 355 ? -25.041 -8.357 24.770 1.00 85.00 355 TYR A CA 1
ATOM 2652 C C . TYR A 1 355 ? -24.563 -8.745 23.374 1.00 85.00 355 TYR A C 1
ATOM 2654 O O . TYR A 1 355 ? -23.733 -9.638 23.196 1.00 85.00 355 TYR A O 1
ATOM 2662 N N . ALA A 1 356 ? -25.128 -8.073 22.372 1.00 84.00 356 ALA A N 1
ATOM 2663 C CA . ALA A 1 356 ? -24.745 -8.247 20.982 1.00 84.00 356 ALA A CA 1
ATOM 2664 C C . ALA A 1 356 ? -24.040 -6.997 20.447 1.00 84.00 356 ALA A C 1
ATOM 2666 O O . ALA A 1 356 ? -24.526 -5.883 20.658 1.00 84.00 356 ALA A O 1
ATOM 2667 N N . ALA A 1 357 ? -22.951 -7.202 19.715 1.00 83.19 357 ALA A N 1
ATOM 2668 C CA . ALA A 1 357 ? -22.219 -6.178 18.981 1.00 83.19 357 ALA A CA 1
ATOM 2669 C C . ALA A 1 357 ? -22.207 -6.509 17.484 1.00 83.19 357 ALA A C 1
ATOM 2671 O O . ALA A 1 357 ? -22.301 -7.674 17.101 1.00 83.19 357 ALA A O 1
ATOM 2672 N N . GLU A 1 358 ? -22.092 -5.487 16.644 1.00 82.44 358 GLU A N 1
ATOM 2673 C CA . GLU A 1 358 ? -21.796 -5.648 15.218 1.00 82.44 358 GLU A CA 1
ATOM 2674 C C . GLU A 1 358 ? -20.305 -5.405 15.022 1.00 82.44 358 GLU A C 1
ATOM 2676 O O . GLU A 1 358 ? -19.737 -4.499 15.637 1.00 82.44 358 GLU A O 1
ATOM 2681 N N . VAL A 1 359 ? -19.666 -6.250 14.218 1.00 82.25 359 VAL A N 1
ATOM 2682 C CA . VAL A 1 359 ? -18.221 -6.212 14.007 1.00 82.25 359 VAL A CA 1
ATOM 2683 C C . VAL A 1 359 ? -17.926 -6.229 12.520 1.00 82.25 359 VAL A C 1
ATOM 2685 O O . VAL A 1 359 ? -18.443 -7.066 11.778 1.00 82.25 359 VAL A O 1
ATOM 2688 N N . TYR A 1 360 ? -17.047 -5.320 12.116 1.00 82.88 360 TYR A N 1
ATOM 2689 C CA . TYR A 1 360 ? -16.446 -5.281 10.796 1.00 82.88 360 TYR A CA 1
ATOM 2690 C C . TYR A 1 360 ? -15.001 -5.768 10.877 1.00 82.88 360 TYR A C 1
ATOM 2692 O O . TYR A 1 360 ? -14.223 -5.320 11.720 1.00 82.88 360 TYR A O 1
ATOM 2700 N N . THR A 1 361 ? -14.633 -6.676 9.980 1.00 77.56 361 THR A N 1
ATOM 2701 C CA . THR A 1 361 ? -13.256 -7.141 9.828 1.00 77.56 361 THR A CA 1
ATOM 2702 C C . THR A 1 361 ? -12.826 -7.020 8.379 1.00 77.56 361 THR A C 1
ATOM 2704 O O . THR A 1 361 ? -13.522 -7.470 7.471 1.00 77.56 361 THR A O 1
ATOM 2707 N N . TYR A 1 362 ? -11.650 -6.437 8.181 1.00 80.00 362 TYR A N 1
ATOM 2708 C CA . TYR A 1 362 ? -10.964 -6.391 6.901 1.00 80.00 362 TYR A CA 1
ATOM 2709 C C . TYR A 1 362 ? -9.631 -7.117 7.052 1.00 80.00 362 TYR A C 1
ATOM 2711 O O . TYR A 1 362 ? -8.833 -6.791 7.934 1.00 80.00 362 TYR A O 1
ATOM 2719 N N . ARG A 1 363 ? -9.398 -8.126 6.211 1.00 77.44 363 ARG A N 1
ATOM 2720 C CA . ARG A 1 363 ? -8.182 -8.940 6.240 1.00 77.44 363 ARG A CA 1
ATOM 2721 C C . ARG A 1 363 ? -7.530 -8.941 4.874 1.00 77.44 363 ARG A C 1
ATOM 2723 O O . ARG A 1 363 ? -8.164 -9.303 3.889 1.00 77.44 363 ARG A O 1
ATOM 2730 N N . ARG A 1 364 ? -6.236 -8.629 4.855 1.00 78.81 364 ARG A N 1
ATOM 2731 C CA . ARG A 1 364 ? -5.399 -8.669 3.660 1.00 78.81 364 ARG A CA 1
ATOM 2732 C C . ARG A 1 364 ? -4.147 -9.500 3.919 1.00 78.81 364 ARG A C 1
ATOM 2734 O O . ARG A 1 364 ? -3.407 -9.236 4.862 1.00 78.81 364 ARG A O 1
ATOM 2741 N N . LEU A 1 365 ? -3.904 -10.486 3.064 1.00 74.31 365 LEU A N 1
ATOM 2742 C CA . LEU A 1 365 ? -2.713 -11.325 3.055 1.00 74.31 365 LEU A CA 1
ATOM 2743 C C . LEU A 1 365 ? -2.057 -11.237 1.680 1.00 74.31 365 LEU A C 1
ATOM 2745 O O . LEU A 1 365 ? -2.682 -11.520 0.658 1.00 74.31 365 LEU A O 1
ATOM 2749 N N . SER A 1 366 ? -0.776 -10.892 1.654 1.00 70.94 366 SER A N 1
ATOM 2750 C CA . SER A 1 366 ? -0.003 -10.793 0.417 1.00 70.94 366 SER A CA 1
ATOM 2751 C C . SER A 1 366 ? 1.336 -11.503 0.571 1.00 70.94 366 SER A C 1
ATOM 2753 O O . SER A 1 366 ? 1.941 -11.476 1.642 1.00 70.94 366 SER A O 1
ATOM 2755 N N . SER A 1 367 ? 1.799 -12.132 -0.505 1.00 66.50 367 SER A N 1
ATOM 2756 C CA . SER A 1 367 ? 3.124 -12.738 -0.612 1.00 66.50 367 SER A CA 1
ATOM 2757 C C . SER A 1 367 ? 3.898 -11.964 -1.670 1.00 66.50 367 SER A C 1
ATOM 2759 O O . SER A 1 367 ? 3.551 -12.040 -2.842 1.00 66.50 367 SER A O 1
ATOM 2761 N N . PHE A 1 368 ? 4.898 -11.189 -1.239 1.00 65.50 368 PHE A N 1
ATOM 2762 C CA . PHE A 1 368 ? 5.629 -10.233 -2.079 1.00 65.50 368 PHE A CA 1
ATOM 2763 C C . PHE A 1 368 ? 4.691 -9.237 -2.785 1.00 65.50 368 PHE A C 1
ATOM 2765 O O . PHE A 1 368 ? 4.180 -8.321 -2.136 1.00 65.50 368 PHE A O 1
ATOM 2772 N N . ASP A 1 369 ? 4.461 -9.441 -4.077 1.00 55.31 369 ASP A N 1
ATOM 2773 C CA . ASP A 1 369 ? 3.611 -8.678 -4.995 1.00 55.31 369 ASP A CA 1
ATOM 2774 C C . ASP A 1 369 ? 2.230 -9.319 -5.220 1.00 55.31 369 ASP A C 1
ATOM 2776 O O . ASP A 1 369 ? 1.306 -8.680 -5.719 1.00 55.31 369 ASP A O 1
ATOM 2780 N N . THR A 1 370 ? 2.061 -10.574 -4.809 1.00 58.06 370 THR A N 1
ATOM 2781 C CA . THR A 1 370 ? 0.858 -11.356 -5.063 1.00 58.06 370 THR A CA 1
ATOM 2782 C C . THR A 1 370 ? -0.123 -11.208 -3.904 1.00 58.06 370 THR A C 1
ATOM 2784 O O . THR A 1 370 ? 0.141 -11.644 -2.774 1.00 58.06 370 THR A O 1
ATOM 2787 N N . LEU A 1 371 ? -1.291 -10.620 -4.168 1.00 69.06 371 LEU A N 1
ATOM 2788 C CA . LEU A 1 371 ? -2.411 -10.620 -3.229 1.00 69.06 371 LEU A CA 1
ATOM 2789 C C . LEU A 1 371 ? -2.994 -12.037 -3.131 1.00 69.06 371 LEU A C 1
ATOM 2791 O O . LEU A 1 371 ? -3.541 -12.561 -4.094 1.00 69.06 371 LEU A O 1
ATOM 2795 N N . ARG A 1 372 ? -2.858 -12.668 -1.961 1.00 69.38 372 ARG A N 1
ATOM 2796 C CA . ARG A 1 372 ? -3.292 -14.053 -1.724 1.00 69.38 372 ARG A CA 1
ATOM 2797 C C . ARG A 1 372 ? -4.719 -14.134 -1.214 1.00 69.38 372 ARG A C 1
ATOM 2799 O O . ARG A 1 372 ? -5.462 -15.010 -1.637 1.00 69.38 372 ARG A O 1
ATOM 2806 N N . LEU A 1 373 ? -5.078 -13.243 -0.298 1.00 72.62 373 LEU A N 1
ATOM 2807 C CA . LEU A 1 373 ? -6.412 -13.183 0.276 1.00 72.62 373 LEU A CA 1
ATOM 2808 C C . LEU A 1 373 ? -6.753 -11.740 0.623 1.00 72.62 373 LEU A C 1
ATOM 2810 O O . LEU A 1 373 ? -5.977 -11.063 1.297 1.00 72.62 373 LEU A O 1
ATOM 2814 N N . GLU A 1 374 ? -7.934 -11.308 0.221 1.00 78.06 374 GLU A N 1
ATOM 2815 C CA . GLU A 1 374 ? -8.545 -10.073 0.680 1.00 78.06 374 GLU A CA 1
ATOM 2816 C C . GLU A 1 374 ? -10.017 -10.328 0.976 1.00 78.06 374 GLU A C 1
ATOM 2818 O O . GLU A 1 374 ? -10.764 -10.801 0.116 1.00 78.06 374 GLU A O 1
ATOM 2823 N N . THR A 1 375 ? -10.423 -10.072 2.216 1.00 74.88 375 THR A N 1
ATOM 2824 C CA . THR A 1 375 ? -11.788 -10.345 2.663 1.00 74.88 375 THR A CA 1
ATOM 2825 C C . THR A 1 375 ? -12.304 -9.252 3.572 1.00 74.88 375 THR A C 1
ATOM 2827 O O . THR A 1 375 ? -11.623 -8.862 4.522 1.00 74.88 375 THR A O 1
ATOM 2830 N N . GLU A 1 376 ? -13.554 -8.881 3.345 1.00 78.75 376 GLU A N 1
ATOM 2831 C CA . GLU A 1 376 ? -14.365 -8.070 4.243 1.00 78.75 376 GLU A CA 1
ATOM 2832 C C . GLU A 1 376 ? -15.445 -8.951 4.851 1.00 78.75 376 GLU A C 1
ATOM 2834 O O . GLU A 1 376 ? -16.099 -9.731 4.157 1.00 78.75 376 GLU A O 1
ATOM 2839 N N . THR A 1 377 ? -15.613 -8.885 6.165 1.00 74.31 377 THR A N 1
ATOM 2840 C CA . THR A 1 377 ? -16.688 -9.600 6.852 1.00 74.31 377 THR A CA 1
ATOM 2841 C C . THR A 1 377 ? -17.369 -8.670 7.834 1.00 74.31 377 THR A C 1
ATOM 2843 O O . THR A 1 377 ? -16.719 -8.122 8.725 1.00 74.31 377 THR A O 1
ATOM 2846 N N . VAL A 1 378 ? -18.682 -8.542 7.676 1.00 82.00 378 VAL A N 1
ATOM 2847 C CA . VAL A 1 378 ? -19.589 -7.937 8.647 1.00 82.00 378 VAL A CA 1
ATOM 2848 C C . VAL A 1 378 ? -20.350 -9.068 9.318 1.00 82.00 378 VAL A C 1
ATOM 2850 O O . VAL A 1 378 ? -20.834 -9.999 8.666 1.00 82.00 378 VAL A O 1
ATOM 2853 N N . GLY A 1 379 ? -20.461 -9.012 10.635 1.00 81.81 379 GLY A N 1
ATOM 2854 C CA . GLY A 1 379 ? -21.297 -9.963 11.338 1.00 81.81 379 GLY A CA 1
ATOM 2855 C C . GLY A 1 379 ? -21.654 -9.520 12.732 1.00 81.81 379 GLY A C 1
ATOM 2856 O O . GLY A 1 379 ? -21.169 -8.513 13.256 1.00 81.81 379 GLY A O 1
ATOM 2857 N N . ARG A 1 380 ? -22.510 -10.329 13.340 1.00 83.38 380 ARG A N 1
ATOM 2858 C CA . ARG A 1 380 ? -23.018 -10.099 14.675 1.00 83.38 380 ARG A CA 1
ATOM 2859 C C . ARG A 1 380 ? -22.323 -11.005 15.664 1.00 83.38 380 ARG A C 1
ATOM 2861 O O . ARG A 1 380 ? -22.093 -12.189 15.428 1.00 83.38 380 ARG A O 1
ATOM 2868 N N . LEU A 1 381 ? -22.001 -10.430 16.803 1.00 86.06 381 LEU A N 1
ATOM 2869 C CA . LEU A 1 381 ? -21.220 -11.055 17.841 1.00 86.06 381 LEU A CA 1
ATOM 2870 C C . LEU A 1 381 ? -22.031 -11.060 19.128 1.00 86.06 381 LEU A C 1
ATOM 2872 O O . LEU A 1 381 ? -22.499 -10.009 19.557 1.00 86.06 381 LEU A O 1
ATOM 2876 N N . ARG A 1 382 ? -22.208 -12.226 19.748 1.00 87.31 382 ARG A N 1
ATOM 2877 C CA . ARG A 1 382 ? -22.788 -12.345 21.089 1.00 87.31 382 ARG A CA 1
ATOM 2878 C C . ARG A 1 382 ? -21.658 -12.494 22.098 1.00 87.31 382 ARG A C 1
ATOM 2880 O O . ARG A 1 382 ? -20.901 -13.464 22.050 1.00 87.31 382 ARG A O 1
ATOM 2887 N N . VAL A 1 383 ? -21.588 -11.541 23.021 1.00 85.44 383 VAL A N 1
ATOM 2888 C CA . VAL A 1 383 ? -20.665 -11.547 24.157 1.00 85.44 383 VAL A CA 1
ATOM 2889 C C . VAL A 1 383 ? -21.415 -12.070 25.383 1.00 85.44 383 VAL A C 1
ATOM 2891 O O . VAL A 1 383 ? -22.387 -11.424 25.785 1.00 85.44 383 VAL A O 1
ATOM 2894 N N . PRO A 1 384 ? -21.001 -13.198 25.986 1.00 85.12 384 PRO A N 1
ATOM 2895 C CA . PRO A 1 384 ? -21.630 -13.688 27.206 1.00 85.12 384 PRO A CA 1
ATOM 2896 C C . PRO A 1 384 ? -21.288 -12.815 28.425 1.00 85.12 384 PRO A C 1
ATOM 2898 O O . PRO A 1 384 ? -20.266 -12.113 28.481 1.00 85.12 384 PRO A O 1
ATOM 2901 N N . ALA A 1 385 ? -22.157 -12.852 29.430 1.00 84.69 385 ALA A N 1
ATOM 2902 C CA . ALA A 1 385 ? -21.935 -12.233 30.725 1.00 84.69 385 ALA A CA 1
ATOM 2903 C C . ALA A 1 385 ? -20.648 -12.777 31.360 1.00 84.69 385 ALA A C 1
ATOM 2905 O O . ALA A 1 385 ? -20.324 -13.956 31.265 1.00 84.69 385 ALA A O 1
ATOM 2906 N N . GLY A 1 386 ? -19.876 -11.901 32.005 1.00 77.75 386 GLY A N 1
ATOM 2907 C CA . GLY A 1 386 ? -18.625 -12.307 32.657 1.00 77.75 386 GLY A CA 1
ATOM 2908 C C . GLY A 1 386 ? -17.448 -12.616 31.719 1.00 77.75 386 GLY A C 1
ATOM 2909 O O . GLY A 1 386 ? -16.351 -12.840 32.228 1.00 77.75 386 GLY A O 1
ATOM 2910 N N . TYR A 1 387 ? -17.621 -12.540 30.393 1.00 82.69 387 TYR A N 1
ATOM 2911 C CA . TYR A 1 387 ? -16.541 -12.751 29.427 1.00 82.69 387 TYR A CA 1
ATOM 2912 C C . TYR A 1 387 ? -15.386 -11.759 29.608 1.00 82.69 387 TYR A C 1
ATOM 2914 O O . TYR A 1 387 ? -15.587 -10.540 29.536 1.00 82.69 387 TYR A O 1
ATOM 2922 N N . ARG A 1 388 ? -14.177 -12.281 29.852 1.00 78.44 388 ARG A N 1
ATOM 2923 C CA . ARG A 1 388 ? -12.971 -11.481 30.148 1.00 78.44 388 ARG A CA 1
ATOM 2924 C C . ARG A 1 388 ? -11.719 -11.952 29.423 1.00 78.44 388 ARG A C 1
ATOM 2926 O O . ARG A 1 388 ? -10.824 -11.144 29.186 1.00 78.44 388 ARG A O 1
ATOM 2933 N N . HIS A 1 389 ? -11.645 -13.225 29.051 1.00 79.25 389 HIS A N 1
ATOM 2934 C CA . HIS A 1 389 ? -10.481 -13.782 28.377 1.00 79.25 389 HIS A CA 1
ATOM 2935 C C . HIS A 1 389 ? -10.820 -14.059 26.918 1.00 79.25 389 HIS A C 1
ATOM 2937 O O . HIS A 1 389 ? -11.573 -14.983 26.620 1.00 79.25 389 HIS A O 1
ATOM 2943 N N . PHE A 1 390 ? -10.216 -13.300 25.999 1.00 76.69 390 PHE A N 1
ATOM 2944 C CA . PHE A 1 390 ? -10.454 -13.482 24.561 1.00 76.69 390 PHE A CA 1
ATOM 2945 C C . PHE A 1 390 ? -10.063 -14.892 24.057 1.00 76.69 390 PHE A C 1
ATOM 2947 O O . PHE A 1 390 ? -10.515 -15.322 22.997 1.00 76.69 390 PHE A O 1
ATOM 2954 N N . THR A 1 391 ? -9.248 -15.619 24.832 1.00 71.94 391 THR A N 1
ATOM 2955 C CA . THR A 1 391 ? -8.822 -17.010 24.610 1.00 71.94 391 THR A CA 1
ATOM 2956 C C . THR A 1 391 ? -9.673 -18.051 25.351 1.00 71.94 391 THR A C 1
ATOM 2958 O O . THR A 1 391 ? -9.231 -19.186 25.478 1.00 71.94 391 THR A O 1
ATOM 2961 N N . GLN A 1 392 ? -10.846 -17.684 25.888 1.00 72.00 392 GLN A N 1
ATOM 2962 C CA . GLN A 1 392 ? -11.736 -18.582 26.654 1.00 72.00 392 GLN A CA 1
ATOM 2963 C C . GLN A 1 392 ? -11.119 -19.131 27.962 1.00 72.00 392 GLN A C 1
ATOM 2965 O O . GLN A 1 392 ? -11.460 -20.211 28.436 1.00 72.00 392 GLN A O 1
ATOM 2970 N N . GLY A 1 393 ? -10.209 -18.376 28.582 1.00 72.25 393 GLY A N 1
ATOM 2971 C CA . GLY A 1 393 ? -9.664 -18.702 29.904 1.00 72.25 393 GLY A CA 1
ATOM 2972 C C . GLY A 1 393 ? -8.710 -19.903 29.918 1.00 72.25 393 GLY A C 1
ATOM 2973 O O . GLY A 1 393 ? -8.087 -20.248 28.913 1.00 72.25 393 GLY A O 1
ATOM 2974 N N . PHE A 1 394 ? -8.532 -20.516 31.092 1.00 68.56 394 PHE A N 1
ATOM 2975 C CA . PHE A 1 394 ? -7.629 -21.660 31.267 1.00 68.56 394 PHE A CA 1
ATOM 2976 C C . PHE A 1 394 ? -8.157 -22.885 30.507 1.00 68.56 394 PHE A C 1
ATOM 2978 O O . PHE A 1 394 ? -9.280 -23.320 30.743 1.00 68.56 394 PHE A O 1
ATOM 2985 N N . MET A 1 395 ? -7.342 -23.428 29.597 1.00 69.94 395 MET A N 1
ATOM 2986 C CA . MET A 1 395 ? -7.689 -24.554 28.712 1.00 69.94 395 MET A CA 1
ATOM 2987 C C . MET A 1 395 ? -8.940 -24.340 27.834 1.00 69.94 395 MET A C 1
ATOM 2989 O O . MET A 1 395 ? -9.476 -25.311 27.311 1.00 69.94 395 MET A O 1
ATOM 2993 N N . GLY A 1 396 ? -9.395 -23.096 27.642 1.00 69.56 396 GLY A N 1
ATOM 2994 C CA . GLY A 1 396 ? -10.557 -22.798 26.796 1.00 69.56 396 GLY A CA 1
ATOM 2995 C C . GLY A 1 396 ? -11.911 -23.182 27.408 1.00 69.56 396 GLY A C 1
ATOM 2996 O O . GLY A 1 396 ? -12.843 -23.491 26.676 1.00 69.56 396 GLY A O 1
ATOM 2997 N N . LEU A 1 397 ? -12.011 -23.226 28.740 1.00 75.00 397 LEU A N 1
ATOM 2998 C CA . LEU A 1 397 ? -13.203 -23.693 29.458 1.00 75.00 397 LEU A CA 1
ATOM 2999 C C . LEU A 1 397 ? -14.258 -22.605 29.731 1.00 75.00 397 LEU A C 1
ATOM 3001 O O . LEU A 1 397 ? -15.320 -22.919 30.262 1.00 75.00 397 LEU A O 1
ATOM 3005 N N . GLU A 1 398 ? -13.976 -21.334 29.434 1.00 76.69 398 GLU A N 1
ATOM 3006 C CA . GLU A 1 398 ? -14.951 -20.248 29.602 1.00 76.69 398 GLU A CA 1
ATOM 3007 C C . GLU A 1 398 ? -15.882 -20.132 28.392 1.00 76.69 398 GLU A C 1
ATOM 3009 O O . GLU A 1 398 ? -15.452 -20.306 27.250 1.00 76.69 398 GLU A O 1
ATOM 3014 N N . ASP A 1 399 ? -17.140 -19.747 28.640 1.00 75.44 399 ASP A N 1
ATOM 3015 C CA . ASP A 1 399 ? -18.111 -19.483 27.580 1.00 75.44 399 ASP A CA 1
ATOM 3016 C C . ASP A 1 399 ? -17.552 -18.484 26.567 1.00 75.44 399 ASP A C 1
ATOM 3018 O O . ASP A 1 399 ? -17.179 -17.352 26.886 1.00 75.44 399 ASP A O 1
ATOM 3022 N N . GLY A 1 400 ? -17.474 -18.932 25.319 1.00 74.94 400 GLY A N 1
ATOM 3023 C CA . GLY A 1 400 ? -16.906 -18.165 24.230 1.00 74.94 400 GLY A CA 1
ATOM 3024 C C . GLY A 1 400 ? -17.862 -17.127 23.665 1.00 74.94 400 GLY A C 1
ATOM 3025 O O . GLY A 1 400 ? -19.086 -17.245 23.698 1.00 74.94 400 GLY A O 1
ATOM 3026 N N . VAL A 1 401 ? -17.269 -16.121 23.040 1.00 81.75 401 VAL A N 1
ATOM 3027 C CA . VAL A 1 401 ? -17.981 -15.255 22.111 1.00 81.75 401 VAL A CA 1
ATOM 3028 C C . VAL A 1 401 ? -18.459 -16.080 20.912 1.00 81.75 401 VAL A C 1
ATOM 3030 O O . VAL A 1 401 ? -17.668 -16.805 20.307 1.00 81.75 401 VAL A O 1
ATOM 3033 N N . SER A 1 402 ? -19.735 -15.944 20.545 1.00 81.94 402 SER A N 1
ATOM 3034 C CA . SER A 1 402 ? -20.275 -16.553 19.321 1.00 81.94 402 SER A CA 1
ATOM 3035 C C . SER A 1 402 ? -20.409 -15.506 18.222 1.00 81.94 402 SER A C 1
ATOM 3037 O O . SER A 1 402 ? -20.922 -14.409 18.447 1.00 81.94 402 SER A O 1
ATOM 3039 N N . PHE A 1 403 ? -19.920 -15.846 17.032 1.00 82.12 403 PHE A N 1
ATOM 3040 C CA . PHE A 1 403 ? -19.942 -14.981 15.859 1.00 82.12 403 PHE A CA 1
ATOM 3041 C C . PHE A 1 403 ? -20.861 -15.567 14.791 1.00 82.12 403 PHE A C 1
ATOM 3043 O O . PHE A 1 403 ? -20.713 -16.723 14.399 1.00 82.12 403 PHE A O 1
ATOM 3050 N N . GLN A 1 404 ? -21.794 -14.751 14.319 1.00 81.25 404 GLN A N 1
ATOM 3051 C CA . GLN A 1 404 ? -22.673 -15.046 13.200 1.00 81.25 404 GLN A CA 1
ATOM 3052 C C . GLN A 1 404 ? -22.292 -14.112 12.044 1.00 81.25 404 GLN A C 1
ATOM 3054 O O . GLN A 1 404 ? -22.590 -12.917 12.116 1.00 81.25 404 GLN A O 1
ATOM 3059 N N . PRO A 1 405 ? -21.596 -14.609 11.003 1.00 77.00 405 PRO A N 1
ATOM 3060 C CA . PRO A 1 405 ? -21.309 -13.801 9.826 1.00 77.00 405 PRO A CA 1
ATOM 3061 C C . PRO A 1 405 ? -22.624 -13.466 9.117 1.00 77.00 405 PRO A C 1
ATOM 3063 O O . PRO A 1 405 ? -23.395 -14.365 8.791 1.00 77.00 405 PRO A O 1
ATOM 3066 N N . GLU A 1 406 ? -22.871 -12.181 8.876 1.00 79.62 406 GLU A N 1
ATOM 3067 C CA . GLU A 1 406 ? -24.046 -11.724 8.125 1.00 79.62 406 GLU A CA 1
ATOM 3068 C C . GLU A 1 406 ? -23.693 -11.566 6.647 1.00 79.62 406 GLU A C 1
ATOM 3070 O O . GLU A 1 406 ? -24.423 -12.024 5.769 1.00 79.62 406 GLU A O 1
ATOM 3075 N N . GLN A 1 407 ? -22.536 -10.960 6.369 1.00 75.00 407 GLN A N 1
ATOM 3076 C CA . GLN A 1 407 ? -22.011 -10.778 5.022 1.00 75.00 407 GLN A CA 1
ATOM 3077 C C . GLN A 1 407 ? -20.504 -11.015 5.013 1.00 75.00 407 GLN A C 1
ATOM 3079 O O . GLN A 1 407 ? -19.765 -10.456 5.822 1.00 75.00 407 GLN A O 1
ATOM 3084 N N . ARG A 1 408 ? -20.036 -11.833 4.069 1.00 77.50 408 ARG A N 1
ATOM 3085 C CA . ARG A 1 408 ? -18.612 -12.037 3.799 1.00 77.50 408 ARG A CA 1
ATOM 3086 C C . ARG A 1 40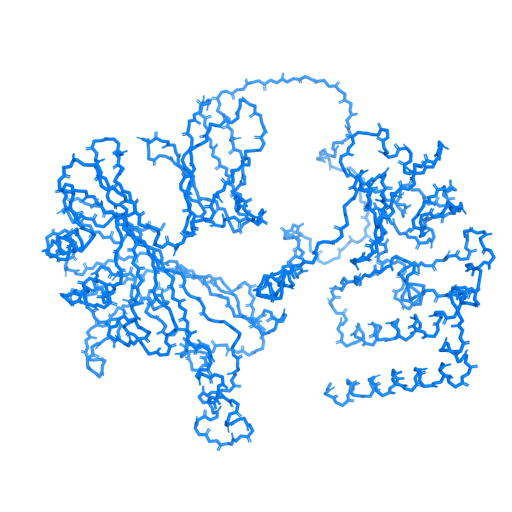8 ? -18.353 -11.803 2.320 1.00 77.50 408 ARG A C 1
ATOM 3088 O O . ARG A 1 408 ? -18.837 -12.564 1.487 1.00 77.50 408 ARG A O 1
ATOM 3095 N N . HIS A 1 409 ? -17.569 -10.780 2.013 1.00 70.75 409 HIS A N 1
ATOM 3096 C CA . HIS A 1 409 ? -17.118 -10.476 0.666 1.00 70.75 409 HIS A CA 1
ATOM 3097 C C . HIS A 1 409 ? -15.664 -10.922 0.521 1.00 70.75 409 HIS A C 1
ATOM 3099 O O . HIS A 1 409 ? -14.771 -10.422 1.205 1.00 70.75 409 HIS A O 1
ATOM 3105 N N . VAL A 1 410 ? -15.422 -11.898 -0.353 1.00 74.00 410 VAL A N 1
ATOM 3106 C CA . VAL A 1 410 ? -14.068 -12.260 -0.778 1.00 74.00 410 VAL A CA 1
ATOM 3107 C C . VAL A 1 410 ? -13.725 -11.386 -1.976 1.00 74.00 410 VAL A C 1
ATOM 3109 O O . VAL A 1 410 ? -14.265 -11.587 -3.059 1.00 74.00 410 VAL A O 1
ATOM 3112 N N . LEU A 1 411 ? -12.869 -10.390 -1.757 1.00 67.94 411 LEU A N 1
ATOM 3113 C CA . LEU A 1 411 ? -12.450 -9.445 -2.790 1.00 67.94 411 LEU A CA 1
ATOM 3114 C C . LEU A 1 411 ? -11.410 -10.081 -3.719 1.00 67.94 411 LEU A C 1
ATOM 3116 O O . LEU A 1 411 ? -11.406 -9.827 -4.921 1.00 67.94 411 LEU A O 1
ATOM 3120 N N . THR A 1 412 ? -10.533 -10.935 -3.183 1.00 64.62 412 THR A N 1
ATOM 3121 C CA . THR A 1 412 ? -9.554 -11.716 -3.956 1.00 64.62 412 THR A CA 1
ATOM 3122 C C . THR A 1 412 ? -9.130 -12.957 -3.170 1.00 64.62 412 THR A C 1
ATOM 3124 O O . THR A 1 412 ? -8.860 -12.868 -1.974 1.00 64.62 412 THR A O 1
ATOM 3127 N N . GLU A 1 413 ? -9.022 -14.109 -3.837 1.00 66.31 413 GLU A N 1
ATOM 3128 C CA . GLU A 1 413 ? -8.452 -15.339 -3.272 1.00 66.31 413 GLU A CA 1
ATOM 3129 C C . GLU A 1 413 ? -7.613 -16.060 -4.340 1.00 66.31 413 GLU A C 1
ATOM 3131 O O . GLU A 1 413 ? -8.116 -16.409 -5.409 1.00 66.31 413 GLU A O 1
ATOM 3136 N N . GLN A 1 414 ? -6.317 -16.252 -4.073 1.00 60.50 414 GLN A N 1
ATOM 3137 C CA . GLN A 1 414 ? -5.373 -16.910 -4.979 1.00 60.50 414 GLN A CA 1
ATOM 3138 C C . GLN A 1 414 ? -4.567 -18.012 -4.277 1.00 60.50 414 GLN A C 1
ATOM 3140 O O . GLN A 1 414 ? -3.735 -17.750 -3.403 1.00 60.50 414 GLN A O 1
ATOM 3145 N N . GLY A 1 415 ? -4.721 -19.244 -4.772 1.00 56.19 415 GLY A N 1
ATOM 3146 C CA . GLY A 1 415 ? -3.939 -20.410 -4.358 1.00 56.19 415 GLY A CA 1
ATOM 3147 C C . GLY A 1 415 ? -4.515 -21.141 -3.145 1.00 56.19 415 GLY A C 1
ATOM 3148 O O . GLY A 1 415 ? -4.027 -20.956 -2.036 1.00 56.19 415 GLY A O 1
ATOM 3149 N N . GLY A 1 416 ? -5.481 -22.035 -3.396 1.00 53.25 416 GLY A N 1
ATOM 3150 C CA . GLY A 1 416 ? -6.074 -22.934 -2.398 1.00 53.25 416 GLY A CA 1
ATOM 3151 C C . GLY A 1 416 ? -6.880 -22.227 -1.301 1.00 53.25 416 GLY A C 1
ATOM 3152 O O . GLY A 1 416 ? -6.786 -21.019 -1.116 1.00 53.25 416 GLY A O 1
ATOM 3153 N N . VAL A 1 417 ? -7.683 -22.994 -0.560 1.00 48.53 417 VAL A N 1
ATOM 3154 C CA . VAL A 1 417 ? -8.464 -22.458 0.565 1.00 48.53 417 VAL A CA 1
ATOM 3155 C C . VAL A 1 417 ? -7.511 -22.039 1.683 1.00 48.53 417 VAL A C 1
ATOM 3157 O O . VAL A 1 417 ? -6.816 -22.880 2.263 1.00 48.53 417 VAL A O 1
ATOM 3160 N N . VAL A 1 418 ? -7.526 -20.756 2.048 1.00 52.53 418 VAL A N 1
ATOM 3161 C CA . VAL A 1 418 ? -6.877 -20.265 3.275 1.00 52.53 418 VAL A CA 1
ATOM 3162 C C . VAL A 1 418 ? -7.721 -20.722 4.476 1.00 52.53 418 VAL A C 1
ATOM 3164 O O . VAL A 1 418 ? -8.567 -19.997 4.995 1.00 52.53 418 VAL A O 1
ATOM 3167 N N . SER A 1 419 ? -7.547 -21.983 4.884 1.00 45.19 419 SER A N 1
ATOM 3168 C CA . SER A 1 419 ? -8.238 -22.607 6.024 1.00 45.19 419 SER A CA 1
ATOM 3169 C C . SER A 1 419 ? -7.898 -21.925 7.363 1.00 45.19 419 SER A C 1
ATOM 3171 O O . SER A 1 419 ? -6.849 -21.305 7.505 1.00 45.19 419 SER A O 1
ATOM 3173 N N . TRP A 1 420 ? -8.725 -22.091 8.398 1.00 43.47 420 TRP A N 1
ATOM 3174 C CA . TRP A 1 420 ? -8.371 -21.714 9.779 1.00 43.47 420 TRP A CA 1
ATOM 3175 C C . TRP A 1 420 ? -7.159 -22.500 10.320 1.00 43.47 420 TRP A C 1
ATOM 3177 O O . TRP A 1 420 ? -6.463 -22.027 11.212 1.00 43.47 420 TRP A O 1
ATOM 3187 N N . LEU A 1 421 ? -6.885 -23.675 9.738 1.00 41.22 421 LEU A N 1
ATOM 3188 C CA . LEU A 1 421 ? -5.661 -24.457 9.946 1.00 41.22 421 LEU A CA 1
ATOM 3189 C C . LEU A 1 421 ? -4.506 -23.992 9.049 1.00 41.22 421 LEU A C 1
ATOM 3191 O O . LEU A 1 421 ? -3.365 -24.401 9.253 1.00 41.22 421 LEU A O 1
ATOM 3195 N N . SER A 1 422 ? -4.784 -23.157 8.042 1.00 45.06 422 SER A N 1
ATOM 3196 C CA . SER A 1 422 ? -3.727 -22.530 7.262 1.00 45.06 422 SER A CA 1
ATOM 3197 C C . SER A 1 422 ? -3.091 -21.423 8.101 1.00 45.06 422 SER A C 1
ATOM 3199 O O . SER A 1 422 ? -3.749 -20.566 8.695 1.00 45.06 422 SER A O 1
ATOM 3201 N N . VAL A 1 423 ? -1.769 -21.486 8.148 1.00 46.72 423 VAL A N 1
ATOM 3202 C CA . VAL A 1 423 ? -0.851 -20.739 9.009 1.00 46.72 423 VAL A CA 1
ATOM 3203 C C . VAL A 1 423 ? -1.173 -19.246 9.179 1.00 46.72 423 VAL A C 1
ATOM 3205 O O . VAL A 1 423 ? -1.109 -18.802 10.323 1.00 46.72 423 VAL A O 1
ATOM 3208 N N . PRO A 1 424 ? -1.632 -18.460 8.180 1.00 46.66 424 PRO A N 1
ATOM 3209 C CA . PRO A 1 424 ? -2.005 -17.064 8.421 1.00 46.66 424 PRO A CA 1
ATOM 3210 C C . PRO A 1 424 ? -2.997 -16.882 9.580 1.00 46.66 424 PRO A C 1
ATOM 3212 O O . PRO A 1 424 ? -2.933 -15.875 10.270 1.00 46.66 424 PRO A O 1
ATOM 3215 N N . ALA A 1 425 ? -3.911 -17.831 9.819 1.00 43.81 425 ALA A N 1
ATOM 3216 C CA . ALA A 1 425 ? -4.901 -17.760 10.899 1.00 43.81 425 ALA A CA 1
ATOM 3217 C C . ALA A 1 425 ? -4.336 -18.043 12.306 1.00 43.81 425 ALA A C 1
ATOM 3219 O O . ALA A 1 425 ? -4.855 -17.494 13.274 1.00 43.81 425 ALA A O 1
ATOM 3220 N N . LEU A 1 426 ? -3.259 -18.830 12.424 1.00 46.19 426 LEU A N 1
ATOM 3221 C CA . LEU A 1 426 ? -2.566 -19.081 13.697 1.00 46.19 426 LEU A CA 1
ATOM 3222 C C . LEU A 1 426 ? -1.743 -17.866 14.160 1.00 46.19 426 LEU A C 1
ATOM 3224 O O . LEU A 1 426 ? -1.611 -17.644 15.361 1.00 46.19 426 LEU A O 1
ATOM 3228 N N . TYR A 1 427 ? -1.224 -17.063 13.223 1.00 49.94 427 TYR A N 1
ATOM 3229 C CA . TYR A 1 427 ? -0.341 -15.924 13.528 1.00 49.94 427 TYR A CA 1
ATOM 3230 C C . TYR A 1 427 ? -1.050 -14.568 13.537 1.00 49.94 427 TYR A C 1
ATOM 3232 O O . TYR A 1 427 ? -0.687 -13.719 14.346 1.00 49.94 427 TYR A O 1
ATOM 3240 N N . THR A 1 428 ? -2.171 -14.419 12.816 1.00 47.62 428 THR A N 1
ATOM 3241 C CA . THR A 1 428 ? -3.125 -13.323 13.066 1.00 47.62 428 THR A CA 1
ATOM 3242 C C . THR A 1 428 ? -3.917 -13.531 14.365 1.00 47.62 428 THR A C 1
ATOM 3244 O O . THR A 1 428 ? -4.977 -12.942 14.533 1.00 47.62 428 THR A O 1
ATOM 3247 N N . GLY A 1 429 ? -3.456 -14.371 15.296 1.00 52.16 429 GLY A N 1
ATOM 3248 C CA . GLY A 1 429 ? -4.009 -14.552 16.643 1.00 52.16 429 GLY A CA 1
ATOM 3249 C C . GLY A 1 429 ? -3.615 -13.424 17.601 1.00 52.16 429 GLY A C 1
ATOM 3250 O O . GLY A 1 429 ? -3.399 -13.656 18.795 1.00 52.16 429 GLY A O 1
ATOM 3251 N N . THR A 1 430 ? -3.455 -12.201 17.086 1.00 55.19 430 THR A N 1
ATOM 3252 C CA . THR A 1 430 ? -3.322 -11.035 17.954 1.00 55.19 430 THR A CA 1
ATOM 3253 C C . THR A 1 430 ? -4.655 -10.789 18.639 1.00 55.19 430 THR A C 1
ATOM 3255 O O . THR A 1 430 ? -5.717 -11.052 18.070 1.00 55.19 430 THR A O 1
ATOM 3258 N N . GLN A 1 431 ? -4.622 -10.265 19.863 1.00 57.88 431 GLN A N 1
ATOM 3259 C CA . GLN A 1 431 ? -5.865 -9.889 20.518 1.00 57.88 431 GLN A CA 1
ATOM 3260 C C . GLN A 1 431 ? -6.670 -8.925 19.630 1.00 57.88 431 GLN A C 1
ATOM 3262 O O . GLN A 1 431 ? -7.872 -9.083 19.519 1.00 57.88 431 GLN A O 1
ATOM 3267 N N . GLY A 1 432 ? -6.026 -7.981 18.936 1.00 51.16 432 GLY A N 1
ATOM 3268 C CA . GLY A 1 432 ? -6.720 -6.996 18.100 1.00 51.16 432 GLY A CA 1
ATOM 3269 C C . GLY A 1 432 ? -7.487 -7.558 16.896 1.00 51.16 432 GLY A C 1
ATOM 3270 O O . GLY A 1 432 ? -8.360 -6.873 16.379 1.00 51.16 432 GLY A O 1
ATOM 3271 N N . SER A 1 433 ? -7.170 -8.771 16.441 1.00 60.41 433 SER A N 1
ATOM 3272 C CA . SER A 1 433 ? -7.784 -9.416 15.266 1.00 60.41 433 SER A CA 1
ATOM 3273 C C . SER A 1 433 ? -8.767 -10.515 15.656 1.00 60.41 433 SER A C 1
ATOM 3275 O O . SER A 1 433 ? -9.540 -10.987 14.822 1.00 60.41 433 SER A O 1
ATOM 3277 N N . ALA A 1 434 ? -8.751 -10.932 16.923 1.00 72.56 434 ALA A N 1
ATOM 3278 C CA . ALA A 1 434 ? -9.699 -11.890 17.446 1.00 72.56 434 ALA A CA 1
ATOM 3279 C C . ALA A 1 434 ? -11.053 -11.203 17.650 1.00 72.56 434 ALA A C 1
ATOM 3281 O O . ALA A 1 434 ? -11.177 -10.278 18.450 1.00 72.56 434 ALA A O 1
ATOM 3282 N N . LEU A 1 435 ? -12.093 -11.701 16.980 1.00 76.88 435 LEU A N 1
ATOM 3283 C CA . LEU A 1 435 ? -13.474 -11.249 17.191 1.00 76.88 435 LEU A CA 1
ATOM 3284 C C . LEU A 1 435 ? -13.877 -11.329 18.671 1.00 76.88 435 LEU A C 1
ATOM 3286 O O . LEU A 1 435 ? -14.594 -10.471 19.179 1.00 76.88 435 LEU A O 1
ATOM 3290 N N . SER A 1 436 ? -13.345 -12.314 19.395 1.00 76.38 436 SER A N 1
ATOM 3291 C CA . SER A 1 436 ? -13.520 -12.428 20.839 1.00 76.38 436 SER A CA 1
ATOM 3292 C C . SER A 1 436 ? -13.014 -11.218 21.630 1.00 76.38 436 SER A C 1
ATOM 3294 O O . SER A 1 436 ? -13.481 -10.973 22.735 1.00 76.38 436 SER A O 1
ATOM 3296 N N . ALA A 1 437 ? -12.092 -10.427 21.094 1.00 81.88 437 ALA A N 1
ATOM 3297 C CA . ALA A 1 437 ? -11.571 -9.237 21.747 1.00 81.88 437 ALA A CA 1
ATOM 3298 C C . ALA A 1 437 ? -12.267 -7.934 21.331 1.00 81.88 437 ALA A C 1
ATOM 3300 O O . ALA A 1 437 ? -11.792 -6.873 21.730 1.00 81.88 437 ALA A O 1
ATOM 3301 N N . ALA A 1 438 ? -13.376 -7.991 20.580 1.00 84.38 438 ALA A N 1
ATOM 3302 C CA . ALA A 1 438 ? -14.100 -6.813 20.079 1.00 84.38 438 ALA A CA 1
ATOM 3303 C C . ALA A 1 438 ? -14.492 -5.795 21.173 1.00 84.38 438 ALA A C 1
ATOM 3305 O O . ALA A 1 438 ? -14.719 -4.624 20.883 1.00 84.38 438 ALA A O 1
ATOM 3306 N N . ASP A 1 439 ? -14.537 -6.223 22.439 1.00 89.31 439 ASP A N 1
ATOM 3307 C CA . ASP A 1 439 ? -14.637 -5.352 23.612 1.00 89.31 439 ASP A CA 1
ATOM 3308 C C . ASP A 1 439 ? -13.286 -5.279 24.359 1.00 89.31 439 ASP A C 1
ATOM 3310 O O . ASP A 1 439 ? -13.005 -6.086 25.261 1.00 89.31 439 ASP A O 1
ATOM 3314 N N . PRO A 1 440 ? -12.401 -4.330 24.002 1.00 90.44 440 PRO A N 1
ATOM 3315 C CA . PRO A 1 440 ? -11.103 -4.185 24.640 1.00 90.44 440 PRO A CA 1
ATOM 3316 C C . PRO A 1 440 ? -11.214 -3.711 26.087 1.00 90.44 440 PRO A C 1
ATOM 3318 O O . PRO A 1 440 ? -10.334 -4.049 26.871 1.00 90.44 440 PRO A O 1
ATOM 3321 N N . VAL A 1 441 ? -12.270 -2.992 26.488 1.00 91.19 441 VAL A N 1
ATOM 3322 C CA . VAL A 1 441 ? -12.463 -2.603 27.897 1.00 91.19 441 VAL A CA 1
ATOM 3323 C C . VAL A 1 441 ? -12.626 -3.838 28.787 1.00 91.19 441 VAL A C 1
ATOM 3325 O O . VAL A 1 441 ? -12.144 -3.843 29.923 1.00 91.19 441 VAL A O 1
ATOM 3328 N N . ARG A 1 442 ? -13.244 -4.904 28.267 1.00 87.38 442 ARG A N 1
ATOM 3329 C CA . ARG A 1 442 ? -13.362 -6.193 28.964 1.00 87.38 442 ARG A CA 1
ATOM 3330 C C . ARG A 1 442 ? -12.124 -7.072 28.854 1.00 87.38 442 ARG A C 1
ATOM 3332 O O . ARG A 1 442 ? -11.780 -7.747 29.821 1.00 87.38 442 ARG A O 1
ATOM 3339 N N . THR A 1 443 ? -11.493 -7.098 27.683 1.00 87.12 443 THR A N 1
ATOM 3340 C CA . THR A 1 443 ? -10.515 -8.143 27.346 1.00 87.12 443 THR A CA 1
ATOM 3341 C C . THR A 1 443 ? -9.061 -7.671 27.377 1.00 87.12 443 THR A C 1
ATOM 3343 O O . THR A 1 443 ? -8.156 -8.485 27.568 1.00 87.12 443 THR A O 1
ATOM 3346 N N . SER A 1 444 ? -8.783 -6.380 27.177 1.00 90.38 444 SER A N 1
ATOM 3347 C CA . SER A 1 444 ? -7.415 -5.887 26.993 1.00 90.38 444 SER A CA 1
ATOM 3348 C C . SER A 1 444 ? -6.635 -5.805 28.312 1.00 90.38 444 SER A C 1
ATOM 3350 O O . SER A 1 444 ? -7.127 -5.226 29.288 1.00 90.38 444 SER A O 1
ATOM 3352 N N . PRO A 1 445 ? -5.357 -6.245 28.345 1.00 90.00 445 PRO A N 1
ATOM 3353 C CA . PRO A 1 445 ? -4.481 -6.059 29.503 1.00 90.00 445 PRO A CA 1
ATOM 3354 C C . PRO A 1 445 ? -4.295 -4.596 29.929 1.00 90.00 445 PRO A C 1
ATOM 3356 O O . PRO A 1 445 ? -3.936 -4.340 31.083 1.00 90.00 445 PRO A O 1
ATOM 3359 N N . LEU A 1 446 ? -4.552 -3.641 29.024 1.00 93.25 446 LEU A N 1
ATOM 3360 C CA . LEU A 1 446 ? -4.509 -2.202 29.294 1.00 93.25 446 LEU A CA 1
ATOM 3361 C C . LEU A 1 446 ? -5.481 -1.787 30.405 1.00 93.25 446 LEU A C 1
ATOM 3363 O O . LEU A 1 446 ? -5.177 -0.885 31.180 1.00 93.25 446 LEU A O 1
ATOM 3367 N N . PHE A 1 447 ? -6.621 -2.467 30.523 1.00 93.38 447 PHE A N 1
ATOM 3368 C CA . PHE A 1 447 ? -7.620 -2.188 31.556 1.00 93.38 447 PHE A CA 1
ATOM 3369 C C . PHE A 1 447 ? -7.473 -3.101 32.784 1.00 93.38 447 PHE A C 1
ATOM 3371 O O . PHE A 1 447 ? -8.327 -3.137 33.670 1.00 93.38 447 PHE A O 1
ATOM 3378 N N . GLY A 1 448 ? -6.354 -3.825 32.882 1.00 88.69 448 GLY A N 1
ATOM 3379 C CA . GLY A 1 448 ? -6.020 -4.641 34.041 1.00 88.69 448 GLY A CA 1
ATOM 3380 C C . GLY A 1 448 ? -5.471 -3.825 35.218 1.00 88.69 448 GLY A C 1
ATOM 3381 O O . GLY A 1 448 ? -4.827 -2.789 35.059 1.00 88.69 448 GLY A O 1
ATOM 3382 N N . ARG A 1 449 ? -5.606 -4.360 36.441 1.00 83.00 449 ARG A N 1
ATOM 3383 C CA . ARG A 1 449 ? -5.124 -3.720 37.690 1.00 83.00 449 ARG A CA 1
ATOM 3384 C C . ARG A 1 449 ? -3.631 -3.349 37.690 1.00 83.00 449 ARG A C 1
ATOM 3386 O O . ARG A 1 449 ? -3.214 -2.492 38.460 1.00 83.00 449 ARG A O 1
ATOM 3393 N N . ARG A 1 450 ? -2.812 -4.017 36.868 1.00 84.06 450 ARG A N 1
ATOM 3394 C CA . ARG A 1 450 ? -1.351 -3.817 36.785 1.00 84.06 450 ARG A CA 1
ATOM 3395 C C . ARG A 1 450 ? -0.912 -2.985 35.572 1.00 84.06 450 ARG A C 1
ATOM 3397 O O . ARG A 1 450 ? 0.287 -2.929 35.304 1.00 84.06 450 ARG A O 1
ATOM 3404 N N . ALA A 1 451 ? -1.837 -2.333 34.861 1.00 84.00 451 ALA A N 1
ATOM 3405 C CA . ALA A 1 451 ? -1.537 -1.585 33.638 1.00 84.00 451 ALA A CA 1
ATOM 3406 C C . ALA A 1 451 ? -0.426 -0.537 33.824 1.00 84.00 451 ALA A C 1
ATOM 3408 O O . ALA A 1 451 ? 0.518 -0.499 33.042 1.00 84.00 451 ALA A O 1
ATOM 3409 N N . GLY A 1 452 ? -0.434 0.220 34.927 1.00 79.81 452 GLY A N 1
ATOM 3410 C CA . GLY A 1 452 ? 0.596 1.235 35.196 1.00 79.81 452 GLY A CA 1
ATOM 3411 C C . GLY A 1 452 ? 2.041 0.708 35.266 1.00 79.81 452 GLY A C 1
ATOM 3412 O O . GLY A 1 452 ? 2.974 1.479 35.082 1.00 79.81 452 GLY A O 1
ATOM 3413 N N . ARG A 1 453 ? 2.249 -0.600 35.497 1.00 86.25 453 ARG A N 1
ATOM 3414 C CA . ARG A 1 453 ? 3.585 -1.230 35.467 1.00 86.25 453 ARG A CA 1
ATOM 3415 C C . ARG A 1 453 ? 3.974 -1.762 34.089 1.00 86.25 453 ARG A C 1
ATOM 3417 O O . ARG A 1 453 ? 5.155 -1.944 33.829 1.00 86.25 453 ARG A O 1
ATOM 3424 N N . ARG A 1 454 ? 2.993 -2.061 33.237 1.00 89.31 454 ARG A N 1
ATOM 3425 C CA . ARG A 1 454 ? 3.185 -2.743 31.945 1.00 89.31 454 ARG A CA 1
ATOM 3426 C C . ARG A 1 454 ? 3.178 -1.788 30.764 1.00 89.31 454 ARG A C 1
ATOM 3428 O O . ARG A 1 454 ? 3.736 -2.112 29.725 1.00 89.31 454 ARG A O 1
ATOM 3435 N N . PHE A 1 455 ? 2.581 -0.615 30.938 1.00 91.81 455 PHE A N 1
ATOM 3436 C CA . PHE A 1 455 ? 2.433 0.377 29.889 1.00 91.81 455 PHE A CA 1
ATOM 3437 C C . PHE A 1 455 ? 3.188 1.655 30.232 1.00 91.81 455 PHE A C 1
ATOM 3439 O O . PHE A 1 455 ? 3.303 2.058 31.394 1.00 91.81 455 PHE A O 1
ATOM 3446 N N . VAL A 1 456 ? 3.712 2.289 29.194 1.00 88.19 456 VAL A N 1
ATOM 3447 C CA . VAL A 1 456 ? 4.006 3.716 29.181 1.00 88.19 456 VAL A CA 1
ATOM 3448 C C . VAL A 1 456 ? 2.695 4.417 28.847 1.00 88.19 456 VAL A C 1
ATOM 3450 O O . VAL A 1 456 ? 2.021 4.025 27.899 1.00 88.19 456 VAL A O 1
ATOM 3453 N N . LEU A 1 457 ? 2.305 5.401 29.656 1.00 89.12 457 LEU A N 1
ATOM 3454 C CA . LEU A 1 457 ? 1.043 6.128 29.521 1.00 89.12 457 LEU A CA 1
ATOM 3455 C C . LEU A 1 457 ? 1.340 7.621 29.439 1.00 89.12 457 LEU A C 1
ATOM 3457 O O . LEU A 1 457 ? 2.089 8.137 30.270 1.00 89.12 457 LEU A O 1
ATOM 3461 N N . LYS A 1 458 ? 0.710 8.312 28.491 1.00 86.06 458 LYS A N 1
ATOM 3462 C CA . LYS A 1 458 ? 0.794 9.768 28.349 1.00 86.06 458 LYS A CA 1
ATOM 3463 C C . LYS A 1 458 ? -0.609 10.353 28.284 1.00 86.06 458 LYS A C 1
ATOM 3465 O O . LYS A 1 458 ? -1.513 9.759 27.703 1.00 86.06 458 LYS A O 1
ATOM 3470 N N . LEU A 1 459 ? -0.792 11.515 28.905 1.00 86.19 459 LEU A N 1
ATOM 3471 C CA . LEU A 1 459 ? -1.976 12.339 28.706 1.00 86.19 459 LEU A CA 1
ATOM 3472 C C . LEU A 1 459 ? -1.612 13.323 27.598 1.00 86.19 459 LEU A C 1
ATOM 3474 O O . LEU A 1 459 ? -0.862 14.263 27.841 1.00 86.19 459 LEU A O 1
ATOM 3478 N N . ASP A 1 460 ? -2.084 13.058 26.384 1.00 76.88 460 ASP A N 1
ATOM 3479 C CA . ASP A 1 460 ? -1.715 13.828 25.196 1.00 76.88 460 ASP A CA 1
ATOM 3480 C C . ASP A 1 460 ? -2.391 15.202 25.204 1.00 76.88 460 ASP A C 1
ATOM 3482 O O . ASP A 1 460 ? -1.775 16.209 24.873 1.00 76.88 460 ASP A O 1
ATOM 3486 N N . SER A 1 461 ? -3.680 15.253 25.559 1.00 81.75 461 SER A N 1
ATOM 3487 C CA . SER A 1 461 ? -4.428 16.511 25.646 1.00 81.75 461 SER A CA 1
ATOM 3488 C C . SER A 1 461 ? -5.690 16.386 26.500 1.00 81.75 461 SER A C 1
ATOM 3490 O O . SER A 1 461 ? -6.227 15.293 26.704 1.00 81.75 461 SER A O 1
ATOM 3492 N N . VAL A 1 462 ? -6.185 17.534 26.962 1.00 85.06 462 VAL A N 1
ATOM 3493 C CA . VAL A 1 462 ? -7.502 17.687 27.589 1.00 85.06 462 VAL A CA 1
ATOM 3494 C C . VAL A 1 462 ? -8.326 18.617 26.707 1.00 85.06 462 VAL A C 1
ATOM 3496 O O . VAL A 1 462 ? -7.947 19.765 26.495 1.00 85.06 462 VAL A O 1
ATOM 3499 N N . ARG A 1 463 ? -9.434 18.123 26.155 1.00 81.81 463 ARG A N 1
ATOM 3500 C CA . ARG A 1 463 ? -10.259 18.843 25.175 1.00 81.81 463 ARG A CA 1
ATOM 3501 C C . ARG A 1 463 ? -11.640 19.120 25.745 1.00 81.81 463 ARG A C 1
ATOM 3503 O O . ARG A 1 463 ? -12.191 18.276 26.443 1.00 81.81 463 ARG A O 1
ATOM 3510 N N . ARG A 1 464 ? -12.230 20.268 25.418 1.00 75.69 464 ARG A N 1
ATOM 3511 C CA . ARG A 1 464 ? -13.660 20.516 25.655 1.00 75.69 464 ARG A CA 1
ATOM 3512 C C . ARG A 1 464 ? -14.438 20.208 24.381 1.00 75.69 464 ARG A C 1
ATOM 3514 O O . ARG A 1 464 ? -14.085 20.709 23.319 1.00 75.69 464 ARG A O 1
ATOM 3521 N N . GLN A 1 465 ? -15.480 19.392 24.488 1.00 72.88 465 GLN A N 1
ATOM 3522 C CA . GLN A 1 465 ? -16.414 19.096 23.405 1.00 72.88 465 GLN A CA 1
ATOM 3523 C C . GLN A 1 465 ? -17.839 19.315 23.923 1.00 72.88 465 GLN A C 1
ATOM 3525 O O . GLN A 1 465 ? -18.385 18.496 24.663 1.00 72.88 465 GLN A O 1
ATOM 3530 N N . GLY A 1 466 ? -18.428 20.460 23.569 1.00 76.50 466 GLY A N 1
ATOM 3531 C CA . GLY A 1 466 ? -19.703 20.903 24.135 1.00 76.50 466 GLY A CA 1
ATOM 3532 C C . GLY A 1 466 ? -19.609 21.072 25.656 1.00 76.50 466 GLY A C 1
ATOM 3533 O O . GLY A 1 466 ? -18.713 21.753 26.154 1.00 76.50 466 GLY A O 1
ATOM 3534 N N . ALA A 1 467 ? -20.515 20.423 26.390 1.00 76.88 467 ALA A N 1
ATOM 3535 C CA . ALA A 1 467 ? -20.526 20.420 27.855 1.00 76.88 467 ALA A CA 1
ATOM 3536 C C . ALA A 1 467 ? -19.528 19.425 28.488 1.00 76.88 467 ALA A C 1
ATOM 3538 O O . ALA A 1 467 ? -19.329 19.445 29.702 1.00 76.88 467 ALA A O 1
ATOM 3539 N N . ASP A 1 468 ? -18.902 18.549 27.694 1.00 80.94 468 ASP A N 1
ATOM 3540 C CA . ASP A 1 468 ? -18.026 17.493 28.198 1.00 80.94 468 ASP A CA 1
ATOM 3541 C C . ASP A 1 468 ? -16.541 17.862 28.075 1.00 80.94 468 ASP A C 1
ATOM 3543 O O . ASP A 1 468 ? -16.082 18.426 27.082 1.00 80.94 468 ASP A O 1
ATOM 3547 N N . THR A 1 469 ? -15.759 17.485 29.088 1.00 86.31 469 THR A N 1
ATOM 3548 C CA . THR A 1 469 ? -14.291 17.467 29.010 1.00 86.31 469 THR A CA 1
ATOM 3549 C C . THR A 1 469 ? -13.829 16.058 28.642 1.00 86.31 469 THR A C 1
ATOM 3551 O O . THR A 1 469 ? -14.307 15.086 29.229 1.00 86.31 469 THR A O 1
ATOM 3554 N N . LEU A 1 470 ? -12.898 15.935 27.698 1.00 88.06 470 LEU A N 1
ATOM 3555 C CA . LEU A 1 470 ? -12.343 14.680 27.201 1.00 88.06 470 LEU A CA 1
ATOM 3556 C C . LEU A 1 470 ? -10.832 14.622 27.432 1.00 88.06 470 LEU A C 1
ATOM 3558 O O . LEU A 1 470 ? -10.102 15.545 27.078 1.00 88.06 470 LEU A O 1
ATOM 3562 N N . TYR A 1 471 ? -10.361 13.514 27.987 1.00 89.44 471 TYR A N 1
ATOM 3563 C CA . TYR A 1 471 ? -8.952 13.171 28.096 1.00 89.44 471 TYR A CA 1
ATOM 3564 C C . TYR A 1 471 ? -8.542 12.317 26.898 1.00 89.44 471 TYR A C 1
ATOM 3566 O O . TYR A 1 471 ? -9.155 11.282 26.635 1.00 89.44 471 TYR A O 1
ATOM 3574 N N . VAL A 1 472 ? -7.493 12.735 26.193 1.00 87.69 472 VAL A N 1
ATOM 3575 C CA . VAL A 1 472 ? -6.849 11.932 25.150 1.00 87.69 472 VAL A CA 1
ATOM 3576 C C . VAL A 1 472 ? -5.597 11.319 25.753 1.00 87.69 472 VAL A C 1
ATOM 3578 O O . VAL A 1 472 ? -4.684 12.050 26.133 1.00 87.69 472 VAL A O 1
ATOM 3581 N N . LEU A 1 473 ? -5.573 9.997 25.888 1.00 89.06 473 LEU A N 1
ATOM 3582 C CA . LEU A 1 473 ? -4.425 9.269 26.420 1.00 89.06 473 LEU A CA 1
ATOM 3583 C C . LEU A 1 473 ? -3.775 8.467 25.304 1.00 89.06 473 LEU A C 1
ATOM 3585 O O . LEU A 1 473 ? -4.490 7.817 24.546 1.00 89.06 473 LEU A O 1
ATOM 3589 N N . SER A 1 474 ? -2.449 8.422 25.271 1.00 88.06 474 SER A N 1
ATOM 3590 C CA . SER A 1 474 ? -1.709 7.419 24.509 1.00 88.06 474 SER A CA 1
ATOM 3591 C C . SER A 1 474 ? -1.099 6.377 25.439 1.00 88.06 474 SER A C 1
ATOM 3593 O O . SER A 1 474 ? -0.800 6.640 26.611 1.00 88.06 474 SER A O 1
ATOM 3595 N N . PHE A 1 475 ? -0.951 5.162 24.923 1.00 91.94 475 PHE A N 1
ATOM 3596 C CA . PHE A 1 475 ? -0.323 4.062 25.637 1.00 91.94 475 PHE A CA 1
ATOM 3597 C C . PHE A 1 475 ? 0.603 3.269 24.718 1.00 91.94 475 PHE A C 1
ATOM 3599 O O . PHE A 1 475 ? 0.347 3.147 23.521 1.00 91.94 475 PHE A O 1
ATOM 3606 N N . ALA A 1 476 ? 1.642 2.679 25.299 1.00 89.06 476 ALA A N 1
ATOM 3607 C CA . ALA A 1 476 ? 2.494 1.694 24.645 1.00 89.06 476 ALA A CA 1
ATOM 3608 C C . ALA A 1 476 ? 2.911 0.621 25.654 1.00 89.06 476 ALA A C 1
ATOM 3610 O O . ALA A 1 476 ? 3.294 0.936 26.783 1.00 89.06 476 ALA A O 1
ATOM 3611 N N . ALA A 1 477 ? 2.809 -0.651 25.280 1.00 87.69 477 ALA A N 1
ATOM 3612 C CA . ALA A 1 477 ? 3.317 -1.754 26.083 1.00 87.69 477 ALA A CA 1
ATOM 3613 C C . ALA A 1 477 ? 4.842 -1.639 26.206 1.00 87.69 477 ALA A C 1
ATOM 3615 O O . ALA A 1 477 ? 5.538 -1.411 25.221 1.00 87.69 477 ALA A O 1
ATOM 3616 N N . ARG A 1 478 ? 5.371 -1.810 27.420 1.00 84.94 478 ARG A N 1
ATOM 3617 C CA . ARG A 1 478 ? 6.822 -1.781 27.675 1.00 84.94 478 ARG A CA 1
ATOM 3618 C C . ARG A 1 478 ? 7.535 -2.981 27.060 1.00 84.94 478 ARG A C 1
ATOM 3620 O O . ARG A 1 478 ? 8.694 -2.872 26.678 1.00 84.94 478 ARG A O 1
ATOM 3627 N N . HIS A 1 479 ? 6.839 -4.113 26.993 1.00 82.94 479 HIS A N 1
ATOM 3628 C CA . HIS A 1 479 ? 7.351 -5.375 26.478 1.00 82.94 479 HIS A CA 1
ATOM 3629 C C . HIS A 1 479 ? 6.274 -6.077 25.650 1.00 82.94 479 HIS A C 1
ATOM 3631 O O . HIS A 1 479 ? 5.090 -6.020 25.983 1.00 82.94 479 HIS A O 1
ATOM 3637 N N . GLY A 1 480 ? 6.695 -6.784 24.603 1.00 79.75 480 GLY A N 1
ATOM 3638 C CA . GLY A 1 480 ? 5.841 -7.594 23.732 1.00 79.75 480 GLY A CA 1
ATOM 3639 C C . GLY A 1 480 ? 5.434 -8.953 24.317 1.00 79.75 480 GLY A C 1
ATOM 3640 O O . GLY A 1 480 ? 5.349 -9.943 23.595 1.00 79.75 480 GLY A O 1
ATOM 3641 N N . ASP A 1 481 ? 5.235 -9.034 25.634 1.00 81.62 481 ASP A N 1
ATOM 3642 C CA . ASP A 1 481 ? 4.894 -10.277 26.330 1.00 81.62 481 ASP A CA 1
ATOM 3643 C C . ASP A 1 481 ? 3.380 -10.465 26.508 1.00 81.62 481 ASP A C 1
ATOM 3645 O O . ASP A 1 481 ? 2.625 -9.498 26.593 1.00 81.62 481 ASP A O 1
ATOM 3649 N N . HIS A 1 482 ? 2.937 -11.714 26.689 1.00 81.19 482 HIS A N 1
ATOM 3650 C CA . HIS A 1 482 ? 1.518 -12.050 26.899 1.00 81.19 482 HIS A CA 1
ATOM 3651 C C . HIS A 1 482 ? 0.846 -11.305 28.058 1.00 81.19 482 HIS A C 1
ATOM 3653 O O . HIS A 1 482 ? -0.377 -11.215 28.121 1.00 81.19 482 HIS A O 1
ATOM 3659 N N . ARG A 1 483 ? 1.608 -10.764 29.013 1.00 83.94 483 ARG A N 1
ATOM 3660 C CA . ARG A 1 483 ? 1.040 -10.022 30.143 1.00 83.94 483 ARG A CA 1
ATOM 3661 C C . ARG A 1 483 ? 0.658 -8.604 29.742 1.00 83.94 483 ARG A C 1
ATOM 3663 O O . ARG A 1 483 ? -0.229 -8.021 30.370 1.00 83.94 483 ARG A O 1
ATOM 3670 N N . SER A 1 484 ? 1.351 -8.046 28.763 1.00 85.50 484 SER A N 1
ATOM 3671 C CA . SER A 1 484 ? 1.166 -6.687 28.262 1.00 85.50 484 SER A CA 1
ATOM 3672 C C . SER A 1 484 ? 0.324 -6.690 26.990 1.00 85.50 484 SER A C 1
ATOM 3674 O O . SER A 1 484 ? -0.496 -5.802 26.797 1.00 85.50 484 SER A O 1
ATOM 3676 N N . THR A 1 485 ? 0.461 -7.727 26.173 1.00 82.56 485 THR A N 1
ATOM 3677 C CA . THR A 1 485 ? -0.165 -7.861 24.857 1.00 82.56 485 THR A CA 1
ATOM 3678 C C . THR A 1 485 ? -1.236 -8.973 24.847 1.00 82.56 485 THR A C 1
ATOM 3680 O O . THR A 1 485 ? -1.870 -9.248 23.844 1.00 82.56 485 THR A O 1
ATOM 3683 N N . GLY A 1 486 ? -1.484 -9.690 25.942 1.00 79.56 486 GLY A N 1
ATOM 3684 C CA . GLY A 1 486 ? -2.509 -10.749 25.963 1.00 79.56 486 GLY A CA 1
ATOM 3685 C C . GLY A 1 486 ? -2.198 -11.965 25.072 1.00 79.56 486 GLY A C 1
ATOM 3686 O O . GLY A 1 486 ? -2.916 -12.954 25.142 1.00 79.56 486 GLY A O 1
ATOM 3687 N N . THR A 1 487 ? -1.130 -11.925 24.272 1.00 77.38 487 THR A N 1
ATOM 3688 C CA . THR A 1 487 ? -0.704 -12.963 23.325 1.00 77.38 487 THR A CA 1
ATOM 3689 C C . THR A 1 487 ? 0.826 -13.009 23.237 1.00 77.38 487 THR A C 1
ATOM 3691 O O . THR A 1 487 ? 1.522 -12.147 23.769 1.00 77.38 487 THR A O 1
ATOM 3694 N N . TYR A 1 488 ? 1.387 -14.027 22.598 1.00 75.75 488 TYR A N 1
ATOM 3695 C CA . TYR A 1 488 ? 2.837 -14.167 22.437 1.00 75.75 488 TYR A CA 1
ATOM 3696 C C . TYR A 1 488 ? 3.303 -13.636 21.075 1.00 75.75 488 TYR A C 1
ATOM 3698 O O . TYR A 1 488 ? 2.486 -13.328 20.215 1.00 75.75 488 TYR A O 1
ATOM 3706 N N . LEU A 1 489 ? 4.626 -13.555 20.882 1.00 76.25 489 LEU A N 1
ATOM 3707 C CA . LEU A 1 489 ? 5.268 -13.199 19.606 1.00 76.25 489 LEU A CA 1
ATOM 3708 C C . LEU A 1 489 ? 4.914 -11.794 19.096 1.00 76.25 489 LEU A C 1
ATOM 3710 O O . LEU A 1 489 ? 4.754 -11.597 17.896 1.00 76.25 489 LEU A O 1
ATOM 3714 N N . MET A 1 490 ? 4.780 -10.817 19.995 1.00 80.00 490 MET A N 1
ATOM 3715 C CA . MET A 1 490 ? 4.502 -9.424 19.635 1.00 80.00 490 MET A CA 1
ATOM 3716 C C . MET A 1 490 ? 5.771 -8.582 19.736 1.00 80.00 490 MET A C 1
ATOM 3718 O O . MET A 1 490 ? 6.524 -8.714 20.697 1.00 80.00 490 MET A O 1
ATOM 3722 N N . SER A 1 491 ? 5.982 -7.674 18.785 1.00 74.44 491 SER A N 1
ATOM 3723 C CA . SER A 1 491 ? 7.017 -6.638 18.876 1.00 74.44 491 SER A CA 1
ATOM 3724 C C . SER A 1 491 ? 6.451 -5.307 19.373 1.00 74.44 491 SER A C 1
ATOM 3726 O O . SER A 1 491 ? 7.197 -4.494 19.914 1.00 74.44 491 SER A O 1
ATOM 3728 N N . GLY A 1 492 ? 5.139 -5.079 19.226 1.00 80.62 492 GLY A N 1
ATOM 3729 C CA . GLY A 1 492 ? 4.509 -3.821 19.615 1.00 80.62 492 GLY A CA 1
ATOM 3730 C C . GLY A 1 492 ? 3.017 -3.935 19.921 1.00 80.62 492 GLY A C 1
ATOM 3731 O O . GLY A 1 492 ? 2.275 -4.654 19.254 1.00 80.62 492 GLY A O 1
ATOM 3732 N N . TYR A 1 493 ? 2.582 -3.180 20.931 1.00 87.81 493 TYR A N 1
ATOM 3733 C CA . TYR A 1 493 ? 1.176 -2.922 21.237 1.00 87.81 493 TYR A CA 1
ATOM 3734 C C . TYR A 1 493 ? 1.044 -1.494 21.767 1.00 87.81 493 TYR A C 1
ATOM 3736 O O . TYR A 1 493 ? 1.534 -1.180 22.853 1.00 87.81 493 TYR A O 1
ATOM 3744 N N . GLN A 1 494 ? 0.412 -0.618 20.993 1.00 88.50 494 GLN A N 1
ATOM 3745 C CA . GLN A 1 494 ? 0.307 0.805 21.316 1.00 88.50 494 GLN A CA 1
ATOM 3746 C C . GLN A 1 494 ? -0.975 1.410 20.761 1.00 88.50 494 GLN A C 1
ATOM 3748 O O . GLN A 1 494 ? -1.582 0.852 19.851 1.00 88.50 494 GLN A O 1
ATOM 3753 N N . GLY A 1 495 ? -1.391 2.559 21.279 1.00 88.56 495 GLY A N 1
ATOM 3754 C CA . GLY A 1 495 ? -2.651 3.144 20.856 1.00 88.56 495 GLY A CA 1
ATOM 3755 C C . GLY A 1 495 ? -3.061 4.398 21.603 1.00 88.56 495 GLY A C 1
ATOM 3756 O O . GLY A 1 495 ? -2.257 5.036 22.289 1.00 88.56 495 GLY A O 1
ATOM 3757 N N . ARG A 1 496 ? -4.339 4.746 21.449 1.00 90.19 496 ARG A N 1
ATOM 3758 C CA . ARG A 1 496 ? -4.976 5.909 22.062 1.00 90.19 496 ARG A CA 1
ATOM 3759 C C . ARG A 1 496 ? -6.339 5.580 22.659 1.00 90.19 496 ARG A C 1
ATOM 3761 O O . ARG A 1 496 ? -7.064 4.711 22.183 1.00 90.19 496 ARG A O 1
ATOM 3768 N N . LEU A 1 497 ? -6.689 6.326 23.701 1.00 93.56 497 LEU A N 1
ATOM 3769 C CA . LEU A 1 497 ? -7.992 6.317 24.352 1.00 93.56 497 LEU A CA 1
ATOM 3770 C C . LEU A 1 497 ? -8.579 7.724 24.337 1.00 93.56 497 LEU A C 1
ATOM 3772 O O . LEU A 1 497 ? -7.898 8.688 24.690 1.00 93.56 497 LEU A O 1
ATOM 3776 N N . LEU A 1 498 ? -9.867 7.820 24.028 1.00 92.25 498 LEU A N 1
ATOM 3777 C CA . LEU A 1 498 ? -10.669 9.006 24.296 1.00 92.25 498 LEU A CA 1
ATOM 3778 C C . LEU A 1 498 ? -11.549 8.728 25.512 1.00 92.25 498 LEU A C 1
ATOM 3780 O O . LEU A 1 498 ? -12.440 7.883 25.454 1.00 92.25 498 LEU A O 1
ATOM 3784 N N . VAL A 1 499 ? -11.302 9.424 26.619 1.00 94.75 499 VAL A N 1
ATOM 3785 C CA . VAL A 1 499 ? -11.984 9.197 27.900 1.00 94.75 499 VAL A CA 1
ATOM 3786 C C . VAL A 1 499 ? -12.772 10.434 28.299 1.00 94.75 499 VAL A C 1
ATOM 3788 O O . VAL A 1 499 ? -12.229 11.531 28.364 1.00 94.75 499 VAL A O 1
ATOM 3791 N N . ARG A 1 500 ? -14.048 10.277 28.637 1.00 93.69 500 ARG A N 1
ATOM 3792 C CA . ARG A 1 500 ? -14.879 11.374 29.133 1.00 93.69 500 ARG A CA 1
ATOM 3793 C C . ARG A 1 500 ? -14.599 11.651 30.609 1.00 93.69 500 ARG A C 1
ATOM 3795 O O . ARG A 1 500 ? -14.692 10.759 31.443 1.00 93.69 500 ARG A O 1
ATOM 3802 N N . ALA A 1 501 ? -14.297 12.898 30.958 1.00 90.31 501 ALA A N 1
ATOM 3803 C CA . ALA A 1 501 ? -13.817 13.265 32.290 1.00 90.31 501 ALA A CA 1
ATOM 3804 C C . ALA A 1 501 ? -14.864 13.118 33.406 1.00 90.31 501 ALA A C 1
ATOM 3806 O O . ALA A 1 501 ? -14.507 12.773 34.530 1.00 90.31 501 ALA A O 1
ATOM 3807 N N . ARG A 1 502 ? -16.151 13.363 33.114 1.00 91.25 502 ARG A N 1
ATOM 3808 C CA . ARG A 1 502 ? -17.226 13.341 34.128 1.00 91.25 502 ARG A CA 1
ATOM 3809 C C . ARG A 1 502 ? -17.455 11.945 34.716 1.00 91.25 502 ARG A C 1
ATOM 3811 O O . ARG A 1 502 ? -17.637 11.774 35.923 1.00 91.25 502 ARG A O 1
ATOM 3818 N N . ASP A 1 503 ? -17.447 10.932 33.854 1.00 92.50 503 ASP A N 1
ATOM 3819 C CA . ASP A 1 503 ? -17.808 9.559 34.192 1.00 92.50 503 ASP A CA 1
ATOM 3820 C C . ASP A 1 503 ? -16.645 8.569 34.031 1.00 92.50 503 ASP A C 1
ATOM 3822 O O . ASP A 1 503 ? -16.759 7.450 34.523 1.00 92.50 503 ASP A O 1
ATOM 3826 N N . TYR A 1 504 ? -15.509 8.985 33.462 1.00 95.00 504 TYR A N 1
ATOM 3827 C CA . TYR A 1 504 ? -14.373 8.131 33.092 1.00 95.00 504 TYR A CA 1
ATOM 3828 C C . TYR A 1 504 ? -14.769 6.996 32.138 1.00 95.00 504 TYR A C 1
ATOM 3830 O O . TYR A 1 504 ? -14.188 5.912 32.171 1.00 95.00 504 TYR A O 1
ATOM 3838 N N . ALA A 1 505 ? -15.777 7.224 31.292 1.00 95.50 505 ALA A N 1
ATOM 3839 C CA . ALA A 1 505 ? -16.112 6.306 30.213 1.00 95.50 505 ALA A CA 1
ATOM 3840 C C . ALA A 1 505 ? -15.119 6.470 29.054 1.00 95.50 505 ALA A C 1
ATOM 3842 O O . ALA A 1 505 ? -14.834 7.587 28.625 1.00 95.50 505 ALA A O 1
ATOM 3843 N N . VAL A 1 506 ? -14.603 5.358 28.539 1.00 96.38 506 VAL A N 1
ATOM 3844 C CA . VAL A 1 506 ? -13.888 5.304 27.260 1.00 96.38 506 VAL A CA 1
ATOM 3845 C C . VAL A 1 506 ? -14.954 5.437 26.188 1.00 96.38 506 VAL A C 1
ATOM 3847 O O . VAL A 1 506 ? -15.891 4.650 26.139 1.00 96.38 506 VAL A O 1
ATOM 3850 N N . LEU A 1 507 ? -14.838 6.474 25.372 1.00 93.31 507 LEU A N 1
ATOM 3851 C CA . LEU A 1 507 ? -15.710 6.708 24.225 1.00 93.31 507 LEU A CA 1
ATOM 3852 C C . LEU A 1 507 ? -15.127 6.092 22.960 1.00 93.31 507 LEU A C 1
ATOM 3854 O O . LEU A 1 507 ? -15.876 5.725 22.064 1.00 93.31 507 LEU A O 1
ATOM 3858 N N . ARG A 1 508 ? -13.797 5.993 22.898 1.00 93.00 508 ARG A N 1
ATOM 3859 C CA . ARG A 1 508 ? -13.077 5.426 21.766 1.00 93.00 508 ARG A CA 1
ATOM 3860 C C . ARG A 1 508 ? -11.775 4.787 22.217 1.00 93.00 508 ARG A C 1
ATOM 3862 O O . ARG A 1 508 ? -11.037 5.370 23.015 1.00 93.00 508 ARG A O 1
ATOM 3869 N N . TYR A 1 509 ? -11.515 3.602 21.694 1.00 93.19 509 TYR A N 1
ATOM 3870 C CA . TYR A 1 509 ? -10.272 2.861 21.821 1.00 93.19 509 TYR A CA 1
ATOM 3871 C C . TYR A 1 509 ? -9.702 2.649 20.424 1.00 93.19 509 TYR A C 1
ATOM 3873 O O . TYR A 1 509 ? -10.407 2.188 19.530 1.00 93.19 509 TYR A O 1
ATOM 3881 N N . GLU A 1 510 ? -8.427 2.964 20.250 1.00 88.69 510 GLU A N 1
ATOM 3882 C CA . GLU A 1 510 ? -7.688 2.689 19.025 1.00 88.69 510 GLU A CA 1
ATOM 3883 C C . GLU A 1 510 ? -6.364 2.035 19.388 1.00 88.69 510 GLU A C 1
ATOM 3885 O O . GLU A 1 510 ? -5.637 2.546 20.242 1.00 88.69 510 GLU A O 1
ATOM 3890 N N . ALA A 1 511 ? -6.024 0.933 18.732 1.00 88.56 511 ALA A N 1
ATOM 3891 C CA . ALA A 1 511 ? -4.761 0.254 18.951 1.00 88.56 511 ALA A CA 1
ATOM 3892 C C . ALA A 1 511 ? -4.156 -0.312 17.676 1.00 88.56 511 ALA A C 1
ATOM 3894 O O . ALA A 1 511 ? -4.861 -0.783 16.786 1.00 88.56 511 ALA A O 1
ATOM 3895 N N . LEU A 1 512 ? -2.828 -0.322 17.652 1.00 85.19 512 LEU A N 1
ATOM 3896 C CA . LEU A 1 512 ? -1.999 -1.017 16.690 1.00 85.19 512 LEU A CA 1
ATOM 3897 C C . LEU A 1 512 ? -1.240 -2.139 17.399 1.00 85.19 512 LEU A C 1
ATOM 3899 O O . LEU A 1 512 ? -0.557 -1.919 18.404 1.00 85.19 512 LEU A O 1
ATOM 3903 N N . TRP A 1 513 ? -1.345 -3.323 16.820 1.00 84.81 513 TRP A N 1
ATOM 3904 C CA . TRP A 1 513 ? -0.605 -4.518 17.180 1.00 84.81 513 TRP A CA 1
ATOM 3905 C C . TRP A 1 513 ? 0.388 -4.843 16.080 1.00 84.81 513 TRP A C 1
ATOM 3907 O O . TRP A 1 513 ? 0.052 -4.740 14.899 1.00 84.81 513 TRP A O 1
ATOM 3917 N N . GLN A 1 514 ? 1.589 -5.249 16.473 1.00 81.44 514 GLN A N 1
ATOM 3918 C CA . GLN A 1 514 ? 2.631 -5.678 15.556 1.00 81.44 514 GLN A CA 1
ATOM 3919 C C . GLN A 1 514 ? 3.237 -6.989 16.048 1.00 81.44 514 GLN A C 1
ATOM 3921 O O . GLN A 1 514 ? 3.714 -7.063 17.186 1.00 81.44 514 GLN A O 1
ATOM 3926 N N . ALA A 1 515 ? 3.224 -8.011 15.191 1.00 78.56 515 ALA A N 1
ATOM 3927 C CA . ALA A 1 515 ? 3.865 -9.282 15.503 1.00 78.56 515 ALA A CA 1
ATOM 3928 C C . ALA A 1 515 ? 5.389 -9.195 15.325 1.00 78.56 515 ALA A C 1
ATOM 3930 O O . ALA A 1 515 ? 5.896 -8.522 14.424 1.00 78.56 515 ALA A O 1
ATOM 3931 N N . ASP A 1 516 ? 6.116 -9.936 16.156 1.00 76.81 516 ASP A N 1
ATOM 3932 C CA . ASP A 1 516 ? 7.545 -10.171 16.002 1.00 76.81 516 ASP A CA 1
ATOM 3933 C C . ASP A 1 516 ? 7.781 -11.184 14.873 1.00 76.81 516 ASP A C 1
ATOM 3935 O O . ASP A 1 516 ? 7.731 -12.413 15.037 1.00 76.81 516 ASP A O 1
ATOM 3939 N N . THR A 1 517 ? 8.052 -10.646 13.686 1.00 80.38 517 THR A N 1
ATOM 3940 C CA . THR A 1 517 ? 8.388 -11.458 12.521 1.00 80.38 517 THR A CA 1
ATOM 3941 C C . THR A 1 517 ? 9.796 -12.034 12.610 1.00 80.38 517 THR A C 1
ATOM 3943 O O . THR A 1 517 ? 10.057 -13.047 11.971 1.00 80.38 517 THR A O 1
ATOM 3946 N N . ALA A 1 518 ? 10.714 -11.474 13.405 1.00 77.06 518 ALA A N 1
ATOM 3947 C CA . ALA A 1 518 ? 12.095 -11.944 13.459 1.00 77.06 518 ALA A CA 1
ATOM 3948 C C . ALA A 1 518 ? 12.183 -13.343 14.083 1.00 77.06 518 ALA A C 1
ATOM 3950 O O . ALA A 1 518 ? 12.750 -14.253 13.469 1.00 77.06 518 ALA A O 1
ATOM 3951 N N . ALA A 1 519 ? 11.562 -13.543 15.250 1.00 73.00 519 ALA A N 1
ATOM 3952 C CA . ALA A 1 519 ? 11.525 -14.842 15.930 1.00 73.00 519 ALA A CA 1
ATOM 3953 C C . ALA A 1 519 ? 10.796 -15.913 15.096 1.00 73.00 519 ALA A C 1
ATOM 3955 O O . ALA A 1 519 ? 11.260 -17.054 14.956 1.00 73.00 519 ALA A O 1
ATOM 3956 N N . THR A 1 520 ? 9.681 -15.518 14.478 1.00 74.69 520 THR A N 1
ATOM 3957 C CA . THR A 1 520 ? 8.876 -16.379 13.601 1.00 74.69 520 THR A CA 1
ATOM 3958 C C . THR A 1 520 ? 9.671 -16.789 12.357 1.00 74.69 520 THR A C 1
ATOM 3960 O O . THR A 1 520 ? 9.796 -17.977 12.055 1.00 74.69 520 THR A O 1
ATOM 3963 N N . ASN A 1 521 ? 10.310 -15.828 11.687 1.00 81.38 521 ASN A N 1
ATOM 3964 C CA . ASN A 1 521 ? 11.103 -16.064 10.482 1.00 81.38 521 ASN A CA 1
ATOM 3965 C C . ASN A 1 521 ? 12.357 -16.891 10.763 1.00 81.38 521 ASN A C 1
ATOM 3967 O O . ASN A 1 521 ? 12.747 -17.708 9.932 1.00 81.38 521 ASN A O 1
ATOM 3971 N N . ALA A 1 522 ? 13.006 -16.697 11.915 1.00 81.81 522 ALA A N 1
ATOM 3972 C CA . ALA A 1 522 ? 14.150 -17.509 12.318 1.00 81.81 522 ALA A CA 1
ATOM 3973 C C . ALA A 1 522 ? 13.756 -18.987 12.465 1.00 81.81 522 ALA A C 1
ATOM 3975 O O . ALA A 1 522 ? 14.447 -19.870 11.951 1.00 81.81 522 ALA A O 1
ATOM 3976 N N . THR A 1 523 ? 12.610 -19.253 13.098 1.00 81.31 523 THR A N 1
ATOM 3977 C CA . THR A 1 523 ? 12.083 -20.616 13.262 1.00 81.31 523 THR A CA 1
ATOM 3978 C C . THR A 1 523 ? 11.701 -21.242 11.921 1.00 81.31 523 THR A C 1
ATOM 3980 O O . THR A 1 523 ? 12.063 -22.396 11.672 1.00 81.31 523 THR A O 1
ATOM 3983 N N . ALA A 1 524 ? 11.056 -20.468 11.040 1.00 82.38 524 ALA A N 1
ATOM 3984 C CA . ALA A 1 524 ? 10.702 -20.895 9.688 1.00 82.38 524 ALA A CA 1
ATOM 3985 C C . ALA A 1 524 ? 11.942 -21.264 8.866 1.00 82.38 524 ALA A C 1
ATOM 3987 O O . ALA A 1 524 ? 12.052 -22.374 8.352 1.00 82.38 524 ALA A O 1
ATOM 3988 N N . ARG A 1 525 ? 12.945 -20.378 8.820 1.00 85.94 525 ARG A N 1
ATOM 3989 C CA . ARG A 1 525 ? 14.199 -20.619 8.087 1.00 85.94 525 ARG A CA 1
ATOM 3990 C C . ARG A 1 525 ? 14.945 -21.842 8.615 1.00 85.94 525 ARG A C 1
ATOM 3992 O O . ARG A 1 525 ? 15.397 -22.659 7.821 1.00 85.94 525 ARG A O 1
ATOM 3999 N N . LYS A 1 526 ? 15.031 -22.007 9.941 1.00 89.38 526 LYS A N 1
ATOM 4000 C CA . LYS A 1 526 ? 15.708 -23.149 10.582 1.00 89.38 526 LYS A CA 1
ATOM 4001 C C . LYS A 1 526 ? 15.080 -24.499 10.216 1.00 89.38 526 LYS A C 1
ATOM 4003 O O . LYS A 1 526 ? 15.784 -25.509 10.191 1.00 89.38 526 LYS A O 1
ATOM 4008 N N . ASN A 1 527 ? 13.771 -24.525 9.972 1.00 82.69 527 ASN A N 1
ATOM 4009 C CA . ASN A 1 527 ? 13.027 -25.745 9.660 1.00 82.69 527 ASN A CA 1
ATOM 4010 C C . ASN A 1 527 ? 12.619 -25.851 8.186 1.00 82.69 527 ASN A C 1
ATOM 4012 O O . ASN A 1 527 ? 11.924 -26.797 7.821 1.00 82.69 527 ASN A O 1
ATOM 4016 N N . SER A 1 528 ? 13.091 -24.936 7.338 1.00 82.81 528 SER A N 1
ATOM 4017 C CA . SER A 1 528 ? 12.847 -24.974 5.899 1.00 82.81 528 SER A CA 1
ATOM 4018 C C . SER A 1 528 ? 13.348 -26.291 5.297 1.00 82.81 528 SER A C 1
ATOM 4020 O O . SER A 1 528 ? 14.446 -26.752 5.614 1.00 82.81 528 SER A O 1
ATOM 4022 N N . GLY A 1 529 ? 12.518 -26.922 4.465 1.00 81.56 529 GLY A N 1
ATOM 4023 C CA . GLY A 1 529 ? 12.822 -28.201 3.814 1.00 81.56 529 GLY A CA 1
ATOM 4024 C C . GLY A 1 529 ? 12.775 -29.435 4.725 1.00 81.56 529 GLY A C 1
ATOM 4025 O O . GLY A 1 529 ? 13.045 -30.538 4.256 1.00 81.56 529 GLY A O 1
ATOM 4026 N N . ARG A 1 530 ? 12.430 -29.296 6.014 1.00 85.00 530 ARG A N 1
ATOM 4027 C CA . ARG A 1 530 ? 12.258 -30.440 6.924 1.00 85.00 530 ARG A CA 1
ATOM 4028 C C . ARG A 1 530 ? 10.816 -30.943 6.887 1.00 85.00 530 ARG A C 1
ATOM 4030 O O . ARG A 1 530 ? 9.887 -30.149 6.863 1.00 85.00 530 ARG A O 1
ATOM 4037 N N . SER A 1 531 ? 10.619 -32.256 6.987 1.00 85.31 531 SER A N 1
ATOM 4038 C CA . SER A 1 531 ? 9.288 -32.857 7.164 1.00 85.31 531 SER A CA 1
ATOM 4039 C C . SER A 1 531 ? 9.028 -33.153 8.644 1.00 85.31 531 SER A C 1
ATOM 4041 O O . SER A 1 531 ? 9.036 -34.298 9.086 1.00 85.31 531 SER A O 1
ATOM 4043 N N . ASN A 1 532 ? 8.902 -32.103 9.458 1.00 82.31 532 ASN A N 1
ATOM 4044 C CA . ASN A 1 532 ? 8.601 -32.226 10.888 1.00 82.31 532 ASN A CA 1
ATOM 4045 C C . ASN A 1 532 ? 7.472 -31.269 11.293 1.00 82.31 532 ASN A C 1
ATOM 4047 O O . ASN A 1 532 ? 7.149 -30.340 10.553 1.00 82.31 532 ASN A O 1
ATOM 4051 N N . ALA A 1 533 ? 6.872 -31.478 12.468 1.00 76.69 533 ALA A N 1
ATOM 4052 C CA . ALA A 1 533 ? 5.747 -30.662 12.933 1.00 76.69 533 ALA A CA 1
ATOM 4053 C C . ALA A 1 533 ? 6.077 -29.157 12.969 1.00 76.69 533 ALA A C 1
ATOM 4055 O O . ALA A 1 533 ? 5.247 -28.333 12.605 1.00 76.69 533 ALA A O 1
ATOM 4056 N N . VAL A 1 534 ? 7.312 -28.791 13.325 1.00 75.94 534 VAL A N 1
ATOM 4057 C CA . VAL A 1 534 ? 7.746 -27.387 13.384 1.00 75.94 534 VAL A CA 1
ATOM 4058 C C . VAL A 1 534 ? 7.780 -26.752 11.990 1.00 75.94 534 VAL A C 1
ATOM 4060 O O . VAL A 1 534 ? 7.345 -25.619 11.838 1.00 75.94 534 VAL A O 1
ATOM 4063 N N . ALA A 1 535 ? 8.230 -27.466 10.959 1.00 72.00 535 ALA A N 1
ATOM 4064 C CA . ALA A 1 535 ? 8.221 -26.982 9.578 1.00 72.00 535 ALA A CA 1
ATOM 4065 C C . ALA A 1 535 ? 6.797 -26.773 9.036 1.00 72.00 535 ALA A C 1
ATOM 4067 O O . ALA A 1 535 ? 6.562 -25.833 8.283 1.00 72.00 535 ALA A O 1
ATOM 4068 N N . HIS A 1 536 ? 5.839 -27.604 9.464 1.00 71.00 536 HIS A N 1
ATOM 4069 C CA . HIS A 1 536 ? 4.421 -27.437 9.124 1.00 71.00 536 HIS A CA 1
ATOM 4070 C C . HIS A 1 536 ? 3.785 -26.243 9.849 1.00 71.00 536 HIS A C 1
ATOM 4072 O O . HIS A 1 536 ? 2.896 -25.597 9.302 1.00 71.00 536 HIS A O 1
ATOM 4078 N N . ILE A 1 537 ? 4.248 -25.942 11.067 1.00 67.12 537 ILE A N 1
ATOM 4079 C CA . ILE A 1 537 ? 3.793 -24.792 11.856 1.00 67.12 537 ILE A CA 1
ATOM 4080 C C . ILE A 1 537 ? 4.401 -23.486 11.311 1.00 67.12 537 ILE A C 1
ATOM 4082 O O . ILE A 1 537 ? 3.684 -22.503 11.159 1.00 67.12 537 ILE A O 1
ATOM 4086 N N . TYR A 1 538 ? 5.683 -23.487 10.922 1.00 71.44 538 TYR A N 1
ATOM 4087 C CA . TYR A 1 538 ? 6.417 -22.318 10.412 1.00 71.44 538 TYR A CA 1
ATOM 4088 C C . TYR A 1 538 ? 6.807 -22.436 8.915 1.00 71.44 538 TYR A C 1
ATOM 4090 O O . TYR A 1 538 ? 7.997 -22.395 8.593 1.00 71.44 538 TYR A O 1
ATOM 4098 N N . PRO A 1 539 ? 5.855 -22.557 7.969 1.00 66.12 539 PRO A N 1
ATOM 4099 C CA . PRO A 1 539 ? 6.154 -22.769 6.550 1.00 66.12 539 PRO A CA 1
ATOM 4100 C C . PRO A 1 539 ? 6.501 -21.478 5.793 1.00 66.12 539 PRO A C 1
ATOM 4102 O O . PRO A 1 539 ? 6.919 -21.530 4.636 1.00 66.12 539 PRO A O 1
ATOM 4105 N N . HIS A 1 540 ? 6.290 -20.309 6.406 1.00 73.81 540 HIS A N 1
ATOM 4106 C CA . HIS A 1 540 ? 6.395 -19.012 5.740 1.00 73.81 540 HIS A CA 1
ATOM 4107 C C . HIS A 1 540 ? 7.219 -18.014 6.547 1.00 73.81 540 HIS A C 1
ATOM 4109 O O . HIS A 1 540 ? 7.286 -18.075 7.775 1.00 73.81 540 HIS A O 1
ATOM 4115 N N . VAL A 1 541 ? 7.820 -17.069 5.824 1.00 76.44 541 VAL A N 1
ATOM 4116 C CA . VAL A 1 541 ? 8.455 -15.882 6.392 1.00 76.44 541 VAL A CA 1
ATOM 4117 C C . VAL A 1 541 ? 7.598 -14.654 6.101 1.00 76.44 541 VAL A C 1
ATOM 4119 O O . VAL A 1 541 ? 7.024 -14.528 5.021 1.00 76.44 541 VAL A O 1
ATOM 4122 N N . PHE A 1 542 ? 7.531 -13.738 7.058 1.00 75.31 542 PHE A N 1
ATOM 4123 C CA . PHE A 1 542 ? 6.692 -12.549 7.011 1.00 75.31 542 PHE A CA 1
ATOM 4124 C C . PHE A 1 542 ? 7.548 -11.286 7.019 1.00 75.31 542 PHE A C 1
ATOM 4126 O O . PHE A 1 542 ? 8.483 -11.162 7.810 1.00 75.31 542 PHE A O 1
ATOM 4133 N N . THR A 1 543 ? 7.214 -10.318 6.166 1.00 75.75 543 THR A N 1
ATOM 4134 C CA . THR A 1 543 ? 7.817 -8.978 6.227 1.00 75.75 543 THR A CA 1
ATOM 4135 C C . THR A 1 543 ? 7.195 -8.142 7.342 1.00 75.75 543 THR A C 1
ATOM 4137 O O . THR A 1 543 ? 7.898 -7.401 8.019 1.00 75.75 543 THR A O 1
ATOM 4140 N N . ALA A 1 544 ? 5.880 -8.264 7.535 1.00 75.38 544 ALA A N 1
ATOM 4141 C CA . ALA A 1 544 ? 5.119 -7.570 8.565 1.00 75.38 544 ALA A CA 1
ATOM 4142 C C . ALA A 1 544 ? 3.806 -8.313 8.840 1.00 75.38 544 ALA A C 1
ATOM 4144 O O . ALA A 1 544 ? 3.243 -8.920 7.929 1.00 75.38 544 ALA A O 1
ATOM 4145 N N . ASP A 1 545 ? 3.321 -8.196 10.071 1.00 77.75 545 ASP A N 1
ATOM 4146 C CA . ASP A 1 545 ? 1.962 -8.542 10.483 1.00 77.75 545 ASP A CA 1
ATOM 4147 C C . ASP A 1 545 ? 1.483 -7.417 11.406 1.00 77.75 545 ASP A C 1
ATOM 4149 O O . ASP A 1 545 ? 2.129 -7.105 12.414 1.00 77.75 545 ASP A O 1
ATOM 4153 N N . LEU A 1 546 ? 0.420 -6.739 10.978 1.00 80.38 546 LEU A N 1
ATOM 4154 C CA . LEU A 1 546 ? -0.119 -5.547 11.613 1.00 80.38 546 LEU A CA 1
ATOM 4155 C C . LEU A 1 546 ? -1.620 -5.706 11.771 1.00 80.38 546 LEU A C 1
ATOM 4157 O O . LEU A 1 546 ? -2.318 -6.065 10.825 1.00 80.38 546 LEU A O 1
ATOM 4161 N N . THR A 1 547 ? -2.118 -5.363 12.952 1.00 82.94 547 THR A N 1
ATOM 4162 C CA . THR A 1 547 ? -3.552 -5.345 13.225 1.00 82.94 547 THR A CA 1
ATOM 4163 C C . THR A 1 547 ? -3.946 -4.022 13.857 1.00 82.94 547 THR A C 1
ATOM 4165 O O . THR A 1 547 ? -3.405 -3.625 14.891 1.00 82.94 547 THR A O 1
ATOM 4168 N N . THR A 1 548 ? -4.914 -3.345 13.243 1.00 83.31 548 THR A N 1
ATOM 4169 C CA . THR A 1 548 ? -5.536 -2.144 13.800 1.00 83.31 548 THR A CA 1
ATOM 4170 C C . THR A 1 548 ? -6.890 -2.505 14.385 1.00 83.31 548 THR A C 1
ATOM 4172 O O . THR A 1 548 ? -7.702 -3.148 13.730 1.00 83.31 548 THR A O 1
ATOM 4175 N N . HIS A 1 549 ? -7.130 -2.073 15.617 1.00 87.56 549 HIS A N 1
ATOM 4176 C CA . HIS A 1 549 ? -8.362 -2.332 16.342 1.00 87.56 549 HIS A CA 1
ATOM 4177 C C . HIS A 1 549 ? -8.964 -1.004 16.796 1.00 87.56 549 HIS A C 1
ATOM 4179 O O . HIS A 1 549 ? -8.337 -0.265 17.558 1.00 87.56 549 HIS A O 1
ATOM 4185 N N . VAL A 1 550 ? -10.162 -0.695 16.301 1.00 88.19 550 VAL A N 1
ATOM 4186 C CA . VAL A 1 550 ? -10.888 0.544 16.599 1.00 88.19 550 VAL A CA 1
ATOM 4187 C C . VAL A 1 550 ? -12.247 0.186 17.171 1.00 88.19 550 VAL A C 1
ATOM 4189 O O . VAL A 1 550 ? -12.989 -0.582 16.567 1.00 88.19 550 VAL A O 1
ATOM 4192 N N . VAL A 1 551 ? -12.562 0.751 18.333 1.00 90.19 551 VAL A N 1
ATOM 4193 C CA . VAL A 1 551 ? -13.819 0.504 19.037 1.00 90.19 551 VAL A CA 1
ATOM 4194 C C . VAL A 1 551 ? -14.368 1.819 19.555 1.00 90.19 551 VAL A C 1
ATOM 4196 O O . VAL A 1 551 ? -13.761 2.456 20.419 1.00 90.19 551 VAL A O 1
ATOM 4199 N N . ASP A 1 552 ? -15.531 2.209 19.047 1.00 90.25 552 ASP A N 1
ATOM 4200 C CA . ASP A 1 552 ? -16.321 3.302 19.602 1.00 90.25 552 ASP A CA 1
ATOM 4201 C C . ASP A 1 552 ? -17.320 2.745 20.622 1.00 90.25 552 ASP A C 1
ATOM 4203 O O . ASP A 1 552 ? -17.876 1.664 20.437 1.00 90.25 552 ASP A O 1
ATOM 4207 N N . TYR A 1 553 ? -17.576 3.492 21.693 1.00 91.50 553 TYR A N 1
ATOM 4208 C CA . TYR A 1 553 ? -18.541 3.123 22.724 1.00 91.50 553 TYR A CA 1
ATOM 4209 C C . TYR A 1 553 ? -19.688 4.123 22.783 1.00 91.50 553 TYR A C 1
ATOM 4211 O O . TYR A 1 553 ? -19.489 5.337 22.873 1.00 91.50 553 TYR A O 1
ATOM 4219 N N . THR A 1 554 ? -20.912 3.604 22.814 1.00 89.38 554 THR A N 1
ATOM 4220 C CA . THR A 1 554 ? -22.133 4.408 22.947 1.00 89.38 554 THR A CA 1
ATOM 4221 C C . THR A 1 554 ? -22.900 4.032 24.197 1.00 89.38 554 THR A C 1
ATOM 4223 O O . THR A 1 554 ? -22.973 2.860 24.559 1.00 89.38 554 THR A O 1
ATOM 4226 N N . LYS A 1 555 ? -23.495 5.036 24.845 1.00 90.06 555 LYS A N 1
ATOM 4227 C CA . LYS A 1 555 ? -24.380 4.855 25.997 1.00 90.06 555 LYS A CA 1
ATOM 4228 C C . LYS A 1 555 ? -25.801 4.603 25.498 1.00 90.06 555 LYS A C 1
ATOM 4230 O O . LYS A 1 555 ? -26.274 5.387 24.680 1.00 90.06 555 LYS A O 1
ATOM 4235 N N . ALA A 1 556 ? -26.485 3.575 25.986 1.00 86.50 556 ALA A N 1
ATOM 4236 C CA . ALA A 1 556 ? -27.890 3.322 25.633 1.00 86.50 556 ALA A CA 1
ATOM 4237 C C . ALA A 1 556 ? -28.812 3.542 26.829 1.00 86.50 556 ALA A C 1
ATOM 4239 O O . ALA A 1 556 ? -28.398 4.047 27.876 1.00 86.50 556 ALA A O 1
ATOM 4240 N N . ALA A 1 557 ? -30.089 3.209 26.637 1.00 85.62 557 ALA A N 1
ATOM 4241 C CA . ALA A 1 557 ? -31.183 3.592 27.520 1.00 85.62 557 ALA A CA 1
ATOM 4242 C C . ALA A 1 557 ? -31.021 3.089 28.962 1.00 85.62 557 ALA A C 1
ATOM 4244 O O . ALA A 1 557 ? -31.426 3.782 29.890 1.00 85.62 557 ALA A O 1
ATOM 4245 N N . ASN A 1 558 ? -30.369 1.940 29.175 1.00 85.25 558 ASN A N 1
ATOM 4246 C CA . ASN A 1 558 ? -30.118 1.414 30.522 1.00 85.25 558 ASN A CA 1
ATOM 4247 C C . ASN A 1 558 ? -28.981 2.159 31.267 1.00 85.25 558 ASN A C 1
ATOM 4249 O O . ASN A 1 558 ? -28.633 1.816 32.396 1.00 85.25 558 ASN A O 1
ATOM 4253 N N . GLY A 1 559 ? -28.374 3.166 30.629 1.00 88.25 559 GLY A N 1
ATOM 4254 C CA . GLY A 1 559 ? -27.310 3.990 31.187 1.00 88.25 559 GLY A CA 1
ATOM 4255 C C . GLY A 1 559 ? -25.908 3.380 31.099 1.00 88.25 559 GLY A C 1
ATOM 4256 O O . GLY A 1 559 ? -24.958 4.032 31.536 1.00 88.25 559 GLY A O 1
ATOM 4257 N N . ARG A 1 560 ? -25.753 2.182 30.528 1.00 90.88 560 ARG A N 1
ATOM 4258 C CA . ARG A 1 560 ? -24.461 1.527 30.295 1.00 90.88 560 ARG A CA 1
ATOM 4259 C C . ARG A 1 560 ? -23.909 1.832 28.905 1.00 90.88 560 ARG A C 1
ATOM 4261 O O . ARG A 1 560 ? -24.648 2.201 27.993 1.00 90.88 560 ARG A O 1
ATOM 4268 N N . TYR A 1 561 ? -22.594 1.705 28.774 1.00 91.19 561 TYR A N 1
ATOM 4269 C CA . TYR A 1 561 ? -21.854 1.790 27.522 1.00 91.19 561 TYR A CA 1
ATOM 4270 C C . TYR A 1 561 ? -21.636 0.392 26.931 1.00 91.19 561 TYR A C 1
ATOM 4272 O O . TYR A 1 561 ? -21.343 -0.560 27.660 1.00 91.19 561 TYR A O 1
ATOM 4280 N N . TYR A 1 562 ? -21.721 0.305 25.608 1.00 88.25 562 TYR A N 1
ATOM 4281 C CA . TYR A 1 562 ? -21.453 -0.893 24.804 1.00 88.25 562 TYR A CA 1
ATOM 4282 C C . TYR A 1 562 ? -20.634 -0.496 23.589 1.00 88.25 562 TYR A C 1
ATOM 4284 O O . TYR A 1 562 ? -20.620 0.679 23.208 1.00 88.25 562 TYR A O 1
ATOM 4292 N N . VAL A 1 563 ? -20.016 -1.494 22.963 1.00 87.06 563 VAL A N 1
ATOM 4293 C CA . VAL A 1 563 ? -19.444 -1.356 21.625 1.00 87.06 563 VAL A CA 1
ATOM 4294 C C . VAL A 1 563 ? -20.530 -0.849 20.674 1.00 87.06 563 VAL A C 1
ATOM 4296 O O . VAL A 1 563 ? -21.619 -1.422 20.586 1.00 87.06 563 VAL A O 1
ATOM 4299 N N . ARG A 1 564 ? -20.254 0.278 20.020 1.00 79.06 564 ARG A N 1
ATOM 4300 C CA . ARG A 1 564 ? -21.148 0.915 19.059 1.00 79.06 564 ARG A CA 1
ATOM 4301 C C . ARG A 1 564 ? -21.321 -0.011 17.856 1.00 79.06 564 ARG A C 1
ATOM 4303 O O . ARG A 1 564 ? -20.346 -0.547 17.341 1.00 79.06 564 ARG A O 1
ATOM 4310 N N . ARG A 1 565 ? -22.563 -0.157 17.398 1.00 65.50 565 ARG A N 1
ATOM 4311 C CA . ARG A 1 565 ? -22.872 -0.800 16.116 1.00 65.50 565 ARG A CA 1
ATOM 4312 C C . ARG A 1 565 ? -22.326 0.047 14.966 1.00 65.50 565 ARG A C 1
ATOM 4314 O O . ARG A 1 565 ? -22.517 1.266 14.993 1.00 65.50 565 ARG A O 1
ATOM 4321 N N . SER A 1 566 ? -21.581 -0.600 14.068 1.00 48.38 566 SER A N 1
ATOM 4322 C CA . SER A 1 566 ? -20.880 0.040 12.942 1.00 48.38 566 SER A CA 1
ATOM 4323 C C . SER A 1 566 ? -21.861 0.722 12.003 1.00 48.38 566 SER A C 1
ATOM 4325 O O . SER A 1 566 ? -22.873 0.071 11.676 1.00 48.38 566 SER A O 1
#

Foldseek 3Di:
DVVLVVVLVVVLVVLVVVLCVPVVVVVDDPVRDFLLNCQSVQCSVLVVVVSVCVVVVPDDDDDDDALLQLWAQQCQQPDPRSVNHHHNNNVNCVVPPPVNDAFEFEAEQWAFEDAPPDPGDIQDHDDPQAPSNVVLVVVDQKDKFFCLPPPQFNWHWGLRPVRDTTTGRCCRTGRIYIYGHYDYYDDDDPPVCPVVVLVVLLPPPDDDPPPVPDDPDDPDDDDDDDDDDPPDDDDDDDDDQWDKAKAFEAAQVPRFGQAQKWKAFAQDPDTDTAHPRRMDIDTDRAWTWIWIDHWQFDIDIDIGDRDRDYYYHHTYGDPPPPDDDDDPDDDDQFQVNLLVLLLVCCVPAADQAKDKAKDWDWDWDADSNRTAWTKIWIWMKIDHGPQAALCCPDVNVHDFIDIDTPDMDTPDHDDDDCDCLNQVVVQCPFLQRRPSNLPCCRYALCSPPCNVVFKDKGFPDWDDRPPWIKTKMKIWGPDQDCNHRVDHQWPTKIWIFIATPPSRDTQKTKIKTWGNLPVLQVQCVVCAPPPDPSVSNRVDGDPIDMHMHMFGWDQDDVNHIDTDHD

Secondary structure (DSSP, 8-state):
-HHHHHHHHHHHHHHHHHHHHHH-GGG--TTT--GGGGHHHHHHHHHHHHHHHHH-TT------S-HHHH-S-GGGG--HHHHT---HHHHHHHHH-TTT---EEEEESSBB---TTS--PBPPPPPTTSHHHHHHHTT-SEEEEEHHHH-TT-EEEEEEETTEEEEEEGGGT-SEEEEES-B-PPPPPPGGGHHHHHHHTTSTT---S--TT--S---SPPP-----------------S-EEEEEEEEETTT--B-TT-EEEETTT--EEE--TTSEEEEEESSS-EEEEE-TTBPPEEEEPPSSS--EEEEEPB-----------SS-PPPHHHHHHHHHHHHHHHB--S-EEEEEEEEEEEEETTEEEEEEEEEEEEEEPTT---TT-SGGG-SPPPEEEEEEEEEEEE-SS---TTSTHHHHS--GGG-GGGS-HHHH-GGGSTTHHHHEEEEEEEEEEETTEEEEEEEEEESS-SHHHHSSSSEEEEEEEEEEETTTTEEEEEEEEEEE-HHHHHHHHHHHTT--SHHHHHS----S--EEEEEEEEEE-TTS-EEEPP-